Protein 1GM5 (pdb70)

Foldseek 3Di:
DVPVPDCVPVPQAAEVQSLLVVVLVCLVPHPPLVPNVVSVVRYDADLVVDVVLVVVPCVPVVLPSCQPVAPDVRNPVSNVVRVVCSVVSCVVRQADPLDDDPDDDDKFAQCCVQPPRDVVVSVFCCVVVQGGCVSVLLFFFPDKDAASDEDEDPPQDAWFWHKHKAAKAAWDKAQDPPWMKTWIWGPNPPDIAIEIEIPDCVVVCVSVVDRDDMWMWTFTWHQDPPVGGIHGYDIDTGRDPPSPVNAMFGHGDGGVVDDCVRVRVSCVPPLSVHLNDDDFDDDPVLCVVPPADTTSRLSVQSGGGGHVVSVVSNLVVVFLVVLLVQLQVQLVVVVVQVVLWAQAFDFDVVVCVVLVVPDDDDADVLLVVVQVPLNVQLRDRGAALAEAEEAQAFCSPVSVLVNLCRQVRTPFAEEEAEQDPVQLVVVVVCSCVVCVDDDAAEEEQEVVDDPVVNVVVLVCQQDDGNRYYGYYVVDVVVDGHHQGYAEYEEEDDRPDDFDDRVRHGHHYYYYYNFDAAVLVCCRNPVSNVYYSYGDHDPPADAAQEEEDEAVCVVVVLVVCLPLLVVPAEEEAEDEDPVVLVVVPVVCCVSVSFEDEPLAVVCDPVSVCVVVCVQVPHGRYYYHYHLDAQGDARARAQEYEAEQDPVDQLGSVSRRSSRGCHPVSSGYYYYYHYDDDCVSVVLVVVSSPPPDNHVVNVVSLQPPNPPVVDRSHDSDDCVSSVVCVVVSSD

Nearest PDB structures (foldseek):
  1gm5-assembly1_A  TM=1.001E+00  e=0.000E+00  Thermotoga maritima
  6ac6-assembly2_A  TM=6.803E-01  e=3.165E-24  Mycolicibacterium smegmatis MC2 155
  6m6b-assembly1_M  TM=7.280E-01  e=4.454E-22  Thermus thermophilus HB27
  7ssg-assembly1_A  TM=7.022E-01  e=6.526E-23  Escherichia coli K-12
  6xeo-assembly1_A  TM=7.286E-01  e=1.860E-22  Escherichia coli K-12

InterPro domains:
  IPR001650 Helicase, C-terminal domain-like [PF00271] (569-685)
  IPR001650 Helicase, C-terminal domain-like [PS51194] (563-728)
  IPR001650 Helicase, C-terminal domain-like [SM00490] (600-685)
  IPR004609 ATP-dependent DNA helicase RecG [TIGR00643] (134-759)
  IPR011545 DEAD/DEAH-box helicase domain [PF00270] (372-529)
  IPR012340 Nucleic acid-binding, OB-fold [G3DSA:2.40.50.140] (153-254)
  IPR012340 Nucleic acid-binding, OB-fold [SSF50249] (109-281)
  IPR014001 Helicase superfamily 1/2, ATP-binding domain [PS51192] (383-544)
  IPR014001 Helicase superfamily 1/2, ATP-binding domain [SM00487] (365-555)
  IPR027417 P-loop containing nucleoside triphosphate hydrolase [G3DSA:3.40.50.300] (349-552)
  IPR027417 P-loop containing nucleoside triphosphate hydrolase [G3DSA:3.40.50.300] (553-725)
  IPR027417 P-loop containing nucleoside triphosphate hydrolase [SSF52540] (286-549)
  IPR027417 P-loop containing nucleoside triphosphate hydrolase [SSF52540] (488-697)
  IPR028993 RecG, N-terminal antiparallel four helix bundle [PF17190] (21-100)
  IPR033454 RecG, wedge domain [PF17191] (116-279)
  IPR036845 RecG, N-terminal domain superfamily [G3DSA:1.20.120.630] (1-101)
  IPR036845 RecG, N-terminal domain superfamily [SSF69008] (7-105)
  IPR045562 ATP-dependent DNA helicase RecG, domain 3, C-terminal [PF19833] (712-763)
  IPR047112 ATP-dependent DNA helicase RecG/Transcription-repair-coupling factor [PTHR47964] (24-764)

Radius of gyration: 33.3 Å; Cα contacts (8 Å, |Δi|>4): 1182; chains: 1; bounding box: 63×85×85 Å

Organism: Thermotoga maritima (strain ATCC 43589 / DSM 3109 / JCM 10099 / NBRC 100826 / MSB8) (NCBI:txid243274)

Solvent-accessible surface area: 39679 Å² total; per-residue (Å²): 186,97,77,57,79,94,70,185,39,102,44,104,59,31,3,2,22,21,5,1,57,34,5,28,125,14,20,125,107,152,7,76,53,198,100,2,104,87,14,84,147,83,34,44,21,18,52,26,146,77,156,65,2,86,97,69,13,123,67,11,11,94,65,6,57,66,8,60,110,30,80,133,70,151,70,152,167,8,39,127,109,6,35,104,51,1,41,84,1,22,30,148,41,3,15,67,109,28,171,67,97,66,139,107,102,71,142,76,12,87,0,91,171,10,122,46,12,20,102,70,58,18,149,45,0,62,151,20,53,0,94,21,15,159,47,5,6,111,30,47,19,178,75,28,56,47,24,10,48,45,55,147,4,108,72,19,45,82,44,26,129,6,12,1,72,5,94,7,100,28,35,104,50,72,167,129,176,144,58,56,30,1,3,4,9,0,26,58,60,185,42,122,16,31,4,46,15,79,101,60,68,144,35,33,90,80,9,93,125,16,66,53,127,64,0,16,0,16,10,48,8,64,70,72,27,178,126,27,138,81,20,2,20,90,10,48,15,32,70,65,142,4,83,129,18,34,70,0,31,1,18,2,148,65,28,108,43,14,41,33,122,72,0,23,103,10,0,96,64,10,0,45,72,24,0,33,6,43,200,65,84,8,85,130,189,23,36,132,92,63,106,18,24,16,7,90,21,0,37,26,0,10,0,16,1,24,1,78,24,0,7,108,22,0,95,50,4,10,0,19,33,40,5,23,90,44,8,51,48,20,45,148,77,65,96,76,42,84,138,76,18,2,50,42,96,181,41,89,52,146,28,9,100,109,15,45,151,91,32,124,96,146,27,19,132,11,10,92,112,0,22,106,23,2,32,85,22,12,58,48,136,89,10,4,18,27,22,0,1,0,24,42,35,1,16,20,35,23,2,3,10,5,2,2,0,0,6,52,17,21,44,25,5,0,7,5,5,0,29,5,36,9,24,0,89,58,33,59,140,124,4,41,123,34,7,83,146,73,84,16,81,22,9,33,13,18,52,78,28,75,101,74,63,43,120,148,16,88,62,18,0,106,110,53,118,24,6,0,3,0,0,18,58,32,11,61,128,119,96,40,71,28,90,53,29,7,2,7,0,40,23,35,118,24,155,205,173,60,45,84,38,163,28,106,20,8,6,32,2,29,10,19,14,49,22,36,10,139,19,20,6,38,2,50,111,9,28,39,74,47,22,3,41,6,106,73,32,72,61,89,138,78,35,90,23,65,76,14,69,70,113,107,26,95,88,2,34,92,63,8,61,90,39,23,118,205,38,1,3,0,2,13,2,31,17,148,175,204,36,18,102,131,38,41,129,99,6,42,145,15,91,121,95,28,4,56,17,92,3,188,103,64,139,56,70,19,16,96,32,8,38,38,0,27,107,27,151,58,7,5,1,6,1,24,26,31,5,56,35,24,3,64,0,76,91,0,25,1,1,4,0,17,56,17,34,124,11,26,4,30,74,1,36,34,1,16,13,7,0,9,48,68,40,53,78,1,43,0,19,0,4,16,33,120,108,28,141,114,15,56,75,32,5,183,50,3,28,137,26,104,51,4,32,139,6,10,74,38,9,28,152,50,54,48,59,74,128,254,180,63,54,24,13,75,63,97,36,71,18,6,102,82,0,71,145,16,1,134,257

Secondary structure (DSSP, 8-state):
--GGGHHHHS-SSSSHHHHHHHHHHHHTS---TTTHHHHHHH---GGGG-HHHHHHHHHHHHHHTTSSSS-HHHHHHHHHHHHHHHHHHHHHHSS------S----S---SSSSSS--HHHHHHHHTTT--SSGGGTS---SEEE--S----SS---SS---EEEE-----EEEE-SS-EEEEEEE--SS--EEEEE-S--TTHHHHHTT-SS-EEEEEEE-S--TTSS--EEEEEEE-S--SSSSS-EEE---BTTB-HHHHHHHHHHHHHHHHH-----S-HHHHHHH----SHHHHHHHHS-SSHHHHHHHHHHHHHHHHHHHHHHHHHHHHHHHHH--------THHHHHHHHHSSS---HHHHHHHHHHHHHHHSSS----EEE--SSSSHHHHHHHHHHHHHHHTS-EEEE-S-HHHHHHHHHIIIIIHT-SS--EEE--SSS-HHHHHHHHHHHHSS---EEEE-TTHHHH----S---EEEEES--------SSSS---EEEEESS---HHHIIIII--SS-EEE----SS----EE----SSTHHHHHHHHHHHTTTS--B--B-----HHHHHHHSGGGS---B----SSS--S-SHHHHHHHTTTSSSB---SS---S-S--TT--EEEB-S-SSS-TTHHHHHHHTS--SSTT-EEE----S--HHHHHHHHHHHT---SHHHHHHHHHSS-------SS--S--HHHHHHHHH---

Sequence (729 aa):
FTSSLFLWGEALPTLLEEFLNEVEKMLKNQVNTRRIHQLLKELDDPLLENKDLEEKLQAFLDYVKEIPNLPEARKRYRIQKSLEMIEKLRSWFLIDYLECSGEEVDLSTDIQYAKGVGPNRKKKLKKLGIETLRDLLEFFPRDYEDRRKIFKLNDLLPGEKVTTQGKIVSVETKKFQNMNILTAVLSDGLVHVPLKWFNQDYLQTYLKQLTGKEVFVTGTVKSNAYTGQYEIHNAEVTPKEGEYVRRILPIYRLTSGISQKQMRKIFEENIPSLCCSLKETLPERILEKRKLLGVKDAYYGMHFPKTFYHLEKARERLAYEELFVLQLAFQKIRKEREKHGGIPKKIEGKLAEEFIKSLPFKLTNAQKRAHQEIRNDMISEKPMNRLLQGDVGSGKTVVAQLAILDNYEAGFQTAFMVPTSILAIQHYRRTVESFSKFNIHVALLIGATTPSEKEKIKSGLRNGQIDVVIGTHALIQEDVHFKNLGLVIIDEQHRFEALMNKGKMVDTLVMSATPIPRSMALAFYGDLDVTVIDEMPPGRKEVQTMLVPMDRVNEVYEFVRQEVMRGGQAFIVYPLIKSAVEMYEYLSKEVFKLGLMHGRLSQEEKDRVMLEFAEGRYDILVSTTVIEVGIDVPRANVMVIENPERFGLAQLHQLRGRVGRGGQEAYCFLVVGDVGEEAMERLRFFTLNTDGFKIAEYDLKTRGPGEKQHGLSGFKVADLYRDLKLLEW

B-factor: mean 94.28, std 31.45, range [10.11, 211.02]

Structure (mmCIF, N/CA/C/O backbone):
data_1GM5
#
_entry.id   1GM5
#
_cell.length_a   133.704
_cell.length_b   144.602
_cell.length_c   84.023
_cell.angle_alpha   90.00
_cell.angle_beta   113.82
_cell.angle_gamma   90.00
#
_symmetry.space_group_name_H-M   'C 1 2 1'
#
loop_
_entity.id
_entity.type
_entity.pdbx_description
1 polymer RECG
2 polymer "DNA (5'-(*CP*AP*GP*CP*TP*CP*CP*AP*TP*GP*AP*TP* CP*AP*TP*TP*GP*GP*CP*A)-3')"
3 polymer "DNA (5'-(*GP*CP*AP*GP*TP*GP*CP*TP*CP*GP*CP*AP* TP*GP*GP*AP*GP*CP*TP*G)-3')"
4 polymer "DNA (5'-(*GP*AP*GP*CP*AP*CP*TP*GP*C)-3')"
5 non-polymer "ADENOSINE-5'-DIPHOSPHATE"
6 non-polymer 'MAGNESIUM ION'
#
loop_
_atom_site.group_PDB
_atom_site.id
_atom_site.type_symbol
_atom_site.label_atom_id
_atom_site.label_alt_id
_atom_site.label_comp_id
_atom_site.label_asym_id
_atom_site.label_entity_id
_atom_site.label_seq_id
_atom_site.pdbx_PDB_ins_code
_atom_site.Cartn_x
_atom_site.Cartn_y
_atom_site.Cartn_z
_atom_site.occupancy
_atom_site.B_iso_or_equiv
_atom_site.auth_seq_id
_atom_site.auth_comp_id
_atom_site.auth_asym_id
_atom_site.auth_atom_id
_atom_site.pdbx_PDB_model_num
ATOM 1 N N . PHE A 1 7 ? -18.044 -15.447 49.318 1.00 159.39 7 PHE A N 1
ATOM 2 C CA . PHE A 1 7 ? -18.042 -14.226 50.162 1.00 150.35 7 PHE A CA 1
ATOM 3 C C . PHE A 1 7 ? -17.942 -14.617 51.630 1.00 148.49 7 PHE A C 1
ATOM 4 O O . PHE A 1 7 ? -17.532 -13.823 52.481 1.00 137.63 7 PHE A O 1
ATOM 12 N N . THR A 1 8 ? -18.328 -15.863 51.888 1.00 154.45 8 THR A N 1
ATOM 13 C CA . THR A 1 8 ? -18.412 -16.463 53.224 1.00 157.21 8 THR A CA 1
ATOM 14 C C . THR A 1 8 ? -17.518 -15.861 54.317 1.00 159.07 8 THR A C 1
ATOM 15 O O . THR A 1 8 ? -17.974 -15.081 55.164 1.00 152.73 8 THR A O 1
ATOM 19 N N . SER A 1 9 ? -16.267 -16.296 54.369 1.00 161.32 9 SER A N 1
ATOM 20 C CA . SER A 1 9 ? -15.322 -15.805 55.361 1.00 164.57 9 SER A CA 1
ATOM 21 C C . SER A 1 9 ? -15.244 -14.284 55.338 1.00 160.81 9 SER A C 1
ATOM 22 O O . SER A 1 9 ? -15.449 -13.617 56.354 1.00 159.26 9 SER A O 1
ATOM 25 N N . SER A 1 10 ? -14.928 -13.755 54.163 1.00 155.12 10 SER A N 1
ATOM 26 C CA . SER A 1 10 ? -14.710 -12.334 53.973 1.00 149.32 10 SER A CA 1
ATOM 27 C C . SER A 1 10 ? -15.832 -11.498 54.561 1.00 153.73 10 SER A C 1
ATOM 28 O O . SER A 1 10 ? -15.880 -10.291 54.321 1.00 147.03 10 SER A O 1
ATOM 31 N N . LEU A 1 11 ? -16.743 -12.124 55.309 1.00 163.84 11 LEU A N 1
ATOM 32 C CA . LEU A 1 11 ? -17.945 -11.409 55.766 1.00 172.20 11 LEU A CA 1
ATOM 33 C C . LEU A 1 11 ? -18.537 -11.761 57.153 1.00 172.50 11 LEU A C 1
ATOM 34 O O . LEU A 1 11 ? -19.530 -11.155 57.560 1.00 181.34 11 LEU A O 1
ATOM 39 N N . PHE A 1 12 ? -17.968 -12.719 57.878 1.00 165.28 12 PHE A N 1
ATOM 40 C CA . PHE A 1 12 ? -18.650 -13.218 59.081 1.00 163.22 12 PHE A CA 1
ATOM 41 C C . PHE A 1 12 ? -18.013 -12.823 60.415 1.00 152.92 12 PHE A C 1
ATOM 42 O O . PHE A 1 12 ? -18.657 -12.276 61.311 1.00 146.28 12 PHE A O 1
ATOM 50 N N . LEU A 1 13 ? -16.745 -13.129 60.542 1.00 149.22 13 LEU A N 1
ATOM 51 C CA . LEU A 1 13 ? -15.956 -12.595 61.617 1.00 149.40 13 LEU A CA 1
ATOM 52 C C . LEU A 1 13 ? -16.037 -11.075 61.533 1.00 147.48 13 LEU A C 1
ATOM 53 O O . LEU A 1 13 ? -16.147 -10.385 62.542 1.00 151.69 13 LEU A O 1
ATOM 58 N N . TRP A 1 14 ? -15.992 -10.553 60.319 1.00 146.61 14 TRP A N 1
ATOM 59 C CA . TRP A 1 14 ? -16.123 -9.121 60.134 1.00 154.54 14 TRP A CA 1
ATOM 60 C C . TRP A 1 14 ? -17.308 -8.634 60.953 1.00 156.24 14 TRP A C 1
ATOM 61 O O . TRP A 1 14 ? -17.167 -7.757 61.815 1.00 149.33 14 TRP A O 1
ATOM 72 N N . GLY A 1 15 ? -18.467 -9.231 60.663 1.00 159.61 15 GLY A N 1
ATOM 73 C CA . GLY A 1 15 ? -19.732 -8.934 61.319 1.00 140.91 15 GLY A CA 1
ATOM 74 C C . GLY A 1 15 ? -19.638 -8.924 62.834 1.00 125.73 15 GLY A C 1
ATOM 75 O O . GLY A 1 15 ? -19.586 -7.859 63.435 1.00 130.45 15 GLY A O 1
ATOM 76 N N . GLU A 1 16 ? -19.610 -10.098 63.455 1.00 112.52 16 GLU A N 1
ATOM 77 C CA . GLU A 1 16 ? -19.524 -10.175 64.917 1.00 110.96 16 GLU A CA 1
ATOM 78 C C . GLU A 1 16 ? -18.160 -9.720 65.427 1.00 110.40 16 GLU A C 1
ATOM 79 O O . GLU A 1 16 ? -17.427 -10.494 66.056 1.00 87.00 16 GLU A O 1
ATOM 85 N N . ALA A 1 17 ? -17.860 -8.444 65.147 1.00 125.79 17 ALA A N 1
ATOM 86 C CA . ALA A 1 17 ? -16.591 -7.791 65.496 1.00 129.52 17 ALA A CA 1
ATOM 87 C C . ALA A 1 17 ? -16.674 -6.282 65.846 1.00 124.10 17 ALA A C 1
ATOM 88 O O . ALA A 1 17 ? -15.779 -5.517 65.497 1.00 131.37 17 ALA A O 1
ATOM 90 N N . LEU A 1 18 ? -17.712 -5.851 66.553 1.00 123.23 18 LEU A N 1
ATOM 91 C CA . LEU A 1 18 ? -17.809 -4.438 66.966 1.00 127.82 18 LEU A CA 1
ATOM 92 C C . LEU A 1 18 ? -17.909 -4.200 68.504 1.00 128.49 18 LEU A C 1
ATOM 93 O O . LEU A 1 18 ? -17.038 -3.556 69.086 1.00 149.74 18 LEU A O 1
ATOM 98 N N . PRO A 1 19 ? -18.953 -4.703 69.156 1.00 96.64 19 PRO A N 1
ATOM 99 C CA . PRO A 1 19 ? -19.119 -4.558 70.604 1.00 79.76 19 PRO A CA 1
ATOM 100 C C . PRO A 1 19 ? -18.181 -5.390 71.457 1.00 78.85 19 PRO A C 1
ATOM 101 O O . PRO A 1 19 ? -17.703 -6.401 70.990 1.00 80.23 19 PRO A O 1
ATOM 105 N N . THR A 1 20 ? -17.933 -4.969 72.699 1.00 84.32 20 THR A N 1
ATOM 106 C CA . THR A 1 20 ? -17.388 -5.863 73.718 1.00 66.98 20 THR A CA 1
ATOM 107 C C . THR A 1 20 ? -15.905 -5.993 74.016 1.00 60.12 20 THR A C 1
ATOM 108 O O . THR A 1 20 ? -15.502 -7.067 74.291 1.00 72.16 20 THR A O 1
ATOM 112 N N . LEU A 1 21 ? -15.093 -4.960 73.988 1.00 67.18 21 LEU A N 1
ATOM 113 C CA . LEU A 1 21 ? -13.684 -5.116 74.333 1.00 61.32 21 LEU A CA 1
ATOM 114 C C . LEU A 1 21 ? -13.166 -3.665 74.467 1.00 80.77 21 LEU A C 1
ATOM 115 O O . LEU A 1 21 ? -13.438 -2.830 73.597 1.00 100.37 21 LEU A O 1
ATOM 120 N N . LEU A 1 22 ? -12.471 -3.324 75.553 1.00 67.91 22 LEU A N 1
ATOM 121 C CA . LEU A 1 22 ? -12.075 -1.936 75.753 1.00 47.96 22 LEU A CA 1
ATOM 122 C C . LEU A 1 22 ? -11.856 -1.206 74.473 1.00 59.63 22 LEU A C 1
ATOM 123 O O . LEU A 1 22 ? -12.514 -0.166 74.233 1.00 76.71 22 LEU A O 1
ATOM 128 N N . GLU A 1 23 ? -10.895 -1.664 73.664 1.00 63.52 23 GLU A N 1
ATOM 129 C CA . GLU A 1 23 ? -10.572 -0.895 72.442 1.00 56.24 23 GLU A CA 1
ATOM 130 C C . GLU A 1 23 ? -11.794 -0.630 71.606 1.00 49.38 23 GLU A C 1
ATOM 131 O O . GLU A 1 23 ? -12.152 0.468 71.338 1.00 47.12 23 GLU A O 1
ATOM 137 N N . GLU A 1 24 ? -12.465 -1.685 71.217 1.00 60.60 24 GLU A N 1
ATOM 138 C CA . GLU A 1 24 ? -13.673 -1.477 70.491 1.00 52.14 24 GLU A CA 1
ATOM 139 C C . GLU A 1 24 ? -14.389 -0.394 71.243 1.00 49.00 24 GLU A C 1
ATOM 140 O O . GLU A 1 24 ? -14.647 0.609 70.645 1.00 55.00 24 GLU A O 1
ATOM 146 N N . PHE A 1 25 ? -14.638 -0.565 72.548 1.00 52.43 25 PHE A N 1
ATOM 147 C CA . PHE A 1 25 ? -15.304 0.466 73.379 1.00 58.78 25 PHE A CA 1
ATOM 148 C C . PHE A 1 25 ? -14.760 1.831 73.174 1.00 60.15 25 PHE A C 1
ATOM 149 O O . PHE A 1 25 ? -15.356 2.668 72.441 1.00 60.95 25 PHE A O 1
ATOM 157 N N . LEU A 1 26 ? -13.622 2.085 73.816 1.00 51.84 26 LEU A N 1
ATOM 158 C CA . LEU A 1 26 ? -12.977 3.345 73.527 1.00 52.06 26 LEU A CA 1
ATOM 159 C C . LEU A 1 26 ? -13.260 3.743 72.089 1.00 62.54 26 LEU A C 1
ATOM 160 O O . LEU A 1 26 ? -13.851 4.756 71.802 1.00 71.36 26 LEU A O 1
ATOM 165 N N . ASN A 1 27 ? -12.852 2.909 71.168 1.00 77.31 27 ASN A N 1
ATOM 166 C CA . ASN A 1 27 ? -13.142 3.153 69.782 1.00 72.84 27 ASN A CA 1
ATOM 167 C C . ASN A 1 27 ? -14.386 3.957 69.601 1.00 74.17 27 ASN A C 1
ATOM 168 O O . ASN A 1 27 ? -14.366 5.157 69.503 1.00 83.44 27 ASN A O 1
ATOM 173 N N . GLU A 1 28 ? -15.454 3.215 69.475 1.00 75.73 28 GLU A N 1
ATOM 174 C CA . GLU A 1 28 ? -16.786 3.745 69.356 1.00 69.56 28 GLU A CA 1
ATOM 175 C C . GLU A 1 28 ? -17.022 5.003 70.067 1.00 71.54 28 GLU A C 1
ATOM 176 O O . GLU A 1 28 ? -17.641 5.910 69.525 1.00 81.07 28 GLU A O 1
ATOM 182 N N . VAL A 1 29 ? -16.606 5.062 71.313 1.00 64.59 29 VAL A N 1
ATOM 183 C CA . VAL A 1 29 ? -16.867 6.306 72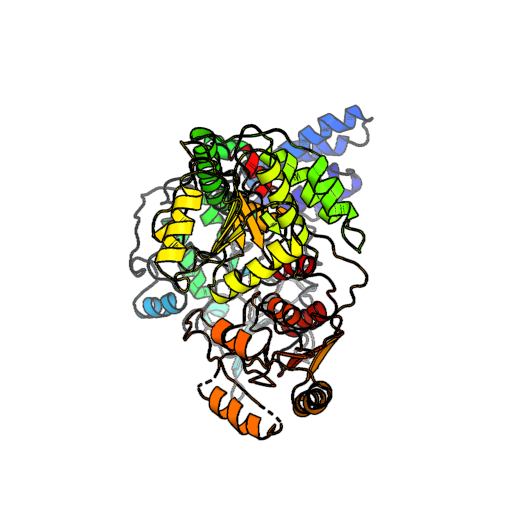.010 1.00 63.01 29 VAL A CA 1
ATOM 184 C C . VAL A 1 29 ? -16.288 7.472 71.188 1.00 55.40 29 VAL A C 1
ATOM 185 O O . VAL A 1 29 ? -16.930 8.475 70.991 1.00 66.46 29 VAL A O 1
ATOM 189 N N . GLU A 1 30 ? -15.071 7.336 70.704 1.00 56.11 30 GLU A N 1
ATOM 190 C CA . GLU A 1 30 ? -14.484 8.377 69.896 1.00 53.04 30 GLU A CA 1
ATOM 191 C C . GLU A 1 30 ? -15.452 8.579 68.746 1.00 55.79 30 GLU A C 1
ATOM 192 O O . GLU A 1 30 ? -15.855 9.689 68.476 1.00 63.00 30 GLU A O 1
ATOM 198 N N . LYS A 1 31 ? -15.900 7.510 68.103 1.00 76.59 31 LYS A N 1
ATOM 199 C CA . LYS A 1 31 ? -16.883 7.690 67.029 1.00 84.40 31 LYS A CA 1
ATOM 200 C C . LYS A 1 31 ? -18.042 8.391 67.689 1.00 83.60 31 LYS A C 1
ATOM 201 O O . LYS A 1 31 ? -18.632 9.319 67.159 1.00 87.59 31 LYS A O 1
ATOM 207 N N . MET A 1 32 ? -18.333 7.965 68.896 1.00 91.66 32 MET A N 1
ATOM 208 C CA . MET A 1 32 ? -19.383 8.610 69.651 1.00 91.94 32 MET A CA 1
ATOM 209 C C . MET A 1 32 ? -19.302 10.090 69.413 1.00 73.47 32 MET A C 1
ATOM 210 O O . MET A 1 32 ? -20.156 10.646 68.767 1.00 82.45 32 MET A O 1
ATOM 215 N N . LEU A 1 33 ? -18.274 10.715 69.975 1.00 52.69 33 LEU A N 1
ATOM 216 C CA . LEU A 1 33 ? -18.169 12.160 70.033 1.00 50.26 33 LEU A CA 1
ATOM 217 C C . LEU A 1 33 ? -18.048 12.692 68.606 1.00 76.01 33 LEU A C 1
ATOM 218 O O . LEU A 1 33 ? -18.885 13.468 68.149 1.00 84.61 33 LEU A O 1
ATOM 223 N N . LYS A 1 34 ? -17.012 12.280 67.882 1.00 87.14 34 LYS A N 1
ATOM 224 C CA . LYS A 1 34 ? -16.816 12.803 66.532 1.00 84.14 34 LYS A CA 1
ATOM 225 C C . LYS A 1 34 ? -18.161 12.979 65.836 1.00 81.55 34 LYS A C 1
ATOM 226 O O . LYS A 1 34 ? -18.244 13.465 64.716 1.00 94.01 34 LYS A O 1
ATOM 232 N N . ASN A 1 35 ? -19.213 12.578 66.526 1.00 78.27 35 ASN A N 1
ATOM 233 C CA . ASN A 1 35 ? -20.573 12.757 66.059 1.00 86.50 35 ASN A CA 1
ATOM 234 C C . ASN A 1 35 ? -21.443 13.083 67.256 1.00 94.72 35 ASN A C 1
ATOM 235 O O . ASN A 1 35 ? -21.405 14.196 67.753 1.00 110.40 35 ASN A O 1
ATOM 240 N N . GLN A 1 36 ? -22.204 12.136 67.770 1.00 101.96 36 GLN A N 1
ATOM 241 C CA . GLN A 1 36 ? -23.039 12.524 68.883 1.00 103.33 36 GLN A CA 1
ATOM 242 C C . GLN A 1 36 ? -23.354 11.463 69.899 1.00 93.00 36 GLN A C 1
ATOM 243 O O . GLN A 1 36 ? -24.033 10.496 69.590 1.00 93.23 36 GLN A O 1
ATOM 249 N N . VAL A 1 37 ? -22.843 11.693 71.111 1.00 75.21 37 VAL A N 1
ATOM 250 C CA . VAL A 1 37 ? -23.053 10.853 72.291 1.00 80.20 37 VAL A CA 1
ATOM 251 C C . VAL A 1 37 ? -24.129 9.762 72.251 1.00 94.30 37 VAL A C 1
ATOM 252 O O . VAL A 1 37 ? -23.963 8.761 71.567 1.00 120.43 37 VAL A O 1
ATOM 256 N N . ASN A 1 38 ? -25.209 9.946 73.003 1.00 87.06 38 ASN A N 1
ATOM 257 C CA . ASN A 1 38 ? -26.308 8.967 73.141 1.00 85.88 38 ASN A CA 1
ATOM 258 C C . ASN A 1 38 ? -26.302 8.244 74.492 1.00 79.84 38 ASN A C 1
ATOM 259 O O . ASN A 1 38 ? -26.449 7.015 74.609 1.00 68.08 38 ASN A O 1
ATOM 264 N N . THR A 1 39 ? -26.130 9.062 75.517 1.00 52.49 39 THR A N 1
ATOM 265 C CA . THR A 1 39 ? -26.173 8.599 76.882 1.00 44.72 39 THR A CA 1
ATOM 266 C C . THR A 1 39 ? -26.692 7.187 76.872 1.00 50.90 39 THR A C 1
ATOM 267 O O . THR A 1 39 ? -25.979 6.278 77.281 1.00 54.53 39 THR A O 1
ATOM 271 N N . ARG A 1 40 ? -27.920 7.011 76.386 1.00 80.75 40 ARG A N 1
ATOM 272 C CA . ARG A 1 40 ? -28.600 5.720 76.347 1.00 95.28 40 ARG A CA 1
ATOM 273 C C . ARG A 1 40 ? -27.634 4.620 75.994 1.00 94.14 40 ARG A C 1
ATOM 274 O O . ARG A 1 40 ? -27.450 3.615 76.703 1.00 88.89 40 ARG A O 1
ATOM 282 N N . ARG A 1 41 ? -27.045 4.831 74.839 1.00 97.48 41 ARG A N 1
ATOM 283 C CA . ARG A 1 41 ? -26.099 3.908 74.294 1.00 98.57 41 ARG A CA 1
ATOM 284 C C . ARG A 1 41 ? -25.021 3.618 75.303 1.00 102.87 41 ARG A C 1
ATOM 285 O O . ARG A 1 41 ? -25.096 2.652 76.021 1.00 125.94 41 ARG A O 1
ATOM 293 N N . ILE A 1 42 ? -24.007 4.448 75.376 1.00 96.41 42 ILE A N 1
ATOM 294 C CA . ILE A 1 42 ? -22.930 4.141 76.289 1.00 91.07 42 ILE A CA 1
ATOM 295 C C . ILE A 1 42 ? -23.387 3.047 77.271 1.00 94.37 42 ILE A C 1
ATOM 296 O O . ILE A 1 42 ? -22.910 1.874 77.270 1.00 103.58 42 ILE A O 1
ATOM 301 N N . HIS A 1 43 ? -24.333 3.467 78.106 1.00 81.46 43 HIS A N 1
ATOM 302 C CA . HIS A 1 43 ? -24.912 2.654 79.167 1.00 74.01 43 HIS A CA 1
ATOM 303 C C . HIS A 1 43 ? -25.160 1.251 78.768 1.00 68.01 43 HIS A C 1
ATOM 304 O O . HIS A 1 43 ? -25.185 0.405 79.624 1.00 76.06 43 HIS A O 1
ATOM 311 N N . GLN A 1 44 ? -25.359 0.997 77.482 1.00 85.64 44 GLN A N 1
ATOM 312 C CA . GLN A 1 44 ? -25.567 -0.353 77.011 1.00 76.10 44 GLN A CA 1
ATOM 313 C C . GLN A 1 44 ? -24.244 -0.866 76.493 1.00 66.67 44 GLN A C 1
ATOM 314 O O . GLN A 1 44 ? -24.043 -2.061 76.512 1.00 74.42 44 GLN A O 1
ATOM 320 N N . LEU A 1 45 ? -23.299 -0.029 76.074 1.00 65.03 45 LEU A N 1
ATOM 321 C CA . LEU A 1 45 ? -22.030 -0.677 75.725 1.00 62.74 45 LEU A CA 1
ATOM 322 C C . LEU A 1 45 ? -21.399 -1.260 76.963 1.00 66.56 45 LEU A C 1
ATOM 323 O O . LEU A 1 45 ? -20.969 -2.435 76.961 1.00 68.82 45 LEU A O 1
ATOM 328 N N . LEU A 1 46 ? -21.336 -0.442 78.018 1.00 69.18 46 LEU A N 1
ATOM 329 C CA . LEU A 1 46 ? -20.733 -0.890 79.279 1.00 65.16 46 LEU A CA 1
ATOM 330 C C . LEU A 1 46 ? -21.295 -2.227 79.767 1.00 64.24 46 LEU A C 1
ATOM 331 O O . LEU A 1 46 ? -20.628 -2.953 80.470 1.00 78.88 46 LEU A O 1
ATOM 336 N N . LYS A 1 47 ? -22.524 -2.554 79.407 1.00 74.63 47 LYS A N 1
ATOM 337 C CA . LYS A 1 47 ? -23.124 -3.783 79.872 1.00 68.66 47 LYS A CA 1
ATOM 338 C C . LYS A 1 47 ? -22.530 -4.947 79.171 1.00 67.21 47 LYS A C 1
ATOM 339 O O . LYS A 1 47 ? -22.582 -6.062 79.668 1.00 75.92 47 LYS A O 1
ATOM 345 N N . GLU A 1 48 ? -21.997 -4.712 77.990 1.00 74.87 48 GLU A N 1
ATOM 346 C CA . GLU A 1 48 ? -21.564 -5.829 77.188 1.00 68.41 48 GLU A CA 1
ATOM 347 C C . GLU A 1 48 ? -20.070 -6.069 77.299 1.00 66.65 48 GLU A C 1
ATOM 348 O O . GLU A 1 48 ? -19.558 -7.081 76.833 1.00 65.72 48 GLU A O 1
ATOM 354 N N . LEU A 1 49 ? -19.377 -5.135 77.938 1.00 72.11 49 LEU A N 1
ATOM 355 C CA . LEU A 1 49 ? -17.930 -5.252 78.140 1.00 60.93 49 LEU A CA 1
ATOM 356 C C . LEU A 1 49 ? -17.551 -6.547 78.779 1.00 69.50 49 LEU A C 1
ATOM 357 O O . LEU A 1 49 ? -18.268 -7.056 79.636 1.00 92.53 49 LEU A O 1
ATOM 362 N N . ASP A 1 50 ? -16.413 -7.081 78.358 1.00 80.11 50 ASP A N 1
ATOM 363 C CA . ASP A 1 50 ? -15.896 -8.347 78.888 1.00 82.13 50 ASP A CA 1
ATOM 364 C C . ASP A 1 50 ? -14.441 -8.424 78.470 1.00 87.67 50 ASP A C 1
ATOM 365 O O . ASP A 1 50 ? -14.123 -8.067 77.349 1.00 97.66 50 ASP A O 1
ATOM 370 N N . ASP A 1 51 ? -13.551 -8.868 79.344 1.00 91.84 51 ASP A N 1
ATOM 371 C CA . ASP A 1 51 ? -12.146 -8.996 78.954 1.00 83.11 51 ASP A CA 1
ATOM 372 C C . ASP A 1 51 ? -11.171 -8.699 80.086 1.00 69.02 51 ASP A C 1
ATOM 373 O O . ASP A 1 51 ? -11.465 -7.936 80.993 1.00 93.03 51 ASP A O 1
ATOM 378 N N . PRO A 1 52 ? -10.021 -9.338 80.064 1.00 20.09 52 PRO A N 1
ATOM 379 C CA . PRO A 1 52 ? -9.071 -9.146 81.166 1.00 27.23 52 PRO A CA 1
ATOM 380 C C . PRO A 1 52 ? -8.564 -7.678 81.415 1.00 47.17 52 PRO A C 1
ATOM 381 O O . PRO A 1 52 ? -8.440 -7.317 82.608 1.00 38.81 52 PRO A O 1
ATOM 385 N N . LEU A 1 53 ? -8.282 -6.886 80.348 1.00 53.27 53 LEU A N 1
ATOM 386 C CA . LEU A 1 53 ? -7.699 -5.548 80.536 1.00 45.10 53 LEU A CA 1
ATOM 387 C C . LEU A 1 53 ? -8.481 -4.852 81.655 1.00 43.21 53 LEU A C 1
ATOM 388 O O . LEU A 1 53 ? -7.907 -4.218 82.562 1.00 40.22 53 LEU A O 1
ATOM 393 N N . LEU A 1 54 ? -9.785 -5.000 81.611 1.00 24.22 54 LEU A N 1
ATOM 394 C CA . LEU A 1 54 ? -10.623 -4.213 82.505 1.00 33.53 54 LEU A CA 1
ATOM 395 C C . LEU A 1 54 ? -10.262 -4.450 83.930 1.00 42.40 54 LEU A C 1
ATOM 396 O O . LEU A 1 54 ? -10.612 -3.651 84.805 1.00 47.11 54 LEU A O 1
ATOM 401 N N . GLU A 1 55 ? -9.655 -5.581 84.229 1.00 35.21 55 GLU A N 1
ATOM 402 C CA . GLU A 1 55 ? -9.500 -5.840 85.652 1.00 43.41 55 GLU A CA 1
ATOM 403 C C . GLU A 1 55 ? -8.447 -4.901 86.284 1.00 48.33 55 GLU A C 1
ATOM 404 O O . GLU A 1 55 ? -7.999 -5.219 87.383 1.00 68.87 55 GLU A O 1
ATOM 410 N N . ASN A 1 56 ? -8.043 -3.792 85.659 1.00 60.30 56 ASN A N 1
ATOM 411 C CA . ASN A 1 56 ? -7.172 -2.800 86.326 1.00 65.14 56 ASN A CA 1
ATOM 412 C C . ASN A 1 56 ? -7.996 -1.840 87.178 1.00 71.40 56 ASN A C 1
ATOM 413 O O . ASN A 1 56 ? -9.036 -1.370 86.707 1.00 74.49 56 ASN A O 1
ATOM 418 N N . LYS A 1 57 ? -7.556 -1.533 88.412 1.00 81.31 57 LYS A N 1
ATOM 419 C CA . LYS A 1 57 ? -8.308 -0.596 89.297 1.00 77.41 57 LYS A CA 1
ATOM 420 C C . LYS A 1 57 ? -8.450 0.751 88.636 1.00 74.07 57 LYS A C 1
ATOM 421 O O . LYS A 1 57 ? -9.490 1.052 88.095 1.00 84.71 57 LYS A O 1
ATOM 427 N N . ASP A 1 58 ? -7.384 1.529 88.550 1.00 68.09 58 ASP A N 1
ATOM 428 C CA . ASP A 1 58 ? -7.603 2.802 87.906 1.00 86.97 58 ASP A CA 1
ATOM 429 C C . ASP A 1 58 ? -8.344 2.630 86.609 1.00 81.43 58 ASP A C 1
ATOM 430 O O . ASP A 1 58 ? -9.467 3.103 86.459 1.00 93.48 58 ASP A O 1
ATOM 435 N N . LEU A 1 59 ? -7.736 1.959 85.663 1.00 77.76 59 LEU A N 1
ATOM 436 C CA . LEU A 1 59 ? -8.381 1.841 84.394 1.00 70.91 59 LEU A CA 1
ATOM 437 C C . LEU A 1 59 ? -9.874 1.922 84.632 1.00 79.54 59 LEU A C 1
ATOM 438 O O . LEU A 1 59 ? -10.593 2.628 83.914 1.00 85.86 59 LEU A O 1
ATOM 443 N N . GLU A 1 60 ? -10.348 1.224 85.662 1.00 80.96 60 GLU A N 1
ATOM 444 C CA . GLU A 1 60 ? -11.773 1.261 86.008 1.00 66.33 60 GLU A CA 1
ATOM 445 C C . GLU A 1 60 ? -12.160 2.584 86.597 1.00 56.27 60 GLU A C 1
ATOM 446 O O . GLU A 1 60 ? -13.106 3.200 86.168 1.00 67.99 60 GLU A O 1
ATOM 452 N N . GLU A 1 61 ? -11.398 3.032 87.569 1.00 58.96 61 GLU A N 1
ATOM 453 C CA . GLU A 1 61 ? -11.639 4.318 88.165 1.00 64.37 61 GLU A CA 1
ATOM 454 C C . GLU A 1 61 ? -11.373 5.387 87.119 1.00 75.39 61 GLU A C 1
ATOM 455 O O . GLU A 1 61 ? -12.265 6.135 86.749 1.00 82.54 61 GLU A O 1
ATOM 461 N N . LYS A 1 62 ? -10.150 5.438 86.612 1.00 82.40 62 LYS A N 1
ATOM 462 C CA . LYS A 1 62 ? -9.807 6.382 85.551 1.00 67.54 62 LYS A CA 1
ATOM 463 C C . LYS A 1 62 ? -10.965 6.578 84.603 1.00 54.43 62 LYS A C 1
ATOM 464 O O . LYS A 1 62 ? -11.272 7.688 84.204 1.00 58.75 62 LYS A O 1
ATOM 470 N N . LEU A 1 63 ? -11.584 5.473 84.229 1.00 57.45 63 LEU A N 1
ATOM 471 C CA . LEU A 1 63 ? -12.670 5.480 83.271 1.00 69.74 63 LEU A CA 1
ATOM 472 C C . LEU A 1 63 ? -13.891 6.237 83.777 1.00 74.76 63 LEU A C 1
ATOM 473 O O . LEU A 1 63 ? -14.183 7.320 83.278 1.00 94.15 63 LEU A O 1
ATOM 478 N N . GLN A 1 64 ? -14.600 5.693 84.765 1.00 51.65 64 GLN A N 1
ATOM 479 C CA . GLN A 1 64 ? -15.755 6.402 85.309 1.00 56.84 64 GLN A CA 1
ATOM 480 C C . GLN A 1 64 ? -15.588 7.883 85.140 1.00 64.28 64 GLN A C 1
ATOM 481 O O . GLN A 1 64 ? -16.302 8.554 84.394 1.00 74.18 64 GLN A O 1
ATOM 487 N N . ALA A 1 65 ? -14.649 8.403 85.898 1.00 59.65 65 ALA A N 1
ATOM 488 C CA . ALA A 1 65 ? -14.327 9.772 85.764 1.00 60.54 65 ALA A CA 1
ATOM 489 C C . ALA A 1 65 ? -14.653 10.141 84.308 1.00 79.93 65 ALA A C 1
ATOM 490 O O . ALA A 1 65 ? -15.554 10.950 84.046 1.00 91.17 65 ALA A O 1
ATOM 492 N N . PHE A 1 66 ? -13.931 9.535 83.370 1.00 67.72 66 PHE A N 1
ATOM 493 C CA . PHE A 1 66 ? -14.162 9.776 81.963 1.00 72.07 66 PHE A CA 1
ATOM 494 C C . PHE A 1 66 ? -15.635 9.591 81.554 1.00 75.21 66 PHE A C 1
ATOM 495 O O . PHE A 1 66 ? -16.375 10.553 81.386 1.00 83.19 66 PHE A O 1
ATOM 503 N N . LEU A 1 67 ? -16.073 8.358 81.364 1.00 75.49 67 LEU A N 1
ATOM 504 C CA . LEU A 1 67 ? -17.450 8.175 80.915 1.00 74.03 67 LEU A CA 1
ATOM 505 C C . LEU A 1 67 ? -18.382 9.132 81.613 1.00 65.32 67 LEU A C 1
ATOM 506 O O . LEU A 1 67 ? -19.433 9.476 81.095 1.00 63.83 67 LEU A O 1
ATOM 511 N N . ASP A 1 68 ? -17.988 9.558 82.800 1.00 78.99 68 ASP A N 1
ATOM 512 C CA . ASP A 1 68 ? -18.818 10.476 83.560 1.00 82.65 68 ASP A CA 1
ATOM 513 C C . ASP A 1 68 ? -18.794 11.878 82.979 1.00 65.48 68 ASP A C 1
ATOM 514 O O . ASP A 1 68 ? -19.843 12.508 82.842 1.00 45.46 68 ASP A O 1
ATOM 519 N N . TYR A 1 69 ? -17.593 12.333 82.629 1.00 66.65 69 TYR A N 1
ATOM 520 C CA . TYR A 1 69 ? -17.387 13.609 81.953 1.00 60.41 69 TYR A CA 1
ATOM 521 C C . TYR A 1 69 ? -18.161 13.651 80.665 1.00 72.44 69 TYR A C 1
ATOM 522 O O . TYR A 1 69 ? -18.993 14.521 80.461 1.00 85.42 69 TYR A O 1
ATOM 531 N N . VAL A 1 70 ? -17.929 12.680 79.798 1.00 83.12 70 VAL A N 1
ATOM 532 C CA . VAL A 1 70 ? -18.689 12.640 78.563 1.00 72.01 70 VAL A CA 1
ATOM 533 C C . VAL A 1 70 ? -20.212 12.732 78.713 1.00 67.59 70 VAL A C 1
ATOM 534 O O . VAL A 1 70 ? -20.808 13.716 78.332 1.00 90.63 70 VAL A O 1
ATOM 538 N N . LYS A 1 71 ? -20.850 11.728 79.266 1.00 78.79 71 LYS A N 1
ATOM 539 C CA . LYS A 1 71 ? -22.312 11.719 79.363 1.00 87.30 71 LYS A CA 1
ATOM 540 C C . LYS A 1 71 ? -22.954 13.092 79.448 1.00 81.12 71 LYS A C 1
ATOM 541 O O . LYS A 1 71 ? -24.124 13.273 79.109 1.00 58.99 71 LYS A O 1
ATOM 547 N N . GLU A 1 72 ? -22.205 14.074 79.915 1.00 96.13 72 GLU A N 1
ATOM 548 C CA . GLU A 1 72 ? -22.794 15.395 80.055 1.00 102.74 72 GLU A CA 1
ATOM 549 C C . GLU A 1 72 ? -23.078 16.108 78.718 1.00 111.22 72 GLU A C 1
ATOM 550 O O . GLU A 1 72 ? -23.992 16.922 78.642 1.00 129.16 72 GLU A O 1
ATOM 556 N N . ILE A 1 73 ? -22.304 15.823 77.679 1.00 105.80 73 ILE A N 1
ATOM 557 C CA . ILE A 1 73 ? -22.441 16.495 76.376 1.00 100.08 73 ILE A CA 1
ATOM 558 C C . ILE A 1 73 ? -23.780 17.143 76.070 1.00 104.50 73 ILE A C 1
ATOM 559 O O . ILE A 1 73 ? -23.900 18.366 76.008 1.00 103.01 73 ILE A O 1
ATOM 564 N N . PRO A 1 74 ? -24.775 16.288 75.853 1.00 110.72 74 PRO A N 1
ATOM 565 C CA . PRO A 1 74 ? -26.109 16.675 75.352 1.00 121.09 74 PRO A CA 1
ATOM 566 C C . PRO A 1 74 ? -26.797 17.753 76.175 1.00 115.96 74 PRO A C 1
ATOM 567 O O . PRO A 1 74 ? -27.217 18.773 75.626 1.00 120.60 74 PRO A O 1
ATOM 571 N N . ASN A 1 75 ? -26.935 17.513 77.471 1.00 115.23 75 ASN A N 1
ATOM 572 C CA . ASN A 1 75 ? -27.470 18.520 78.360 1.00 112.05 75 ASN A CA 1
ATOM 573 C C . ASN A 1 75 ? -26.459 19.651 78.365 1.00 108.63 75 ASN A C 1
ATOM 574 O O . ASN A 1 75 ? -26.015 20.139 79.408 1.00 127.08 75 ASN A O 1
ATOM 579 N N . LEU A 1 76 ? -26.108 20.053 77.145 1.00 99.13 76 LEU A N 1
ATOM 580 C CA . LEU A 1 76 ? -25.066 21.048 76.933 1.00 100.22 76 LEU A CA 1
ATOM 581 C C . LEU A 1 76 ? -25.159 21.863 75.583 1.00 107.05 76 LEU A C 1
ATOM 582 O O . LEU A 1 76 ? -24.975 21.294 74.516 1.00 121.02 76 LEU A O 1
ATOM 587 N N . PRO A 1 77 ? -25.460 23.174 75.612 1.00 105.63 77 PRO A N 1
ATOM 588 C CA . PRO A 1 77 ? -25.421 24.025 74.391 1.00 109.17 77 PRO A CA 1
ATOM 589 C C . PRO A 1 77 ? -24.044 24.211 73.715 1.00 112.21 77 PRO A C 1
ATOM 590 O O . PRO A 1 77 ? -23.036 24.344 74.414 1.00 117.39 77 PRO A O 1
ATOM 594 N N . GLU A 1 78 ? -24.030 24.250 72.379 1.00 113.63 78 GLU A N 1
ATOM 595 C CA . GLU A 1 78 ? -22.819 24.474 71.538 1.00 115.48 78 GLU A CA 1
ATOM 596 C C . GLU A 1 78 ? -21.420 24.513 72.192 1.00 99.41 78 GLU A C 1
ATOM 597 O O . GLU A 1 78 ? -20.701 23.536 72.150 1.00 116.75 78 GLU A O 1
ATOM 603 N N . ALA A 1 79 ? -21.011 25.642 72.750 1.00 82.34 79 ALA A N 1
ATOM 604 C CA . ALA A 1 79 ? -19.706 25.716 73.401 1.00 87.65 79 ALA A CA 1
ATOM 605 C C . ALA A 1 79 ? -19.682 24.673 74.496 1.00 94.39 79 ALA A C 1
ATOM 606 O O . ALA A 1 79 ? -18.789 23.834 74.587 1.00 110.12 79 ALA A O 1
ATOM 608 N N . ARG A 1 80 ? -20.689 24.727 75.336 1.00 93.63 80 ARG A N 1
ATOM 609 C CA . ARG A 1 80 ? -20.826 23.741 76.370 1.00 96.90 80 ARG A CA 1
ATOM 610 C C . ARG A 1 80 ? -20.414 22.330 75.871 1.00 100.66 80 ARG A C 1
ATOM 611 O O . ARG A 1 80 ? -19.890 21.526 76.644 1.00 124.08 80 ARG A O 1
ATOM 619 N N . LYS A 1 81 ? -20.650 22.032 74.591 1.00 83.23 81 LYS A N 1
ATOM 620 C CA . LYS A 1 81 ? -20.267 20.740 73.970 1.00 67.13 81 LYS A CA 1
ATOM 621 C C . LYS A 1 81 ? -18.788 20.591 73.570 1.00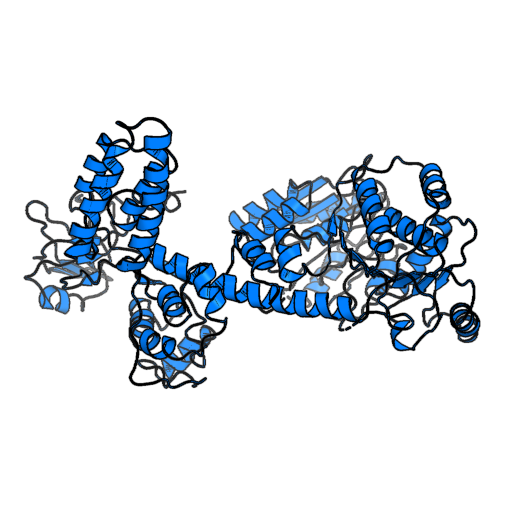 88.04 81 LYS A C 1
ATOM 622 O O . LYS A 1 81 ? -18.190 19.550 73.768 1.00 113.96 81 LYS A O 1
ATOM 628 N N . ARG A 1 82 ? -18.199 21.617 72.988 1.00 93.21 82 ARG A N 1
ATOM 629 C CA . ARG A 1 82 ? -16.830 21.523 72.495 1.00 93.86 82 ARG A CA 1
ATOM 630 C C . ARG A 1 82 ? -15.741 21.218 73.502 1.00 89.09 82 ARG A C 1
ATOM 631 O O . ARG A 1 82 ? -15.259 20.114 73.593 1.00 104.97 82 ARG A O 1
ATOM 639 N N . TYR A 1 83 ? -15.255 22.237 74.178 1.00 96.54 83 TYR A N 1
ATOM 640 C CA . TYR A 1 83 ? -14.093 22.026 75.004 1.00 101.37 83 TYR A CA 1
ATOM 641 C C . TYR A 1 83 ? -14.343 20.686 75.663 1.00 114.05 83 TYR A C 1
ATOM 642 O O . TYR A 1 83 ? -13.414 19.898 75.932 1.00 114.55 83 TYR A O 1
ATOM 651 N N . ARG A 1 84 ? -15.625 20.428 75.891 1.00 110.30 84 ARG A N 1
ATOM 652 C CA . ARG A 1 84 ? -16.051 19.175 76.476 1.00 115.88 84 ARG A CA 1
ATOM 653 C C . ARG A 1 84 ? -15.460 18.020 75.690 1.00 118.80 84 ARG A C 1
ATOM 654 O O . ARG A 1 84 ? -14.870 17.093 76.246 1.00 130.03 84 ARG A O 1
ATOM 662 N N . ILE A 1 85 ? -15.638 18.093 74.382 1.00 100.73 85 ILE A N 1
ATOM 663 C CA . ILE A 1 85 ? -15.236 17.032 73.485 1.00 75.59 85 ILE A CA 1
ATOM 664 C C . ILE A 1 85 ? -13.723 16.919 73.400 1.00 85.17 85 ILE A C 1
ATOM 665 O O . ILE A 1 85 ? -13.137 16.001 73.947 1.00 97.57 85 ILE A O 1
ATOM 670 N N . GLN A 1 86 ? -13.080 17.851 72.724 1.00 89.29 86 GLN A N 1
ATOM 671 C CA . GLN A 1 86 ? -11.646 17.752 72.594 1.00 98.57 86 GLN A CA 1
ATOM 672 C C . GLN A 1 86 ? -11.050 17.397 73.951 1.00 119.36 86 GLN A C 1
ATOM 673 O O . GLN A 1 86 ? -10.079 16.643 74.012 1.00 130.60 86 GLN A O 1
ATOM 679 N N . LYS A 1 87 ? -11.627 17.908 75.043 1.00 118.56 87 LYS A N 1
ATOM 680 C CA . LYS A 1 87 ? -11.129 17.509 76.356 1.00 112.81 87 LYS A CA 1
ATOM 681 C C . LYS A 1 87 ? -11.117 15.960 76.390 1.00 107.35 87 LYS A C 1
ATOM 682 O O . LYS A 1 87 ? -10.140 15.306 76.787 1.00 100.95 87 LYS A O 1
ATOM 688 N N . SER A 1 88 ? -12.199 15.358 75.933 1.00 92.93 88 SER A N 1
ATOM 689 C CA . SER A 1 88 ? -12.249 13.903 75.899 1.00 86.76 88 SER A CA 1
ATOM 690 C C . SER A 1 88 ? -11.169 13.322 75.011 1.00 90.30 88 SER A C 1
ATOM 691 O O . SER A 1 88 ? -10.138 12.838 75.470 1.00 84.85 88 SER A O 1
ATOM 694 N N . LEU A 1 89 ? -11.470 13.359 73.721 1.00 101.95 89 LEU A N 1
ATOM 695 C CA . LEU A 1 89 ? -10.639 12.809 72.670 1.00 88.20 89 LEU A CA 1
ATOM 696 C C . LEU A 1 89 ? -9.229 12.743 73.125 1.00 80.58 89 LEU A C 1
ATOM 697 O O . LEU A 1 89 ? -8.547 11.749 72.975 1.00 100.76 89 LEU A O 1
ATOM 702 N N . GLU A 1 90 ? -8.778 13.817 73.688 1.00 71.59 90 GLU A N 1
ATOM 703 C CA . GLU A 1 90 ? -7.430 13.839 74.143 1.00 88.54 90 GLU A CA 1
ATOM 704 C C . GLU A 1 90 ? -7.160 12.683 75.096 1.00 89.69 90 GLU A C 1
ATOM 705 O O . GLU A 1 90 ? -6.128 12.028 75.005 1.00 88.30 90 GLU A O 1
ATOM 711 N N . MET A 1 91 ? -8.084 12.449 76.023 1.00 94.56 91 MET A N 1
ATOM 712 C CA . MET A 1 91 ? -7.905 11.419 77.047 1.00 83.48 91 MET A CA 1
ATOM 713 C C . MET A 1 91 ? -8.002 10.026 76.514 1.00 81.03 91 MET A C 1
ATOM 714 O O . MET A 1 91 ? -7.382 9.124 77.060 1.00 91.80 91 MET A O 1
ATOM 719 N N . ILE A 1 92 ? -8.807 9.812 75.487 1.00 73.86 92 ILE A N 1
ATOM 720 C CA . ILE A 1 92 ? -8.911 8.462 74.972 1.00 67.60 92 ILE A CA 1
ATOM 721 C C . ILE A 1 92 ? -7.523 8.069 74.558 1.00 68.33 92 ILE A C 1
ATOM 722 O O . ILE A 1 92 ? -6.876 7.218 75.148 1.00 82.54 92 ILE A O 1
ATOM 727 N N . GLU A 1 93 ? -7.055 8.729 73.530 1.00 68.82 93 GLU A N 1
ATOM 728 C CA . GLU A 1 93 ? -5.714 8.503 73.089 1.00 78.58 93 GLU A CA 1
ATOM 729 C C . GLU A 1 93 ? -4.878 8.489 74.334 1.00 70.08 93 GLU A C 1
ATOM 730 O O . GLU A 1 93 ? -3.969 7.704 74.481 1.00 81.85 93 GLU A O 1
ATOM 736 N N . LYS A 1 94 ? -5.222 9.344 75.266 1.00 83.54 94 LYS A N 1
ATOM 737 C CA . LYS A 1 94 ? -4.526 9.338 76.534 1.00 80.30 94 LYS A CA 1
ATOM 738 C C . LYS A 1 94 ? -4.641 7.951 77.154 1.00 83.72 94 LYS A C 1
ATOM 739 O O . LYS A 1 94 ? -3.661 7.394 77.652 1.00 98.57 94 LYS A O 1
ATOM 745 N N . LEU A 1 95 ? -5.859 7.412 77.124 1.00 73.06 95 LEU A N 1
ATOM 746 C CA . LEU A 1 95 ? -6.167 6.115 77.703 1.00 64.80 95 LEU A CA 1
ATOM 747 C C . LEU A 1 95 ? -5.423 5.058 76.945 1.00 65.96 95 LEU A C 1
ATOM 748 O O . LEU A 1 95 ? -4.583 4.360 77.499 1.00 72.04 95 LEU A O 1
ATOM 753 N N . ARG A 1 96 ? -5.748 4.959 75.666 1.00 67.37 96 ARG A N 1
ATOM 754 C CA . ARG A 1 96 ? -5.112 4.022 74.779 1.00 63.22 96 ARG A CA 1
ATOM 755 C C . ARG A 1 96 ? -3.635 3.864 75.060 1.00 66.97 96 ARG A C 1
ATOM 756 O O . ARG A 1 96 ? -3.145 2.769 75.282 1.00 81.95 96 ARG A O 1
ATOM 764 N N . SER A 1 97 ? -2.924 4.966 75.062 1.00 69.75 97 SER A N 1
ATOM 765 C CA . SER A 1 97 ? -1.488 4.949 75.305 1.00 71.48 97 SER A CA 1
ATOM 766 C C . SER A 1 97 ? -1.079 4.317 76.633 1.00 75.18 97 SER A C 1
ATOM 767 O O . SER A 1 97 ? -0.006 3.737 76.739 1.00 77.16 97 SER A O 1
ATOM 770 N N . TRP A 1 98 ? -1.929 4.490 77.640 1.00 83.30 98 TRP A N 1
ATOM 771 C CA . TRP A 1 98 ? -1.695 4.079 79.035 1.00 89.01 98 TRP A CA 1
ATOM 772 C C . TRP A 1 98 ? -1.735 2.530 79.163 1.00 86.03 98 TRP A C 1
ATOM 773 O O . TRP A 1 98 ? -0.838 1.831 79.697 1.00 73.26 98 TRP A O 1
ATOM 784 N N . PHE A 1 99 ? -2.826 2.055 78.613 1.00 78.91 99 PHE A N 1
ATOM 785 C CA . PHE A 1 99 ? -3.380 0.797 78.870 1.00 72.04 99 PHE A CA 1
ATOM 786 C C . PHE A 1 99 ? -3.159 -0.150 77.700 1.00 81.02 99 PHE A C 1
ATOM 787 O O . PHE A 1 99 ? -2.479 -1.154 77.813 1.00 88.28 99 PHE A O 1
ATOM 795 N N . LEU A 1 100 ? -3.703 0.223 76.566 1.00 80.14 100 LEU A N 1
ATOM 796 C CA . LEU A 1 100 ? -3.691 -0.585 75.375 1.00 66.70 100 LEU A CA 1
ATOM 797 C C . LEU A 1 100 ? -2.368 -1.130 74.829 1.00 49.15 100 LEU A C 1
ATOM 798 O O . LEU A 1 100 ? -2.398 -1.917 73.924 1.00 58.66 100 LEU A O 1
ATOM 803 N N . ILE A 1 101 ? -1.222 -0.746 75.359 1.00 51.16 101 ILE A N 1
ATOM 804 C CA . ILE A 1 101 ? 0.067 -1.181 74.795 1.00 58.95 101 ILE A CA 1
ATOM 805 C C . ILE A 1 101 ? 0.926 -1.980 75.805 1.00 59.47 101 ILE A C 1
ATOM 806 O O . ILE A 1 101 ? 0.899 -1.728 76.999 1.00 70.26 101 ILE A O 1
ATOM 811 N N . ASP A 1 102 ? 1.662 -2.966 75.308 1.00 61.61 102 ASP A N 1
ATOM 812 C CA . ASP A 1 102 ? 2.383 -3.895 76.154 1.00 60.21 102 ASP A CA 1
ATOM 813 C C . ASP A 1 102 ? 3.807 -3.462 76.242 1.00 92.46 102 ASP A C 1
ATOM 814 O O . ASP A 1 102 ? 4.719 -4.177 75.848 1.00 117.21 102 ASP A O 1
ATOM 819 N N . TYR A 1 103 ? 3.991 -2.271 76.749 1.00 96.21 103 TYR A N 1
ATOM 820 C CA . TYR A 1 103 ? 5.297 -1.691 76.937 1.00 80.05 103 TYR A CA 1
ATOM 821 C C . TYR A 1 103 ? 6.352 -2.680 77.331 1.00 71.18 103 TYR A C 1
ATOM 822 O O . TYR A 1 103 ? 6.280 -3.260 78.398 1.00 81.46 103 TYR A O 1
ATOM 831 N N . LEU A 1 104 ? 7.321 -2.871 76.448 1.00 76.07 104 LEU A N 1
ATOM 832 C CA . LEU A 1 104 ? 8.377 -3.874 76.601 1.00 75.80 104 LEU A CA 1
ATOM 833 C C . LEU A 1 104 ? 9.447 -3.424 77.592 1.00 87.27 104 LEU A C 1
ATOM 834 O O . LEU A 1 104 ? 10.497 -2.964 77.172 1.00 97.73 104 LEU A O 1
ATOM 839 N N . GLU A 1 105 ? 9.205 -3.560 78.901 1.00 99.58 105 GLU A N 1
ATOM 840 C CA . GLU A 1 105 ? 10.227 -3.154 79.887 1.00 104.53 105 GLU A CA 1
ATOM 841 C C . GLU A 1 105 ? 11.434 -4.077 79.906 1.00 112.09 105 GLU A C 1
ATOM 842 O O . GLU A 1 105 ? 11.299 -5.236 80.242 1.00 122.37 105 GLU A O 1
ATOM 848 N N . CYS A 1 106 ? 12.630 -3.537 79.638 1.00 127.09 106 CYS A N 1
ATOM 849 C CA . CYS A 1 106 ? 13.785 -4.234 79.053 1.00 134.27 106 CYS A CA 1
ATOM 850 C C . CYS A 1 106 ? 14.969 -4.385 80.026 1.00 132.57 106 CYS A C 1
ATOM 851 O O . CYS A 1 106 ? 14.954 -3.813 81.112 1.00 139.00 106 CYS A O 1
ATOM 854 N N . SER A 1 107 ? 16.013 -5.115 79.632 1.00 135.34 107 SER A N 1
ATOM 855 C CA . SER A 1 107 ? 17.196 -5.232 80.497 1.00 137.91 107 SER A CA 1
ATOM 856 C C . SER A 1 107 ? 18.140 -6.402 80.181 1.00 128.75 107 SER A C 1
ATOM 857 O O . SER A 1 107 ? 18.127 -6.962 79.082 1.00 133.84 107 SER A O 1
ATOM 860 N N . GLY A 1 108 ? 18.931 -6.776 81.194 1.00 83.19 108 GLY A N 1
ATOM 861 C CA . GLY A 1 108 ? 19.853 -7.925 81.143 1.00 89.91 108 GLY A CA 1
ATOM 862 C C . GLY A 1 108 ? 21.002 -7.383 80.312 1.00 97.53 108 GLY A C 1
ATOM 863 O O . GLY A 1 108 ? 22.059 -6.888 80.851 1.00 87.34 108 GLY A O 1
ATOM 864 N N . GLU A 1 109 ? 20.754 -7.437 79.012 1.00 109.50 109 GLU A N 1
ATOM 865 C CA . GLU A 1 109 ? 21.574 -6.761 78.048 1.00 110.04 109 GLU A CA 1
ATOM 866 C C . GLU A 1 109 ? 21.715 -7.410 76.695 1.00 103.03 109 GLU A C 1
ATOM 867 O O . GLU A 1 109 ? 21.948 -8.601 76.523 1.00 101.81 109 GLU A O 1
ATOM 873 N N . GLU A 1 110 ? 21.593 -6.498 75.772 1.00 94.65 110 GLU A N 1
ATOM 874 C CA . GLU A 1 110 ? 21.726 -6.665 74.384 1.00 95.41 110 GLU A CA 1
ATOM 875 C C . GLU A 1 110 ? 22.869 -7.514 73.919 1.00 93.99 110 GLU A C 1
ATOM 876 O O . GLU A 1 110 ? 24.009 -7.309 74.303 1.00 104.28 110 GLU A O 1
ATOM 882 N N . VAL A 1 111 ? 22.557 -8.432 73.026 1.00 97.68 111 VAL A N 1
ATOM 883 C CA . VAL A 1 111 ? 23.576 -9.014 72.186 1.00 102.61 111 VAL A CA 1
ATOM 884 C C . VAL A 1 111 ? 23.115 -8.782 70.796 1.00 87.69 111 VAL A C 1
ATOM 885 O O . VAL A 1 111 ? 21.928 -8.708 70.567 1.00 74.20 111 VAL A O 1
ATOM 889 N N . ASP A 1 112 ? 24.052 -8.685 69.812 1.00 92.31 112 ASP A N 1
ATOM 890 C CA . ASP A 1 112 ? 23.536 -7.954 68.683 1.00 98.67 112 ASP A CA 1
ATOM 891 C C . ASP A 1 112 ? 23.980 -8.227 67.300 1.00 84.55 112 ASP A C 1
ATOM 892 O O . ASP A 1 112 ? 24.231 -7.310 66.512 1.00 89.16 112 ASP A O 1
ATOM 897 N N . LEU A 1 113 ? 24.029 -9.449 66.904 1.00 80.65 113 LEU A N 1
ATOM 898 C CA . LEU A 1 113 ? 24.378 -9.447 65.512 1.00 97.73 113 LEU A CA 1
ATOM 899 C C . LEU A 1 113 ? 23.545 -10.369 64.772 1.00 98.28 113 LEU A C 1
ATOM 900 O O . LEU A 1 113 ? 22.466 -10.827 65.188 1.00 81.40 113 LEU A O 1
ATOM 905 N N . SER A 1 114 ? 24.164 -10.644 63.671 1.00 94.91 114 SER A N 1
ATOM 906 C CA . SER A 1 114 ? 23.761 -11.606 62.781 1.00 94.49 114 SER A CA 1
ATOM 907 C C . SER A 1 114 ? 24.408 -12.874 63.238 1.00 93.99 114 SER A C 1
ATOM 908 O O . SER A 1 114 ? 25.538 -13.129 62.901 1.00 110.37 114 SER A O 1
ATOM 911 N N . THR A 1 115 ? 23.716 -13.688 64.005 1.00 91.99 115 THR A N 1
ATOM 912 C CA . THR A 1 115 ? 24.263 -15.000 64.270 1.00 99.65 115 THR A CA 1
ATOM 913 C C . THR A 1 115 ? 23.628 -15.900 63.279 1.00 97.98 115 THR A C 1
ATOM 914 O O . THR A 1 115 ? 22.584 -15.581 62.735 1.00 105.62 115 THR A O 1
ATOM 918 N N . ASP A 1 116 ? 24.244 -17.023 63.022 1.00 98.01 116 ASP A N 1
ATOM 919 C CA . ASP A 1 116 ? 23.565 -17.936 62.174 1.00 95.58 116 ASP A CA 1
ATOM 920 C C . ASP A 1 116 ? 22.594 -18.592 63.104 1.00 104.58 116 ASP A C 1
ATOM 921 O O . ASP A 1 116 ? 22.716 -19.759 63.466 1.00 117.17 116 ASP A O 1
ATOM 926 N N . ILE A 1 117 ? 21.671 -17.761 63.548 1.00 100.35 117 ILE A N 1
ATOM 927 C CA . ILE A 1 117 ? 20.365 -18.174 64.003 1.00 93.28 117 ILE A CA 1
ATOM 928 C C . ILE A 1 117 ? 20.287 -19.404 64.915 1.00 91.69 117 ILE A C 1
ATOM 929 O O . ILE A 1 117 ? 19.186 -19.829 65.207 1.00 96.33 117 ILE A O 1
ATOM 934 N N . GLN A 1 118 ? 21.402 -20.012 65.339 1.00 88.96 118 GLN A N 1
ATOM 935 C CA . GLN A 1 118 ? 21.276 -21.241 66.150 1.00 84.09 118 GLN A CA 1
ATOM 936 C C . GLN A 1 118 ? 21.395 -20.795 67.565 1.00 78.15 118 GLN A C 1
ATOM 937 O O . GLN A 1 118 ? 21.073 -21.538 68.507 1.00 77.14 118 GLN A O 1
ATOM 943 N N . TYR A 1 119 ? 21.841 -19.549 67.667 1.00 70.12 119 TYR A N 1
ATOM 944 C CA . TYR A 1 119 ? 21.973 -18.875 68.923 1.00 84.85 119 TYR A CA 1
ATOM 945 C C . TYR A 1 119 ? 20.556 -18.720 69.280 1.00 87.67 119 TYR A C 1
ATOM 946 O O . TYR A 1 119 ? 20.207 -18.736 70.451 1.00 96.97 119 TYR A O 1
ATOM 955 N N . ALA A 1 120 ? 19.747 -18.574 68.219 1.00 85.37 120 ALA A N 1
ATOM 956 C CA . ALA A 1 120 ? 18.316 -18.493 68.387 1.00 79.76 120 ALA A CA 1
ATOM 957 C C . ALA A 1 120 ? 18.113 -19.493 69.469 1.00 85.91 120 ALA A C 1
ATOM 958 O O . ALA A 1 120 ? 18.957 -20.381 69.624 1.00 119.63 120 ALA A O 1
ATOM 960 N N . LYS A 1 121 ? 17.048 -19.389 70.247 1.00 61.79 121 LYS A N 1
ATOM 961 C CA . LYS A 1 121 ? 16.849 -20.432 71.244 1.00 56.40 121 LYS A CA 1
ATOM 962 C C . LYS A 1 121 ? 15.883 -21.395 70.632 1.00 64.85 121 LYS A C 1
ATOM 963 O O . LYS A 1 121 ? 15.267 -21.048 69.651 1.00 90.95 121 LYS A O 1
ATOM 969 N N . GLY A 1 122 ? 15.731 -22.600 71.162 1.00 72.32 122 GLY A N 1
ATOM 970 C CA . GLY A 1 122 ? 14.783 -23.525 70.555 1.00 73.37 122 GLY A CA 1
ATOM 971 C C . GLY A 1 122 ? 15.192 -23.983 69.160 1.00 62.38 122 GLY A C 1
ATOM 972 O O . GLY A 1 122 ? 14.947 -25.107 68.790 1.00 71.40 122 GLY A O 1
ATOM 973 N N . VAL A 1 123 ? 15.828 -23.118 68.384 1.00 51.88 123 VAL A N 1
ATOM 974 C CA . VAL A 1 123 ? 16.327 -23.525 67.100 1.00 57.77 123 VAL A CA 1
ATOM 975 C C . VAL A 1 123 ? 17.632 -24.266 67.210 1.00 75.20 123 VAL A C 1
ATOM 976 O O . VAL A 1 123 ? 18.452 -24.012 68.094 1.00 89.36 123 VAL A O 1
ATOM 980 N N . GLY A 1 124 ? 17.835 -25.131 66.230 1.00 74.38 124 GLY A N 1
ATOM 981 C CA . GLY A 1 124 ? 18.799 -26.188 66.280 1.00 73.45 124 GLY A CA 1
ATOM 982 C C . GLY A 1 124 ? 19.118 -26.436 64.839 1.00 75.76 124 GLY A C 1
ATOM 983 O O . GLY A 1 124 ? 18.720 -25.638 64.000 1.00 68.68 124 GLY A O 1
ATOM 984 N N . PRO A 1 125 ? 19.859 -27.511 64.566 1.00 88.24 125 PRO A N 1
ATOM 985 C CA . PRO A 1 125 ? 20.337 -27.822 63.214 1.00 82.17 125 PRO A CA 1
ATOM 986 C C . PRO A 1 125 ? 19.213 -27.825 62.228 1.00 74.62 125 PRO A C 1
ATOM 987 O O . PRO A 1 125 ? 19.120 -26.918 61.401 1.00 82.25 125 PRO A O 1
ATOM 991 N N . ASN A 1 126 ? 18.366 -28.834 62.294 1.00 68.54 126 ASN A N 1
ATOM 992 C CA . ASN A 1 126 ? 17.441 -28.998 61.205 1.00 81.45 126 ASN A CA 1
ATOM 993 C C . ASN A 1 126 ? 16.553 -27.800 61.111 1.00 69.21 126 ASN A C 1
ATOM 994 O O . ASN A 1 126 ? 16.168 -27.393 60.041 1.00 80.08 126 ASN A O 1
ATOM 999 N N . ARG A 1 127 ? 16.190 -27.240 62.239 1.00 64.00 127 ARG A N 1
ATOM 1000 C CA . ARG A 1 127 ? 15.300 -26.103 62.173 1.00 58.29 127 ARG A CA 1
ATOM 1001 C C . ARG A 1 127 ? 16.073 -25.024 61.504 1.00 60.99 127 ARG A C 1
ATOM 1002 O O . ARG A 1 127 ? 15.511 -24.120 60.921 1.00 77.16 127 ARG A O 1
ATOM 1010 N N . LYS A 1 128 ? 17.386 -25.150 61.572 1.00 78.72 128 LYS A N 1
ATOM 1011 C CA . LYS A 1 128 ? 18.280 -24.145 61.036 1.00 84.03 128 LYS A CA 1
ATOM 1012 C C . LYS A 1 128 ? 17.938 -24.114 59.569 1.00 76.87 128 LYS A C 1
ATOM 1013 O O . LYS A 1 128 ? 17.543 -23.096 59.015 1.00 74.43 128 LYS A O 1
ATOM 1019 N N . LYS A 1 129 ? 18.059 -25.267 58.951 1.00 74.65 129 LYS A N 1
ATOM 1020 C CA . LYS A 1 129 ? 17.730 -25.399 57.561 1.00 91.11 129 LYS A CA 1
ATOM 1021 C C . LYS A 1 129 ? 16.248 -25.056 57.299 1.00 83.55 129 LYS A C 1
ATOM 1022 O O . LYS A 1 129 ? 15.881 -24.411 56.314 1.00 83.55 129 LYS A O 1
ATOM 1028 N N . LYS A 1 130 ? 15.380 -25.506 58.174 1.00 74.64 130 LYS A N 1
ATOM 1029 C CA . LYS A 1 130 ? 14.002 -25.254 57.930 1.00 66.44 130 LYS A CA 1
ATOM 1030 C C . LYS A 1 130 ? 13.905 -23.770 57.813 1.00 75.58 130 LYS A C 1
ATOM 1031 O O . LYS A 1 130 ? 13.499 -23.251 56.772 1.00 81.54 130 LYS A O 1
ATOM 1037 N N . LEU A 1 131 ? 14.294 -23.084 58.887 1.00 73.78 131 LEU A N 1
ATOM 1038 C CA . LEU A 1 131 ? 14.113 -21.635 58.988 1.00 69.36 131 LEU A CA 1
ATOM 1039 C C . LEU A 1 131 ? 14.688 -20.831 57.829 1.00 79.83 131 LEU A C 1
ATOM 1040 O O . LEU A 1 131 ? 14.389 -19.657 57.678 1.00 77.69 131 LEU A O 1
ATOM 1045 N N . LYS A 1 132 ? 15.539 -21.446 57.023 1.00 99.22 132 LYS A N 1
ATOM 1046 C CA . LYS A 1 132 ? 16.276 -20.677 56.030 1.00 100.78 132 LYS A CA 1
ATOM 1047 C C . LYS A 1 132 ? 15.600 -20.801 54.696 1.00 92.87 132 LYS A C 1
ATOM 1048 O O . LYS A 1 132 ? 15.880 -20.037 53.790 1.00 91.45 132 LYS A O 1
ATOM 1054 N N . LYS A 1 133 ? 14.700 -21.773 54.601 1.00 85.38 133 LYS A N 1
ATOM 1055 C CA . LYS A 1 133 ? 13.690 -21.798 53.568 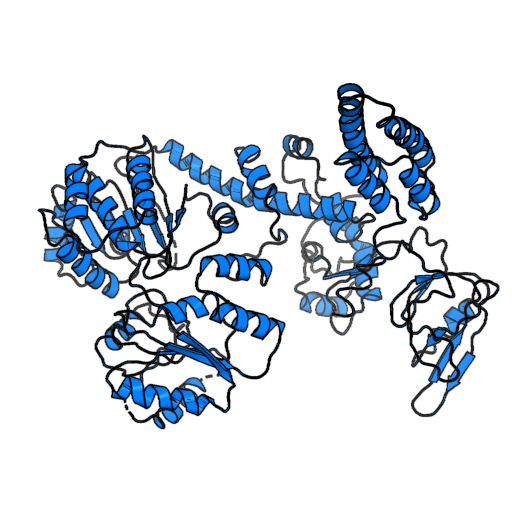1.00 72.71 133 LYS A CA 1
ATOM 1056 C C . LYS A 1 133 ? 12.766 -20.562 53.628 1.00 73.06 133 LYS A C 1
ATOM 1057 O O . LYS A 1 133 ? 11.962 -20.320 52.749 1.00 81.59 133 LYS A O 1
ATOM 1063 N N . LEU A 1 134 ? 12.881 -19.759 54.666 1.00 67.55 134 LEU A N 1
ATOM 1064 C CA . LEU A 1 134 ? 11.995 -18.626 54.782 1.00 66.94 134 LEU A CA 1
ATOM 1065 C C . LEU A 1 134 ? 12.814 -17.354 54.647 1.00 77.93 134 LEU A C 1
ATOM 1066 O O . LEU A 1 134 ? 12.334 -16.232 54.885 1.00 77.39 134 LEU A O 1
ATOM 1071 N N . GLY A 1 135 ? 14.061 -17.555 54.226 1.00 88.21 135 GLY A N 1
ATOM 1072 C CA . GLY A 1 135 ? 15.064 -16.503 54.217 1.00 86.66 135 GLY A CA 1
ATOM 1073 C C . GLY A 1 135 ? 15.363 -16.033 55.614 1.00 69.79 135 GLY A C 1
ATOM 1074 O O . GLY A 1 135 ? 15.517 -14.860 55.834 1.00 67.30 135 GLY A O 1
ATOM 1075 N N . ILE A 1 136 ? 15.421 -16.954 56.561 1.00 73.04 136 ILE A N 1
ATOM 1076 C CA . ILE A 1 136 ? 15.746 -16.577 57.915 1.00 77.71 136 ILE A CA 1
ATOM 1077 C C . ILE A 1 136 ? 17.060 -17.189 58.324 1.00 83.63 136 ILE A C 1
ATOM 1078 O O . ILE A 1 136 ? 17.089 -18.288 58.874 1.00 79.45 136 ILE A O 1
ATOM 1083 N N . GLU A 1 137 ? 18.140 -16.464 58.049 1.00 91.54 137 GLU A N 1
ATOM 1084 C CA . GLU A 1 137 ? 19.421 -16.664 58.716 1.00 102.31 137 GLU A CA 1
ATOM 1085 C C . GLU A 1 137 ? 19.551 -15.559 59.773 1.00 95.57 137 GLU A C 1
ATOM 1086 O O . GLU A 1 137 ? 18.572 -14.891 60.081 1.00 115.46 137 GLU A O 1
ATOM 1092 N N . THR A 1 138 ? 20.713 -15.344 60.358 1.00 73.29 138 THR A N 1
ATOM 1093 C CA . THR A 1 138 ? 20.815 -14.171 61.205 1.00 64.87 138 THR A CA 1
ATOM 1094 C C . THR A 1 138 ? 19.775 -14.161 62.331 1.00 75.46 138 THR A C 1
ATOM 1095 O O . THR A 1 138 ? 19.318 -15.195 62.780 1.00 98.40 138 THR A O 1
ATOM 1099 N N . LEU A 1 139 ? 19.400 -12.985 62.801 1.00 73.05 139 LEU A N 1
ATOM 1100 C CA . LEU A 1 139 ? 18.226 -12.856 63.646 1.00 67.18 139 LEU A CA 1
ATOM 1101 C C . LEU A 1 139 ? 17.481 -11.634 63.178 1.00 80.64 139 LEU A C 1
ATOM 1102 O O . LEU A 1 139 ? 16.252 -11.617 63.098 1.00 94.73 139 LEU A O 1
ATOM 1107 N N . ARG A 1 140 ? 18.226 -10.591 62.871 1.00 79.34 140 ARG A N 1
ATOM 1108 C CA . ARG A 1 140 ? 17.596 -9.480 62.215 1.00 87.68 140 ARG A CA 1
ATOM 1109 C C . ARG A 1 140 ? 16.724 -10.207 61.258 1.00 79.81 140 ARG A C 1
ATOM 1110 O O . ARG A 1 140 ? 15.592 -9.839 61.037 1.00 100.26 140 ARG A O 1
ATOM 1118 N N . ASP A 1 141 ? 17.230 -11.295 60.720 1.00 78.87 141 ASP A N 1
ATOM 1119 C CA . ASP A 1 141 ? 16.382 -12.070 59.856 1.00 89.18 141 ASP A CA 1
ATOM 1120 C C . ASP A 1 141 ? 15.125 -12.508 60.605 1.00 95.23 141 ASP A C 1
ATOM 1121 O O . ASP A 1 141 ? 14.078 -12.727 59.994 1.00 114.05 141 ASP A O 1
ATOM 1126 N N . LEU A 1 142 ? 15.194 -12.580 61.925 1.00 81.66 142 LEU A N 1
ATOM 1127 C CA . LEU A 1 142 ? 14.051 -13.084 62.663 1.00 72.01 142 LEU A CA 1
ATOM 1128 C C . LEU A 1 142 ? 13.201 -11.989 63.250 1.00 73.78 142 LEU A C 1
ATOM 1129 O O . LEU A 1 142 ? 12.412 -12.239 64.130 1.00 90.56 142 LEU A O 1
ATOM 1134 N N . LEU A 1 143 ? 13.342 -10.772 62.776 1.00 69.24 143 LEU A N 1
ATOM 1135 C CA . LEU A 1 143 ? 12.394 -9.747 63.169 1.00 63.14 143 LEU A CA 1
ATOM 1136 C C . LEU A 1 143 ? 11.807 -9.155 61.925 1.00 80.56 143 LEU A C 1
ATOM 1137 O O . LEU A 1 143 ? 10.614 -8.969 61.801 1.00 96.22 143 LEU A O 1
ATOM 1142 N N . GLU A 1 144 ? 12.664 -8.826 60.987 1.00 84.77 144 GLU A N 1
ATOM 1143 C CA . GLU A 1 144 ? 12.165 -8.226 59.792 1.00 89.65 144 GLU A CA 1
ATOM 1144 C C . GLU A 1 144 ? 11.189 -9.230 59.182 1.00 85.32 144 GLU A C 1
ATOM 1145 O O . GLU A 1 144 ? 10.631 -9.011 58.114 1.00 89.35 144 GLU A O 1
ATOM 1151 N N . PHE A 1 145 ? 10.964 -10.325 59.891 1.00 81.92 145 PHE A N 1
ATOM 1152 C CA . PHE A 1 145 ? 10.053 -11.356 59.411 1.00 89.18 145 PHE A CA 1
ATOM 1153 C C . PHE A 1 145 ? 8.742 -11.361 60.193 1.00 89.80 145 PHE A C 1
ATOM 1154 O O . PHE A 1 145 ? 8.608 -12.097 61.168 1.00 100.07 145 PHE A O 1
ATOM 1162 N N . PHE A 1 146 ? 7.783 -10.537 59.776 1.00 81.62 146 PHE A N 1
ATOM 1163 C CA . PHE A 1 146 ? 6.564 -10.332 60.560 1.00 68.17 146 PHE A CA 1
ATOM 1164 C C . PHE A 1 146 ? 5.541 -11.284 60.082 1.00 67.68 146 PHE A C 1
ATOM 1165 O O . PHE A 1 146 ? 5.711 -11.858 59.032 1.00 84.58 146 PHE A O 1
ATOM 1173 N N . PRO A 1 147 ? 4.502 -11.478 60.875 1.00 58.32 147 PRO A N 1
ATOM 1174 C CA . PRO A 1 147 ? 3.444 -12.439 60.599 1.00 46.74 147 PRO A CA 1
ATOM 1175 C C . PRO A 1 147 ? 2.727 -12.258 59.312 1.00 46.24 147 PRO A C 1
ATOM 1176 O O . PRO A 1 147 ? 2.749 -11.193 58.738 1.00 59.84 147 PRO A O 1
ATOM 1180 N N . ARG A 1 148 ? 2.106 -13.345 58.882 1.00 58.69 148 ARG A N 1
ATOM 1181 C CA . ARG A 1 148 ? 1.224 -13.427 57.730 1.00 57.08 148 ARG A CA 1
ATOM 1182 C C . ARG A 1 148 ? 0.020 -12.596 58.048 1.00 64.81 148 ARG A C 1
ATOM 1183 O O . ARG A 1 148 ? -0.511 -11.867 57.205 1.00 67.76 148 ARG A O 1
ATOM 1191 N N . ASP A 1 149 ? -0.390 -12.709 59.304 1.00 66.38 149 ASP A N 1
ATOM 1192 C CA . ASP A 1 149 ? -1.710 -12.321 59.727 1.00 68.99 149 ASP A CA 1
ATOM 1193 C C . ASP A 1 149 ? -1.846 -12.537 61.240 1.00 65.00 149 ASP A C 1
ATOM 1194 O O . ASP A 1 149 ? -0.884 -12.870 61.905 1.00 73.09 149 ASP A O 1
ATOM 1199 N N . TYR A 1 150 ? -3.026 -12.326 61.797 1.00 65.36 150 TYR A N 1
ATOM 1200 C CA . TYR A 1 150 ? -3.226 -12.518 63.229 1.00 53.20 150 TYR A CA 1
ATOM 1201 C C . TYR A 1 150 ? -4.543 -13.165 63.527 1.00 35.90 150 TYR A C 1
ATOM 1202 O O . TYR A 1 150 ? -5.547 -12.798 63.003 1.00 56.47 150 TYR A O 1
ATOM 1211 N N . GLU A 1 151 ? -4.545 -14.135 64.391 1.00 38.88 151 GLU A N 1
ATOM 1212 C CA . GLU A 1 151 ? -5.773 -14.710 64.812 1.00 39.74 151 GLU A CA 1
ATOM 1213 C C . GLU A 1 151 ? -5.939 -14.105 66.124 1.00 39.00 151 GLU A C 1
ATOM 1214 O O . GLU A 1 151 ? -4.985 -13.968 66.837 1.00 60.18 151 GLU A O 1
ATOM 1220 N N . ASP A 1 152 ? -7.152 -13.725 66.455 1.00 50.94 152 ASP A N 1
ATOM 1221 C CA . ASP A 1 152 ? -7.396 -13.047 67.704 1.00 59.19 152 ASP A CA 1
ATOM 1222 C C . ASP A 1 152 ? -8.245 -13.916 68.582 1.00 54.33 152 ASP A C 1
ATOM 1223 O O . ASP A 1 152 ? -8.696 -14.946 68.197 1.00 61.64 152 ASP A O 1
ATOM 1228 N N . ARG A 1 153 ? -8.444 -13.523 69.806 1.00 69.85 153 ARG A N 1
ATOM 1229 C CA . ARG A 1 153 ? -9.223 -14.373 70.631 1.00 65.56 153 ARG A CA 1
ATOM 1230 C C . ARG A 1 153 ? -9.876 -13.596 71.761 1.00 88.02 153 ARG A C 1
ATOM 1231 O O . ARG A 1 153 ? -11.099 -13.493 71.832 1.00 109.98 153 ARG A O 1
ATOM 1239 N N . ARG A 1 154 ? -9.096 -12.988 72.624 1.00 82.50 154 ARG A N 1
ATOM 1240 C CA . ARG A 1 154 ? -9.725 -12.108 73.569 1.00 53.31 154 ARG A CA 1
ATOM 1241 C C . ARG A 1 154 ? -11.187 -12.527 73.725 1.00 51.28 154 ARG A C 1
ATOM 1242 O O . ARG A 1 154 ? -11.606 -12.927 74.802 1.00 61.15 154 ARG A O 1
ATOM 1250 N N . LYS A 1 155 ? -11.960 -12.455 72.639 1.00 52.22 155 LYS A N 1
ATOM 1251 C CA . LYS A 1 155 ? -13.417 -12.657 72.682 1.00 49.04 155 LYS A CA 1
ATOM 1252 C C . LYS A 1 155 ? -13.904 -14.091 72.775 1.00 53.76 155 LYS A C 1
ATOM 1253 O O . LYS A 1 155 ? -13.690 -14.882 71.876 1.00 67.40 155 LYS A O 1
ATOM 1259 N N . ILE A 1 156 ? -14.632 -14.415 73.826 1.00 54.66 156 ILE A N 1
ATOM 1260 C CA . ILE A 1 156 ? -15.037 -15.789 74.045 1.00 49.62 156 ILE A CA 1
ATOM 1261 C C . ILE A 1 156 ? -16.522 -16.051 73.764 1.00 58.59 156 ILE A C 1
ATOM 1262 O O . ILE A 1 156 ? -17.372 -15.326 74.235 1.00 78.46 156 ILE A O 1
ATOM 1267 N N . PHE A 1 157 ? -16.847 -17.083 72.993 1.00 67.36 157 PHE A N 1
ATOM 1268 C CA . PHE A 1 157 ? -18.244 -17.369 72.639 1.00 56.86 157 PHE A CA 1
ATOM 1269 C C . PHE A 1 157 ? -18.889 -18.236 73.669 1.00 65.67 157 PHE A C 1
ATOM 1270 O O . PHE A 1 157 ? -18.222 -19.046 74.300 1.00 73.76 157 PHE A O 1
ATOM 1278 N N . LYS A 1 158 ? -20.194 -18.073 73.833 1.00 83.41 158 LYS A N 1
ATOM 1279 C CA . LYS A 1 158 ? -20.968 -18.880 74.782 1.00 88.27 158 LYS A CA 1
ATOM 1280 C C . LYS A 1 158 ? -21.254 -20.220 74.174 1.00 93.86 158 LYS A C 1
ATOM 1281 O O . LYS A 1 158 ? -21.159 -20.412 72.973 1.00 104.11 158 LYS A O 1
ATOM 1287 N N . LEU A 1 159 ? -21.616 -21.163 75.016 1.00 104.36 159 LEU A N 1
ATOM 1288 C CA . LEU A 1 159 ? -21.783 -22.521 74.557 1.00 99.25 159 LEU A CA 1
ATOM 1289 C C . LEU A 1 159 ? -23.245 -22.813 74.279 1.00 114.18 159 LEU A C 1
ATOM 1290 O O . LEU A 1 159 ? -24.066 -22.896 75.198 1.00 130.76 159 LEU A O 1
ATOM 1295 N N . ASN A 1 160 ? -23.584 -22.967 73.011 1.00 109.91 160 ASN A N 1
ATOM 1296 C CA . ASN A 1 160 ? -24.973 -22.797 72.602 1.00 102.15 160 ASN A CA 1
ATOM 1297 C C . ASN A 1 160 ? -25.086 -21.412 71.987 1.00 97.11 160 ASN A C 1
ATOM 1298 O O . ASN A 1 160 ? -25.768 -20.550 72.487 1.00 109.92 160 ASN A O 1
ATOM 1303 N N . ASP A 1 161 ? -24.353 -21.206 70.909 1.00 93.12 161 ASP A N 1
ATOM 1304 C CA . ASP A 1 161 ? -24.343 -19.968 70.162 1.00 90.76 161 ASP A CA 1
ATOM 1305 C C . ASP A 1 161 ? -23.179 -20.202 69.271 1.00 86.60 161 ASP A C 1
ATOM 1306 O O . ASP A 1 161 ? -22.701 -19.314 68.574 1.00 85.16 161 ASP A O 1
ATOM 1311 N N . LEU A 1 162 ? -22.684 -21.423 69.334 1.00 90.91 162 LEU A N 1
ATOM 1312 C CA . LEU A 1 162 ? -21.627 -21.786 68.436 1.00 92.00 162 LEU A CA 1
ATOM 1313 C C . LEU A 1 162 ? -22.188 -21.421 67.090 1.00 93.05 162 LEU A C 1
ATOM 1314 O O . LEU A 1 162 ? -23.292 -21.864 66.765 1.00 105.75 162 LEU A O 1
ATOM 1319 N N . LEU A 1 163 ? -21.473 -20.587 66.331 1.00 73.72 163 LEU A N 1
ATOM 1320 C CA . LEU A 1 163 ? -21.937 -20.274 64.990 1.00 83.52 163 LEU A CA 1
ATOM 1321 C C . LEU A 1 163 ? -21.531 -21.306 63.921 1.00 86.18 163 LEU A C 1
ATOM 1322 O O . LEU A 1 163 ? -20.414 -21.322 63.434 1.00 84.14 163 LEU A O 1
ATOM 1327 N N . PRO A 1 164 ? -22.478 -22.125 63.504 1.00 97.79 164 PRO A N 1
ATOM 1328 C CA . PRO A 1 164 ? -22.199 -23.218 62.574 1.00 106.90 164 PRO A CA 1
ATOM 1329 C C . PRO A 1 164 ? -21.058 -22.899 61.593 1.00 96.31 164 PRO A C 1
ATOM 1330 O O . PRO A 1 164 ? -21.243 -22.175 60.628 1.00 100.51 164 PRO A O 1
ATOM 1334 N N . GLY A 1 165 ? -19.890 -23.458 61.814 1.00 90.17 165 GLY A N 1
ATOM 1335 C CA . GLY A 1 165 ? -18.861 -23.371 60.801 1.00 97.72 165 GLY A CA 1
ATOM 1336 C C . GLY A 1 165 ? -17.787 -22.329 61.041 1.00 106.19 165 GLY A C 1
ATOM 1337 O O . GLY A 1 165 ? -17.515 -21.501 60.172 1.00 116.53 165 GLY A O 1
ATOM 1338 N N . GLU A 1 166 ? -17.158 -22.370 62.211 1.00 104.36 166 GLU A N 1
ATOM 1339 C CA . GLU A 1 166 ? -16.291 -21.271 62.609 1.00 96.95 166 GLU A CA 1
ATOM 1340 C C . GLU A 1 166 ? -15.435 -21.557 63.818 1.00 94.62 166 GLU A C 1
ATOM 1341 O O . GLU A 1 166 ? -15.915 -22.108 64.801 1.00 95.58 166 GLU A O 1
ATOM 1347 N N . LYS A 1 167 ? -14.165 -21.164 63.701 1.00 88.00 167 LYS A N 1
ATOM 1348 C CA . LYS A 1 167 ? -13.164 -21.261 64.738 1.00 69.38 167 LYS A CA 1
ATOM 1349 C C . LYS A 1 167 ? -13.578 -20.299 65.797 1.00 64.51 167 LYS A C 1
ATOM 1350 O O . LYS A 1 167 ? -13.559 -19.098 65.627 1.00 63.78 167 LYS A O 1
ATOM 1356 N N . VAL A 1 168 ? -13.949 -20.843 66.923 1.00 58.23 168 VAL A N 1
ATOM 1357 C CA . VAL A 1 168 ? -14.268 -20.021 68.007 1.00 39.88 168 VAL A CA 1
ATOM 1358 C C . VAL A 1 168 ? -13.507 -20.515 69.209 1.00 42.20 168 VAL A C 1
ATOM 1359 O O . VAL A 1 168 ? -12.803 -21.468 69.154 1.00 59.21 168 VAL A O 1
ATOM 1363 N N . THR A 1 169 ? -13.662 -19.842 70.316 1.00 56.18 169 THR A N 1
ATOM 1364 C CA . THR A 1 169 ? -12.926 -20.115 71.503 1.00 48.66 169 THR A CA 1
ATOM 1365 C C . THR A 1 169 ? -13.995 -20.056 72.504 1.00 47.27 169 THR A C 1
ATOM 1366 O O . THR A 1 169 ? -14.515 -19.011 72.736 1.00 59.37 169 THR A O 1
ATOM 1370 N N . THR A 1 170 ? -14.375 -21.163 73.099 1.00 70.53 170 THR A N 1
ATOM 1371 C CA . THR A 1 170 ? -15.388 -21.102 74.144 1.00 65.53 170 THR A CA 1
ATOM 1372 C C . THR A 1 170 ? -14.741 -21.565 75.429 1.00 60.53 170 THR A C 1
ATOM 1373 O O . THR A 1 170 ? -13.551 -21.821 75.473 1.00 75.76 170 THR A O 1
ATOM 1377 N N . GLN A 1 171 ? -15.508 -21.682 76.482 1.00 57.82 171 GLN A N 1
ATOM 1378 C CA . GLN A 1 171 ? -14.936 -22.038 77.765 1.00 59.05 171 GLN A CA 1
ATOM 1379 C C . GLN A 1 171 ? -15.771 -23.133 78.411 1.00 60.90 171 GLN A C 1
ATOM 1380 O O . GLN A 1 171 ? -16.716 -23.597 77.811 1.00 67.44 171 GLN A O 1
ATOM 1386 N N . GLY A 1 172 ? -15.417 -23.551 79.618 1.00 67.96 172 GLY A N 1
ATOM 1387 C CA . GLY A 1 172 ? -16.209 -24.525 80.319 1.00 72.55 172 GLY A CA 1
ATOM 1388 C C . GLY A 1 172 ? -15.349 -25.628 80.842 1.00 66.39 172 GLY A C 1
ATOM 1389 O O . GLY A 1 172 ? -14.199 -25.718 80.483 1.00 69.79 172 GLY A O 1
ATOM 1390 N N . LYS A 1 173 ? -15.919 -26.454 81.709 1.00 77.86 173 LYS A N 1
ATOM 1391 C CA . LYS A 1 173 ? -15.295 -27.701 82.119 1.00 76.55 173 LYS A CA 1
ATOM 1392 C C . LYS A 1 173 ? -15.259 -28.645 80.954 1.00 78.95 173 LYS A C 1
ATOM 1393 O O . LYS A 1 173 ? -15.495 -28.262 79.801 1.00 80.15 173 LYS A O 1
ATOM 1399 N N . ILE A 1 174 ? -14.965 -29.888 81.294 1.00 82.88 174 ILE A N 1
ATOM 1400 C CA . ILE A 1 174 ? -14.636 -30.951 80.366 1.00 83.71 174 ILE A CA 1
ATOM 1401 C C . ILE A 1 174 ? -14.708 -32.221 81.197 1.00 93.42 174 ILE A C 1
ATOM 1402 O O . ILE A 1 174 ? -14.111 -32.274 82.271 1.00 104.23 174 ILE A O 1
ATOM 1407 N N . VAL A 1 175 ? -15.460 -33.226 80.746 1.00 101.27 175 VAL A N 1
ATOM 1408 C CA . VAL A 1 175 ? -15.687 -34.418 81.571 1.00 101.16 175 VAL A CA 1
ATOM 1409 C C . VAL A 1 175 ? -15.514 -35.798 80.934 1.00 100.53 175 VAL A C 1
ATOM 1410 O O . VAL A 1 175 ? -15.732 -36.820 81.595 1.00 92.75 175 VAL A O 1
ATOM 1414 N N . SER A 1 176 ? -15.147 -35.835 79.663 1.00 96.81 176 SER A N 1
ATOM 1415 C CA . SER A 1 176 ? -15.457 -36.985 78.840 1.00 98.84 176 SER A CA 1
ATOM 1416 C C . SER A 1 176 ? -14.321 -37.405 77.896 1.00 93.35 176 SER A C 1
ATOM 1417 O O . SER A 1 176 ? -14.152 -36.894 76.806 1.00 86.45 176 SER A O 1
ATOM 1420 N N . VAL A 1 177 ? -13.523 -38.356 78.310 1.00 92.04 177 VAL A N 1
ATOM 1421 C CA . VAL A 1 177 ? -12.482 -38.769 77.407 1.00 103.72 177 VAL A CA 1
ATOM 1422 C C . VAL A 1 177 ? -12.752 -40.164 76.871 1.00 113.44 177 VAL A C 1
ATOM 1423 O O . VAL A 1 177 ? -12.471 -41.177 77.510 1.00 120.44 177 VAL A O 1
ATOM 1427 N N . GLU A 1 178 ? -13.326 -40.207 75.684 1.00 120.88 178 GLU A N 1
ATOM 1428 C CA . GLU A 1 178 ? -13.543 -41.461 74.997 1.00 122.32 178 GLU A CA 1
ATOM 1429 C C . GLU A 1 178 ? -12.629 -41.439 73.785 1.00 118.59 178 GLU A C 1
ATOM 1430 O O . GLU A 1 178 ? -12.357 -40.379 73.216 1.00 120.20 178 GLU A O 1
ATOM 1436 N N . THR A 1 179 ? -12.132 -42.609 73.414 1.00 112.55 179 THR A N 1
ATOM 1437 C CA . THR A 1 179 ? -11.388 -42.769 72.185 1.00 110.45 179 THR A CA 1
ATOM 1438 C C . THR A 1 179 ? -12.054 -43.894 71.425 1.00 120.79 179 THR A C 1
ATOM 1439 O O . THR A 1 179 ? -12.440 -44.906 72.022 1.00 124.23 179 THR A O 1
ATOM 1443 N N . LYS A 1 180 ? -12.210 -43.712 70.117 1.00 124.05 180 LYS A N 1
ATOM 1444 C CA . LYS A 1 180 ? -12.907 -44.690 69.282 1.00 125.28 180 LYS A CA 1
ATOM 1445 C C . LYS A 1 180 ? -12.013 -45.130 68.117 1.00 133.85 180 LYS A C 1
ATOM 1446 O O . LYS A 1 180 ? -11.408 -44.302 67.429 1.00 140.79 180 LYS A O 1
ATOM 1452 N N . LYS A 1 181 ? -11.907 -46.437 67.910 1.00 133.14 181 LYS A N 1
ATOM 1453 C CA . LYS A 1 181 ? -11.126 -46.958 66.794 1.00 127.64 181 LYS A CA 1
ATOM 1454 C C . LYS A 1 181 ? -12.103 -47.541 65.816 1.00 118.85 181 LYS A C 1
ATOM 1455 O O . LYS A 1 181 ? -13.147 -48.048 66.212 1.00 120.09 181 LYS A O 1
ATOM 1461 N N . PHE A 1 182 ? -11.799 -47.449 64.536 1.00 106.31 182 PHE A N 1
ATOM 1462 C CA . PHE A 1 182 ? -12.724 -47.987 63.569 1.00 105.25 182 PHE A CA 1
ATOM 1463 C C . PHE A 1 182 ? -11.983 -48.909 62.656 1.00 120.48 182 PHE A C 1
ATOM 1464 O O . PHE A 1 182 ? -11.850 -50.101 62.931 1.00 122.18 182 PHE A O 1
ATOM 1472 N N . GLN A 1 183 ? -11.484 -48.346 61.571 1.00 132.64 183 GLN A N 1
ATOM 1473 C CA . GLN A 1 183 ? -10.818 -49.127 60.554 1.00 137.71 183 GLN A CA 1
ATOM 1474 C C . GLN A 1 183 ? -9.484 -48.486 60.416 1.00 134.82 183 GLN A C 1
ATOM 1475 O O . GLN A 1 183 ? -8.515 -48.783 61.104 1.00 134.61 183 GLN A O 1
ATOM 1481 N N . ASN A 1 184 ? -9.481 -47.568 59.478 1.00 134.71 184 ASN A N 1
ATOM 1482 C CA . ASN A 1 184 ? -8.327 -46.811 59.132 1.00 131.18 184 ASN A CA 1
ATOM 1483 C C . ASN A 1 184 ? -8.548 -45.480 59.843 1.00 120.17 184 ASN A C 1
ATOM 1484 O O . ASN A 1 184 ? -8.267 -44.406 59.298 1.00 112.62 184 ASN A O 1
ATOM 1489 N N . MET A 1 185 ? -9.083 -45.565 61.067 1.00 111.10 185 MET A N 1
ATOM 1490 C CA . MET A 1 185 ? -9.293 -44.365 61.878 1.00 103.91 185 MET A CA 1
ATOM 1491 C C . MET A 1 185 ? -9.722 -44.480 63.348 1.00 105.76 185 MET A C 1
ATOM 1492 O O . MET A 1 185 ? -10.574 -45.291 63.731 1.00 104.74 185 MET A O 1
ATOM 1497 N N . ASN A 1 186 ? -9.142 -43.618 64.167 1.00 107.74 186 ASN A N 1
ATOM 1498 C CA . ASN A 1 186 ? -9.521 -43.548 65.562 1.00 106.42 186 ASN A CA 1
ATOM 1499 C C . ASN A 1 186 ? -10.350 -42.304 65.797 1.00 107.49 186 ASN A C 1
ATOM 1500 O O . ASN A 1 186 ? -10.590 -41.511 64.886 1.00 118.88 186 ASN A O 1
ATOM 1505 N N . ILE A 1 187 ? -10.757 -42.115 67.038 1.00 87.68 187 ILE A N 1
ATOM 1506 C CA . ILE A 1 187 ? -11.469 -40.923 67.404 1.00 70.62 187 ILE A CA 1
ATOM 1507 C C . ILE A 1 187 ? -11.281 -40.734 68.891 1.00 76.68 187 ILE A C 1
ATOM 1508 O O . ILE A 1 187 ? -11.494 -41.658 69.720 1.00 54.97 187 ILE A O 1
ATOM 1513 N N . LEU A 1 188 ? -10.836 -39.524 69.215 1.00 86.14 188 LEU A N 1
ATOM 1514 C CA . LEU A 1 188 ? -10.626 -39.135 70.596 1.00 82.67 188 LEU A CA 1
ATOM 1515 C C . LEU A 1 188 ? -11.694 -38.136 70.915 1.00 61.72 188 LEU A C 1
ATOM 1516 O O . LEU A 1 188 ? -11.854 -37.188 70.132 1.00 62.77 188 LEU A O 1
ATOM 1521 N N . THR A 1 189 ? -12.430 -38.361 72.020 1.00 40.46 189 THR A N 1
ATOM 1522 C CA . THR A 1 189 ? -13.424 -37.389 72.472 1.00 57.37 189 THR A CA 1
ATOM 1523 C C . THR A 1 189 ? -13.451 -37.131 73.936 1.00 62.44 189 THR A C 1
ATOM 1524 O O . THR A 1 189 ? -13.346 -38.031 74.748 1.00 72.77 189 THR A O 1
ATOM 1528 N N . ALA A 1 190 ? -13.605 -35.861 74.266 1.00 73.47 190 ALA A N 1
ATOM 1529 C CA . ALA A 1 190 ? -13.820 -35.438 75.641 1.00 71.01 190 ALA A CA 1
ATOM 1530 C C . ALA A 1 190 ? -14.861 -34.368 75.475 1.00 59.61 190 ALA A C 1
ATOM 1531 O O . ALA A 1 190 ? -15.000 -33.803 74.391 1.00 63.20 190 ALA A O 1
ATOM 1533 N N . VAL A 1 191 ? -15.632 -34.099 76.500 1.00 48.89 191 VAL A N 1
ATOM 1534 C CA . VAL A 1 191 ? -16.552 -33.032 76.289 1.00 75.53 191 VAL A CA 1
ATOM 1535 C C . VAL A 1 191 ? -16.826 -32.107 77.433 1.00 75.76 191 VAL A C 1
ATOM 1536 O O . VAL A 1 191 ? -16.674 -32.437 78.612 1.00 64.69 191 VAL A O 1
ATOM 1540 N N . LEU A 1 192 ? -17.295 -30.945 77.013 1.00 80.22 192 LEU A N 1
ATOM 1541 C CA . LEU A 1 192 ? -17.143 -29.705 77.713 1.00 82.37 192 LEU A CA 1
ATOM 1542 C C . LEU A 1 192 ? -18.513 -29.455 78.263 1.00 77.02 192 LEU A C 1
ATOM 1543 O O . LEU A 1 192 ? -19.498 -29.753 77.615 1.00 93.83 192 LEU A O 1
ATOM 1548 N N . SER A 1 193 ? -18.606 -28.946 79.467 1.00 72.06 193 SER A N 1
ATOM 1549 C CA . SER A 1 193 ? -19.918 -28.788 80.035 1.00 68.13 193 SER A CA 1
ATOM 1550 C C . SER A 1 193 ? -20.018 -27.397 80.665 1.00 97.58 193 SER A C 1
ATOM 1551 O O . SER A 1 193 ? -19.589 -27.210 81.800 1.00 112.38 193 SER A O 1
ATOM 1554 N N . ASP A 1 194 ? -20.534 -26.408 79.929 1.00 101.69 194 ASP A N 1
ATOM 1555 C CA . ASP A 1 194 ? -20.765 -25.091 80.517 1.00 95.88 194 ASP A CA 1
ATOM 1556 C C . ASP A 1 194 ? -21.327 -25.405 81.879 1.00 109.67 194 ASP A C 1
ATOM 1557 O O . ASP A 1 194 ? -20.611 -25.406 82.887 1.00 125.46 194 ASP A O 1
ATOM 1562 N N . GLY A 1 195 ? -22.624 -25.687 81.890 1.00 111.74 195 GLY A N 1
ATOM 1563 C CA . GLY A 1 195 ? -23.287 -26.338 83.005 1.00 127.00 195 GLY A CA 1
ATOM 1564 C C . GLY A 1 195 ? -24.457 -27.114 82.429 1.00 138.81 195 GLY A C 1
ATOM 1565 O O . GLY A 1 195 ? -24.507 -28.346 82.513 1.00 140.10 195 GLY A O 1
ATOM 1566 N N . LEU A 1 196 ? -25.390 -26.381 81.821 1.00 137.66 196 LEU A N 1
ATOM 1567 C CA . LEU A 1 196 ? -26.538 -26.986 81.172 1.00 130.77 196 LEU A CA 1
ATOM 1568 C C . LEU A 1 196 ? -26.051 -27.721 79.943 1.00 119.23 196 LEU A C 1
ATOM 1569 O O . LEU A 1 196 ? -26.054 -28.954 79.919 1.00 117.75 196 LEU A O 1
ATOM 1574 N N . VAL A 1 197 ? -25.606 -26.983 78.930 1.00 109.72 197 VAL A N 1
ATOM 1575 C CA . VAL A 1 197 ? -25.134 -27.661 77.725 1.00 112.50 197 VAL A CA 1
ATOM 1576 C C . VAL A 1 197 ? -24.005 -28.676 77.989 1.00 112.02 197 VAL A C 1
ATOM 1577 O O . VAL A 1 197 ? -23.337 -28.601 79.017 1.00 107.41 197 VAL A O 1
ATOM 1581 N N . HIS A 1 198 ? -23.835 -29.630 77.061 1.00 105.82 198 HIS A N 1
ATOM 1582 C CA . HIS A 1 198 ? -22.684 -30.554 76.969 1.00 96.53 198 HIS A CA 1
ATOM 1583 C C . HIS A 1 198 ? -22.361 -30.683 75.486 1.00 99.55 198 HIS A C 1
ATOM 1584 O O . HIS A 1 198 ? -23.263 -30.901 74.692 1.00 119.67 198 HIS A O 1
ATOM 1591 N N . VAL A 1 199 ? -21.099 -30.521 75.089 1.00 98.07 199 VAL A N 1
ATOM 1592 C CA . VAL A 1 199 ? -20.798 -30.334 73.659 1.00 93.55 199 VAL A CA 1
ATOM 1593 C C . VAL A 1 199 ? -19.605 -31.147 73.160 1.00 97.17 199 VAL A C 1
ATOM 1594 O O . VAL A 1 199 ? -18.479 -30.827 73.475 1.00 99.09 199 VAL A O 1
ATOM 1598 N N . PRO A 1 200 ? -19.858 -32.225 72.424 1.00 102.22 200 PRO A N 1
ATOM 1599 C CA . PRO A 1 200 ? -18.782 -33.008 71.829 1.00 91.40 200 PRO A CA 1
ATOM 1600 C C . PRO A 1 200 ? -17.763 -32.127 71.160 1.00 94.69 200 PRO A C 1
ATOM 1601 O O . PRO A 1 200 ? -18.056 -31.062 70.604 1.00 90.69 200 PRO A O 1
ATOM 1605 N N . LEU A 1 201 ? -16.544 -32.639 71.265 1.00 99.22 201 LEU A N 1
ATOM 1606 C CA . LEU A 1 201 ? -15.278 -31.976 71.075 1.00 75.09 201 LEU A CA 1
ATOM 1607 C C . LEU A 1 201 ? -14.462 -33.184 70.654 1.00 80.51 201 LEU A C 1
ATOM 1608 O O . LEU A 1 201 ? -14.231 -34.128 71.440 1.00 70.78 201 LEU A O 1
ATOM 1613 N N . LYS A 1 202 ? -14.069 -33.214 69.400 1.00 79.52 202 LYS A N 1
ATOM 1614 C CA . LYS A 1 202 ? -13.659 -34.481 68.888 1.00 76.25 202 LYS A CA 1
ATOM 1615 C C . LYS A 1 202 ? -12.292 -34.374 68.249 1.00 86.11 202 LYS A C 1
ATOM 1616 O O . LYS A 1 202 ? -11.933 -33.322 67.699 1.00 82.14 202 LYS A O 1
ATOM 1622 N N . TRP A 1 203 ? -11.523 -35.459 68.376 1.00 83.21 203 TRP A N 1
ATOM 1623 C CA . TRP A 1 203 ? -10.189 -35.546 67.812 1.00 74.01 203 TRP A CA 1
ATOM 1624 C C . TRP A 1 203 ? -10.032 -36.781 66.943 1.00 80.65 203 TRP A C 1
ATOM 1625 O O . TRP A 1 203 ? -10.548 -37.852 67.287 1.00 82.02 203 TRP A O 1
ATOM 1636 N N . PHE A 1 204 ? -9.271 -36.629 65.853 1.00 77.04 204 PHE A N 1
ATOM 1637 C CA . PHE A 1 204 ? -9.093 -37.675 64.862 1.00 82.66 204 PHE A CA 1
ATOM 1638 C C . PHE A 1 204 ? -7.904 -38.565 65.108 1.00 101.52 204 PHE A C 1
ATOM 1639 O O . PHE A 1 204 ? -7.898 -39.349 66.063 1.00 120.99 204 PHE A O 1
ATOM 1647 N N . ASN A 1 205 ? -6.902 -38.455 64.234 1.00 91.80 205 ASN A N 1
ATOM 1648 C CA . ASN A 1 205 ? -5.727 -39.315 64.319 1.00 85.27 205 ASN A CA 1
ATOM 1649 C C . ASN A 1 205 ? -4.700 -38.812 65.295 1.00 82.27 205 ASN A C 1
ATOM 1650 O O . ASN A 1 205 ? -3.578 -38.488 64.945 1.00 88.28 205 ASN A O 1
ATOM 1655 N N . GLN A 1 206 ? -5.120 -38.717 66.535 1.00 75.75 206 GLN A N 1
ATOM 1656 C CA . GLN A 1 206 ? -4.245 -38.315 67.588 1.00 73.80 206 GLN A CA 1
ATOM 1657 C C . GLN A 1 206 ? -4.821 -39.042 68.722 1.00 89.09 206 GLN A C 1
ATOM 1658 O O . GLN A 1 206 ? -6.033 -39.212 68.843 1.00 89.73 206 GLN A O 1
ATOM 1664 N N . ASP A 1 207 ? -3.931 -39.567 69.518 1.00 98.65 207 ASP A N 1
ATOM 1665 C CA . ASP A 1 207 ? -4.380 -40.288 70.642 1.00 107.17 207 ASP A CA 1
ATOM 1666 C C . ASP A 1 207 ? -3.716 -39.463 71.674 1.00 102.66 207 ASP A C 1
ATOM 1667 O O . ASP A 1 207 ? -4.342 -39.008 72.627 1.00 116.34 207 ASP A O 1
ATOM 1672 N N . TYR A 1 208 ? -2.439 -39.208 71.478 1.00 83.59 208 TYR A N 1
ATOM 1673 C CA . TYR A 1 208 ? -1.793 -38.584 72.572 1.00 70.67 208 TYR A CA 1
ATOM 1674 C C . TYR A 1 208 ? -2.896 -37.810 73.252 1.00 91.98 208 TYR A C 1
ATOM 1675 O O . TYR A 1 208 ? -3.581 -38.306 74.152 1.00 111.00 208 TYR A O 1
ATOM 1684 N N . LEU A 1 209 ? -3.117 -36.602 72.783 1.00 88.58 209 LEU A N 1
ATOM 1685 C CA . LEU A 1 209 ? -4.239 -35.849 73.271 1.00 73.18 209 LEU A CA 1
ATOM 1686 C C . LEU A 1 209 ? -4.924 -36.647 74.382 1.00 74.71 209 LEU A C 1
ATOM 1687 O O . LEU A 1 209 ? -5.238 -36.102 75.440 1.00 86.44 209 LEU A O 1
ATOM 1692 N N . GLN A 1 210 ? -5.098 -37.948 74.159 1.00 67.95 210 GLN A N 1
ATOM 1693 C CA . GLN A 1 210 ? -5.733 -38.830 75.136 1.00 61.66 210 GLN A CA 1
ATOM 1694 C C . GLN A 1 210 ? -5.224 -38.482 76.486 1.00 64.38 210 GLN A C 1
ATOM 1695 O O . GLN A 1 210 ? -5.969 -38.074 77.358 1.00 50.20 210 GLN A O 1
ATOM 1701 N N . THR A 1 211 ? -3.918 -38.646 76.631 1.00 90.48 211 THR A N 1
ATOM 1702 C CA . THR A 1 211 ? -3.205 -38.369 77.863 1.00 92.55 211 THR A CA 1
ATOM 1703 C C . THR A 1 211 ? -3.554 -37.035 78.459 1.00 78.98 211 THR A C 1
ATOM 1704 O O . THR A 1 211 ? -4.113 -36.967 79.554 1.00 74.05 211 THR A O 1
ATOM 1708 N N . TYR A 1 212 ? -3.227 -35.990 77.723 1.00 67.59 212 TYR A N 1
ATOM 1709 C CA . TYR A 1 212 ? -3.457 -34.650 78.194 1.00 70.59 212 TYR A CA 1
ATOM 1710 C C . TYR A 1 212 ? -4.902 -34.468 78.664 1.00 76.64 212 TYR A C 1
ATOM 1711 O O . TYR A 1 212 ? -5.190 -34.222 79.847 1.00 63.57 212 TYR A O 1
ATOM 1720 N N . LEU A 1 213 ? -5.827 -34.550 77.727 1.00 81.71 213 LEU A N 1
ATOM 1721 C CA . LEU A 1 213 ? -7.219 -34.458 78.103 1.00 76.40 213 LEU A CA 1
ATOM 1722 C C . LEU A 1 213 ? -7.434 -35.250 79.454 1.00 77.51 213 LEU A C 1
ATOM 1723 O O . LEU A 1 213 ? -7.755 -34.678 80.513 1.00 70.70 213 LEU A O 1
ATOM 1728 N N . LYS A 1 214 ? -7.188 -36.561 79.462 1.00 44.36 214 LYS A N 1
ATOM 1729 C CA . LYS A 1 214 ? -7.230 -37.339 80.718 1.00 54.27 214 LYS A CA 1
ATOM 1730 C C . LYS A 1 214 ? -6.268 -36.655 81.679 1.00 67.77 214 LYS A C 1
ATOM 1731 O O . LYS A 1 214 ? -6.547 -36.456 82.925 1.00 50.28 214 LYS A O 1
ATOM 1737 N N . GLN A 1 215 ? -5.116 -36.321 81.074 1.00 48.92 215 GLN A N 1
ATOM 1738 C CA . GLN A 1 215 ? -4.050 -35.668 81.804 1.00 53.63 215 GLN A CA 1
ATOM 1739 C C . GLN A 1 215 ? -4.762 -34.557 82.561 1.00 51.51 215 GLN A C 1
ATOM 1740 O O . GLN A 1 215 ? -4.159 -33.878 83.457 1.00 41.40 215 GLN A O 1
ATOM 1746 N N . LEU A 1 216 ? -6.035 -34.379 82.159 1.00 48.99 216 LEU A N 1
ATOM 1747 C CA . LEU A 1 216 ? -6.717 -33.215 82.628 1.00 74.52 216 LEU A CA 1
ATOM 1748 C C . LEU A 1 216 ? -7.997 -33.522 83.337 1.00 75.87 216 LEU A C 1
ATOM 1749 O O . LEU A 1 216 ? -8.112 -33.032 84.458 1.00 89.40 216 LEU A O 1
ATOM 1754 N N . THR A 1 217 ? -8.966 -34.224 82.718 1.00 39.72 217 THR A N 1
ATOM 1755 C CA . THR A 1 217 ? -10.369 -34.236 83.289 1.00 49.78 217 THR A CA 1
ATOM 1756 C C . THR A 1 217 ? -10.409 -33.564 84.652 1.00 62.02 217 THR A C 1
ATOM 1757 O O . THR A 1 217 ? -9.903 -34.159 85.703 1.00 55.88 217 THR A O 1
ATOM 1761 N N . GLY A 1 218 ? -11.042 -32.427 84.750 1.00 78.05 218 GLY A N 1
ATOM 1762 C CA . GLY A 1 218 ? -11.323 -32.019 86.100 1.00 107.32 218 GLY A CA 1
ATOM 1763 C C . GLY A 1 218 ? -11.790 -30.631 85.965 1.00 122.73 218 GLY A C 1
ATOM 1764 O O . GLY A 1 218 ? -12.915 -30.295 86.334 1.00 123.18 218 GLY A O 1
ATOM 1765 N N . LYS A 1 219 ? -10.914 -29.849 85.362 1.00 126.49 219 LYS A N 1
ATOM 1766 C CA . LYS A 1 219 ? -11.039 -28.416 85.373 1.00 108.62 219 LYS A CA 1
ATOM 1767 C C . LYS A 1 219 ? -11.831 -27.893 84.214 1.00 96.42 219 LYS A C 1
ATOM 1768 O O . LYS A 1 219 ? -12.271 -28.600 83.307 1.00 97.29 219 LYS A O 1
ATOM 1774 N N . GLU A 1 220 ? -12.140 -26.611 84.402 1.00 93.64 220 GLU A N 1
ATOM 1775 C CA . GLU A 1 220 ? -12.682 -25.872 83.312 1.00 94.21 220 GLU A CA 1
ATOM 1776 C C . GLU A 1 220 ? -11.554 -25.159 82.632 1.00 78.93 220 GLU A C 1
ATOM 1777 O O . GLU A 1 220 ? -10.559 -24.836 83.222 1.00 72.01 220 GLU A O 1
ATOM 1783 N N . VAL A 1 221 ? -11.727 -24.942 81.353 1.00 82.76 221 VAL A N 1
ATOM 1784 C CA . VAL A 1 221 ? -10.627 -24.615 80.503 1.00 82.32 221 VAL A CA 1
ATOM 1785 C C . VAL A 1 221 ? -11.138 -23.734 79.372 1.00 76.00 221 VAL A C 1
ATOM 1786 O O . VAL A 1 221 ? -12.324 -23.410 79.318 1.00 81.16 221 VAL A O 1
ATOM 1790 N N . PHE A 1 222 ? -10.237 -23.359 78.470 1.00 57.71 222 PHE A N 1
ATOM 1791 C CA . PHE A 1 222 ? -10.609 -22.712 77.227 1.00 61.41 222 PHE A CA 1
ATOM 1792 C C . PHE A 1 222 ? -10.342 -23.517 75.957 1.00 60.61 222 PHE A C 1
ATOM 1793 O O . PHE A 1 222 ? -9.213 -23.833 75.631 1.00 56.49 222 PHE A O 1
ATOM 1801 N N . VAL A 1 223 ? -11.377 -23.756 75.182 1.00 64.48 223 VAL A N 1
ATOM 1802 C CA . VAL A 1 223 ? -11.212 -24.529 73.983 1.00 58.71 223 VAL A CA 1
ATOM 1803 C C . VAL A 1 223 ? -11.372 -23.679 72.752 1.00 60.47 223 VAL A C 1
ATOM 1804 O O . VAL A 1 223 ? -12.303 -22.899 72.659 1.00 66.36 223 VAL A O 1
ATOM 1808 N N . THR A 1 224 ? -10.471 -23.894 71.799 1.00 62.43 224 THR A N 1
ATOM 1809 C CA . THR A 1 224 ? -10.328 -23.091 70.609 1.00 55.95 224 THR A CA 1
ATOM 1810 C C . THR A 1 224 ? -10.301 -24.009 69.421 1.00 62.11 224 THR A C 1
ATOM 1811 O O . THR A 1 224 ? -9.377 -24.773 69.246 1.00 60.34 224 THR A O 1
ATOM 1815 N N . GLY A 1 225 ? -11.339 -23.951 68.601 1.00 85.48 225 GLY A N 1
ATOM 1816 C CA . GLY A 1 225 ? -11.425 -24.819 67.441 1.00 87.28 225 GLY A CA 1
ATOM 1817 C C . GLY A 1 225 ? -12.230 -24.334 66.246 1.00 87.28 225 GLY A C 1
ATOM 1818 O O . GLY A 1 225 ? -12.058 -23.216 65.730 1.00 96.21 225 GLY A O 1
ATOM 1819 N N . THR A 1 226 ? -13.081 -25.224 65.763 1.00 84.48 226 THR A N 1
ATOM 1820 C CA . THR A 1 226 ? -14.032 -24.911 64.708 1.00 82.06 226 THR A CA 1
ATOM 1821 C C . THR A 1 226 ? -15.328 -25.609 65.037 1.00 88.09 226 THR A C 1
ATOM 1822 O O . THR A 1 226 ? -15.443 -26.349 66.021 1.00 100.98 226 THR A O 1
ATOM 1826 N N . VAL A 1 227 ? -16.323 -25.385 64.210 1.00 86.60 227 VAL A N 1
ATOM 1827 C CA . VAL A 1 227 ? -17.573 -26.039 64.458 1.00 96.76 227 VAL A CA 1
ATOM 1828 C C . VAL A 1 227 ? -17.956 -26.813 63.232 1.00 113.35 227 VAL A C 1
ATOM 1829 O O . VAL A 1 227 ? -17.530 -26.497 62.131 1.00 125.97 227 VAL A O 1
ATOM 1833 N N . LYS A 1 228 ? -18.742 -27.854 63.409 1.00 119.45 228 LYS A N 1
ATOM 1834 C CA . LYS A 1 228 ? -19.089 -28.652 62.260 1.00 131.35 228 LYS A CA 1
ATOM 1835 C C . LYS A 1 228 ? -20.577 -28.979 62.242 1.00 142.78 228 LYS A C 1
ATOM 1836 O O . LYS A 1 228 ? -21.146 -29.400 63.249 1.00 149.01 228 LYS A O 1
ATOM 1842 N N . SER A 1 229 ? -21.205 -28.771 61.090 1.00 141.97 229 SER A N 1
ATOM 1843 C CA . SER A 1 229 ? -22.642 -28.933 60.964 1.00 142.01 229 SER A CA 1
ATOM 1844 C C . SER A 1 229 ? -23.104 -30.391 60.945 1.00 131.75 229 SER A C 1
ATOM 1845 O O . SER A 1 229 ? -24.214 -30.690 60.512 1.00 141.71 229 SER A O 1
ATOM 1848 N N . ASN A 1 230 ? -22.270 -31.302 61.414 1.00 119.67 230 ASN A N 1
ATOM 1849 C CA . ASN A 1 230 ? -22.578 -32.719 61.272 1.00 130.08 230 ASN A CA 1
ATOM 1850 C C . ASN A 1 230 ? -22.601 -33.430 62.622 1.00 132.99 230 ASN A C 1
ATOM 1851 O O . ASN A 1 230 ? -22.692 -32.799 63.667 1.00 142.51 230 ASN A O 1
ATOM 1856 N N . ALA A 1 231 ? -22.468 -34.748 62.595 1.00 138.84 231 ALA A N 1
ATOM 1857 C CA . ALA A 1 231 ? -22.501 -35.562 63.800 1.00 144.15 231 ALA A CA 1
ATOM 1858 C C . ALA A 1 231 ? -23.910 -35.975 63.680 1.00 151.20 231 ALA A C 1
ATOM 1859 O O . ALA A 1 231 ? -24.701 -35.861 64.617 1.00 162.02 231 ALA A O 1
ATOM 1861 N N . TYR A 1 232 ? -24.234 -36.364 62.456 1.00 144.16 232 TYR A N 1
ATOM 1862 C CA . TYR A 1 232 ? -25.577 -36.733 62.122 1.00 120.87 232 TYR A CA 1
ATOM 1863 C C . TYR A 1 232 ? -25.988 -37.737 63.155 1.00 113.53 232 TYR A C 1
ATOM 1864 O O . TYR A 1 232 ? -25.706 -38.947 63.115 1.00 94.97 232 TYR A O 1
ATOM 1873 N N . THR A 1 233 ? -26.514 -37.057 64.163 1.00 118.33 233 THR A N 1
ATOM 1874 C CA . THR A 1 233 ? -27.124 -37.496 65.386 1.00 126.18 233 THR A CA 1
ATOM 1875 C C . THR A 1 233 ? -27.590 -36.102 65.782 1.00 121.00 233 THR A C 1
ATOM 1876 O O . THR A 1 233 ? -28.615 -35.916 66.424 1.00 142.44 233 THR A O 1
ATOM 1880 N N . GLY A 1 234 ? -26.836 -35.118 65.321 1.00 106.33 234 GLY A N 1
ATOM 1881 C CA . GLY A 1 234 ? -27.224 -33.739 65.445 1.00 110.38 234 GLY A CA 1
ATOM 1882 C C . GLY A 1 234 ? -26.164 -32.991 66.211 1.00 133.00 234 GLY A C 1
ATOM 1883 O O . GLY A 1 234 ? -24.978 -33.350 66.207 1.00 136.04 234 GLY A O 1
ATOM 1884 N N . GLN A 1 235 ? -26.614 -31.935 66.872 1.00 139.99 235 GLN A N 1
ATOM 1885 C CA . GLN A 1 235 ? -25.771 -31.106 67.727 1.00 140.64 235 GLN A CA 1
ATOM 1886 C C . GLN A 1 235 ? -24.282 -31.067 67.349 1.00 140.64 235 GLN A C 1
ATOM 1887 O O . GLN A 1 235 ? -23.510 -31.985 67.590 1.00 146.34 235 GLN A O 1
ATOM 1893 N N . TYR A 1 236 ? -23.972 -29.944 66.709 1.00 137.80 236 TYR A N 1
ATOM 1894 C CA . TYR A 1 236 ? -22.716 -29.470 66.110 1.00 120.80 236 TYR A CA 1
ATOM 1895 C C . TYR A 1 236 ? -21.295 -30.072 66.211 1.00 116.54 236 TYR A C 1
ATOM 1896 O O . TYR A 1 236 ? -20.499 -29.827 65.309 1.00 114.40 236 TYR A O 1
ATOM 1905 N N . GLU A 1 237 ? -20.909 -30.751 67.285 1.00 114.08 237 GLU A N 1
ATOM 1906 C CA . GLU A 1 237 ? -19.535 -31.259 67.322 1.00 96.63 237 GLU A CA 1
ATOM 1907 C C . GLU A 1 237 ? -18.460 -30.174 67.041 1.00 83.96 237 GLU A C 1
ATOM 1908 O O . GLU A 1 237 ? -18.428 -29.615 65.954 1.00 93.99 237 GLU A O 1
ATOM 1914 N N . ILE A 1 238 ? -17.560 -29.918 67.991 1.00 75.28 238 ILE A N 1
ATOM 1915 C CA . ILE A 1 238 ? -16.381 -29.024 67.805 1.00 86.18 238 ILE A CA 1
ATOM 1916 C C . ILE A 1 238 ? -15.052 -29.785 67.545 1.00 84.55 238 ILE A C 1
ATOM 1917 O O . ILE A 1 238 ? -14.586 -30.541 68.405 1.00 81.17 238 ILE A O 1
ATOM 1922 N N . HIS A 1 239 ? -14.446 -29.602 66.368 1.00 81.32 239 HIS A N 1
ATOM 1923 C CA . HIS A 1 239 ? -13.220 -30.322 66.041 1.00 86.56 239 HIS A CA 1
ATOM 1924 C C . HIS A 1 239 ? -11.984 -29.463 66.134 1.00 92.87 239 HIS A C 1
ATOM 1925 O O . HIS A 1 239 ? -12.018 -28.289 65.806 1.00 105.94 239 HIS A O 1
ATOM 1932 N N . ASN A 1 240 ? -10.869 -30.084 66.503 1.00 90.65 240 ASN A N 1
ATOM 1933 C CA . ASN A 1 240 ? -9.566 -29.528 66.229 1.00 78.22 240 ASN A CA 1
ATOM 1934 C C . ASN A 1 240 ? -9.063 -28.596 67.283 1.00 74.02 240 ASN A C 1
ATOM 1935 O O . ASN A 1 240 ? -8.127 -27.870 67.057 1.00 91.96 240 ASN A O 1
ATOM 1940 N N . ALA A 1 241 ? -9.687 -28.552 68.433 1.00 75.97 241 ALA A N 1
ATOM 1941 C CA . ALA A 1 241 ? -9.466 -27.364 69.216 1.00 73.97 241 ALA A CA 1
ATOM 1942 C C . ALA A 1 241 ? -8.136 -27.443 69.892 1.00 70.85 241 ALA A C 1
ATOM 1943 O O . ALA A 1 241 ? -7.343 -28.334 69.622 1.00 70.73 241 ALA A O 1
ATOM 1945 N N . GLU A 1 242 ? -7.909 -26.462 70.752 1.00 65.59 242 GLU A N 1
ATOM 1946 C CA . GLU A 1 242 ? -6.780 -26.408 71.627 1.00 56.83 242 GLU A CA 1
ATOM 1947 C C . GLU A 1 242 ? -7.490 -26.255 72.920 1.00 63.67 242 GLU A C 1
ATOM 1948 O O . GLU A 1 242 ? -8.545 -25.677 72.972 1.00 92.00 242 GLU A O 1
ATOM 1954 N N . VAL A 1 243 ? -6.970 -26.824 73.969 1.00 59.56 243 VAL A N 1
ATOM 1955 C CA . VAL A 1 243 ? -7.680 -26.783 75.189 1.00 45.80 243 VAL A CA 1
ATOM 1956 C C . VAL A 1 243 ? -6.561 -26.446 76.048 1.00 54.39 243 VAL A C 1
ATOM 1957 O O . VAL A 1 243 ? -5.743 -27.288 76.350 1.00 58.01 243 VAL A O 1
ATOM 1961 N N . THR A 1 244 ? -6.460 -25.179 76.360 1.00 75.23 244 THR A N 1
ATOM 1962 C CA . THR A 1 244 ? -5.415 -24.848 77.279 1.00 77.57 244 THR A CA 1
ATOM 1963 C C . THR A 1 244 ? -5.949 -24.817 78.689 1.00 80.71 244 THR A C 1
ATOM 1964 O O . THR A 1 244 ? -7.095 -24.434 78.921 1.00 75.34 244 THR A O 1
ATOM 1968 N N . PRO A 1 245 ? -5.133 -25.266 79.642 1.00 93.52 245 PRO A N 1
ATOM 1969 C CA . PRO A 1 245 ? -5.569 -25.244 81.021 1.00 70.34 245 PRO A CA 1
ATOM 1970 C C . PRO A 1 245 ? -5.924 -23.846 81.073 1.00 71.94 245 PRO A C 1
ATOM 1971 O O . PRO A 1 245 ? -6.638 -23.433 80.180 1.00 87.91 245 PRO A O 1
ATOM 1975 N N . LYS A 1 246 ? -5.409 -23.048 81.982 1.00 76.25 246 LYS A N 1
ATOM 1976 C CA . LYS A 1 246 ? -5.922 -21.751 81.738 1.00 73.92 246 LYS A CA 1
ATOM 1977 C C . LYS A 1 246 ? -5.472 -20.568 82.544 1.00 90.31 246 LYS A C 1
ATOM 1978 O O . LYS A 1 246 ? -4.283 -20.211 82.605 1.00 79.66 246 LYS A O 1
ATOM 1984 N N . GLU A 1 247 ? -6.504 -19.957 83.119 1.00 105.39 247 GLU A N 1
ATOM 1985 C CA . GLU A 1 247 ? -6.427 -18.675 83.765 1.00 105.58 247 GLU A CA 1
ATOM 1986 C C . GLU A 1 247 ? -6.364 -17.671 82.648 1.00 94.00 247 GLU A C 1
ATOM 1987 O O . GLU A 1 247 ? -6.456 -16.474 82.847 1.00 100.70 247 GLU A O 1
ATOM 1993 N N . GLY A 1 248 ? -6.202 -18.201 81.459 1.00 95.96 248 GLY A N 1
ATOM 1994 C CA . GLY A 1 248 ? -6.065 -17.401 80.257 1.00 120.10 248 GLY A CA 1
ATOM 1995 C C . GLY A 1 248 ? -6.532 -15.943 80.214 1.00 124.13 248 GLY A C 1
ATOM 1996 O O . GLY A 1 248 ? -7.488 -15.609 79.513 1.00 131.32 248 GLY A O 1
ATOM 1997 N N . GLU A 1 249 ? -5.854 -15.048 80.924 1.00 116.80 249 GLU A N 1
ATOM 1998 C CA . GLU A 1 249 ? -6.138 -13.638 80.742 1.00 101.51 249 GLU A CA 1
ATOM 1999 C C . GLU A 1 249 ? -5.233 -13.486 79.557 1.00 114.65 249 GLU A C 1
ATOM 2000 O O . GLU A 1 249 ? -5.377 -12.604 78.705 1.00 134.02 249 GLU A O 1
ATOM 2006 N N . TYR A 1 250 ? -4.463 -14.616 79.482 1.00 114.70 250 TYR A N 1
ATOM 2007 C CA . TYR A 1 250 ? -3.175 -14.747 78.840 1.00 107.69 250 TYR A CA 1
ATOM 2008 C C . TYR A 1 250 ? -3.220 -15.753 77.678 1.00 97.47 250 TYR A C 1
ATOM 2009 O O . TYR A 1 250 ? -2.191 -16.215 77.169 1.00 100.71 250 TYR A O 1
ATOM 2018 N N . VAL A 1 251 ? -4.422 -16.064 77.239 1.00 75.13 251 VAL A N 1
ATOM 2019 C CA . VAL A 1 251 ? -4.576 -16.877 76.092 1.00 77.65 251 VAL A CA 1
ATOM 2020 C C . VAL A 1 251 ? -5.915 -16.427 75.567 1.00 89.56 251 VAL A C 1
ATOM 2021 O O . VAL A 1 251 ? -6.571 -17.087 74.764 1.00 103.51 251 VAL A O 1
ATOM 2025 N N . ARG A 1 252 ? -6.336 -15.297 76.096 1.00 81.23 252 ARG A N 1
ATOM 2026 C CA . ARG A 1 252 ? -7.468 -14.566 75.596 1.00 80.99 252 ARG A CA 1
ATOM 2027 C C . ARG A 1 252 ? -6.774 -13.397 74.960 1.00 76.33 252 ARG A C 1
ATOM 2028 O O . ARG A 1 252 ? -7.025 -12.258 75.311 1.00 92.91 252 ARG A O 1
ATOM 2036 N N . ARG A 1 253 ? -5.849 -13.692 74.059 1.00 63.80 253 ARG A N 1
ATOM 2037 C CA . ARG A 1 253 ? -5.020 -12.672 73.446 1.00 53.84 253 ARG A CA 1
ATOM 2038 C C . ARG A 1 253 ? -5.022 -12.713 71.921 1.00 47.85 253 ARG A C 1
ATOM 2039 O O . ARG A 1 253 ? -5.547 -13.602 71.298 1.00 51.10 253 ARG A O 1
ATOM 2047 N N . ILE A 1 254 ? -4.416 -11.737 71.299 1.00 61.28 254 ILE A N 1
ATOM 2048 C CA . ILE A 1 254 ? -4.177 -11.878 69.891 1.00 59.22 254 ILE A CA 1
ATOM 2049 C C . ILE A 1 254 ? -2.920 -12.641 69.847 1.00 50.15 254 ILE A C 1
ATOM 2050 O O . ILE A 1 254 ? -2.064 -12.450 70.688 1.00 61.08 254 ILE A O 1
ATOM 2055 N N . LEU A 1 255 ? -2.768 -13.489 68.864 1.00 48.52 255 LEU A N 1
ATOM 2056 C CA . LEU A 1 255 ? -1.466 -14.066 68.691 1.00 58.56 255 LEU A CA 1
ATOM 2057 C C . LEU A 1 255 ? -1.253 -14.397 67.254 1.00 55.14 255 LEU A C 1
ATOM 2058 O O . LEU A 1 255 ? -2.186 -14.703 66.577 1.00 65.95 255 LEU A O 1
ATOM 2063 N N . PRO A 1 256 ? -0.022 -14.269 66.790 1.00 52.56 256 PRO A N 1
ATOM 2064 C CA . PRO A 1 256 ? 0.319 -14.245 65.373 1.00 53.48 256 PRO A CA 1
ATOM 2065 C C . PRO A 1 256 ? 0.232 -15.548 64.605 1.00 53.85 256 PRO A C 1
ATOM 2066 O O . PRO A 1 256 ? -0.035 -16.623 65.112 1.00 55.59 256 PRO A O 1
ATOM 2070 N N . ILE A 1 257 ? 0.517 -15.394 63.327 1.00 56.29 257 ILE A N 1
ATOM 2071 C CA . ILE A 1 257 ? 0.393 -16.411 62.325 1.00 55.58 257 ILE A CA 1
ATOM 2072 C C . ILE A 1 257 ? 1.562 -16.169 61.434 1.00 49.27 257 ILE A C 1
ATOM 2073 O O . ILE A 1 257 ? 1.641 -15.149 60.793 1.00 52.92 257 ILE A O 1
ATOM 2078 N N . TYR A 1 258 ? 2.471 -17.107 61.357 1.00 63.58 258 TYR A N 1
ATOM 2079 C CA . TYR A 1 258 ? 3.681 -16.861 60.611 1.00 63.14 258 TYR A CA 1
ATOM 2080 C C . TYR A 1 258 ? 3.604 -17.741 59.372 1.00 77.94 258 TYR A C 1
ATOM 2081 O O . TYR A 1 258 ? 2.798 -18.683 59.325 1.00 83.11 258 TYR A O 1
ATOM 2090 N N . ARG A 1 259 ? 4.415 -17.414 58.363 1.00 74.78 259 ARG A N 1
ATOM 2091 C CA . ARG A 1 259 ? 4.619 -18.273 57.218 1.00 51.77 259 ARG A CA 1
ATOM 2092 C C . ARG A 1 259 ? 5.123 -19.575 57.763 1.00 47.20 259 ARG A C 1
ATOM 2093 O O . ARG A 1 259 ? 5.809 -19.580 58.759 1.00 67.87 259 ARG A O 1
ATOM 2101 N N . LEU A 1 260 ? 4.780 -20.696 57.169 1.00 51.49 260 LEU A N 1
ATOM 2102 C CA . LEU A 1 260 ? 5.281 -21.963 57.708 1.00 55.38 260 LEU A CA 1
ATOM 2103 C C . LEU A 1 260 ? 6.170 -22.696 56.709 1.00 66.92 260 LEU A C 1
ATOM 2104 O O . LEU A 1 260 ? 6.579 -22.089 55.728 1.00 67.98 260 LEU A O 1
ATOM 2109 N N . THR A 1 261 ? 6.500 -23.970 56.980 1.00 66.89 261 THR A N 1
ATOM 2110 C CA . THR A 1 261 ? 7.334 -24.793 56.086 1.00 74.28 261 THR A CA 1
ATOM 2111 C C . THR A 1 261 ? 7.453 -26.209 56.522 1.00 64.58 261 THR A C 1
ATOM 2112 O O . THR A 1 261 ? 8.232 -26.492 57.398 1.00 70.52 261 THR A O 1
ATOM 2116 N N . SER A 1 262 ? 6.771 -27.120 55.854 1.00 86.73 262 SER A N 1
ATOM 2117 C CA . SER A 1 262 ? 6.688 -28.489 56.353 1.00 91.96 262 SER A CA 1
ATOM 2118 C C . SER A 1 262 ? 7.935 -28.779 57.145 1.00 90.04 262 SER A C 1
ATOM 2119 O O . SER A 1 262 ? 9.040 -28.614 56.646 1.00 91.60 262 SER A O 1
ATOM 2122 N N . GLY A 1 263 ? 7.740 -29.219 58.380 1.00 84.20 263 GLY A N 1
ATOM 2123 C CA . GLY A 1 263 ? 8.757 -29.178 59.406 1.00 67.80 263 GLY A CA 1
ATOM 2124 C C . GLY A 1 263 ? 8.048 -28.539 60.570 1.00 63.21 263 GLY A C 1
ATOM 2125 O O . GLY A 1 263 ? 7.643 -29.188 61.519 1.00 63.37 263 GLY A O 1
ATOM 2126 N N . ILE A 1 264 ? 7.831 -27.242 60.457 1.00 69.93 264 ILE A N 1
ATOM 2127 C CA . ILE A 1 264 ? 7.274 -26.511 61.564 1.00 65.59 264 ILE A CA 1
ATOM 2128 C C . ILE A 1 264 ? 5.796 -26.235 61.463 1.00 57.48 264 ILE A C 1
ATOM 2129 O O . ILE A 1 264 ? 5.178 -26.338 60.416 1.00 68.97 264 ILE A O 1
ATOM 2134 N N . SER A 1 265 ? 5.290 -25.799 62.594 1.00 49.56 265 SER A N 1
ATOM 2135 C CA . SER A 1 265 ? 3.910 -25.611 62.857 1.00 57.32 265 SER A CA 1
ATOM 2136 C C . SER A 1 265 ? 3.755 -24.243 63.491 1.00 57.39 265 SER A C 1
ATOM 2137 O O . SER A 1 265 ? 4.688 -23.709 64.052 1.00 72.92 265 SER A O 1
ATOM 2140 N N . GLN A 1 266 ? 2.570 -23.672 63.442 1.00 59.95 266 GLN A N 1
ATOM 2141 C CA . GLN A 1 266 ? 2.407 -22.443 64.146 1.00 52.85 266 GLN A CA 1
ATOM 2142 C C . GLN A 1 266 ? 2.788 -22.691 65.595 1.00 54.99 266 GLN A C 1
ATOM 2143 O O . GLN A 1 266 ? 3.504 -21.925 66.209 1.00 61.83 266 GLN A O 1
ATOM 2149 N N . LYS A 1 267 ? 2.283 -23.755 66.172 1.00 54.14 267 LYS A N 1
ATOM 2150 C CA . LYS A 1 267 ? 2.422 -23.851 67.587 1.00 45.80 267 LYS A CA 1
ATOM 2151 C C . LYS A 1 267 ? 3.912 -23.875 67.806 1.00 54.44 267 LYS A C 1
ATOM 2152 O O . LYS A 1 267 ? 4.401 -23.305 68.759 1.00 75.40 267 LYS A O 1
ATOM 2158 N N . GLN A 1 268 ? 4.632 -24.529 66.905 1.00 48.59 268 GLN A N 1
ATOM 2159 C CA . GLN A 1 268 ? 6.087 -24.513 66.897 1.00 43.08 268 GLN A CA 1
ATOM 2160 C C . GLN A 1 268 ? 6.670 -23.154 66.602 1.00 55.69 268 GLN A C 1
ATOM 2161 O O . GLN A 1 268 ? 7.138 -22.443 67.503 1.00 73.31 268 GLN A O 1
ATOM 2167 N N . MET A 1 269 ? 6.655 -22.760 65.348 1.00 49.24 269 MET A N 1
ATOM 2168 C CA . MET A 1 269 ? 7.158 -21.434 65.074 1.00 43.19 269 MET A CA 1
ATOM 2169 C C . MET A 1 269 ? 6.811 -20.438 66.143 1.00 48.97 269 MET A C 1
ATOM 2170 O O . MET A 1 269 ? 7.620 -19.622 66.443 1.00 62.19 269 MET A O 1
ATOM 2175 N N . ARG A 1 270 ? 5.600 -20.463 66.682 1.00 69.00 270 ARG A N 1
ATOM 2176 C CA . ARG A 1 270 ? 5.178 -19.445 67.648 1.00 71.46 270 ARG A CA 1
ATOM 2177 C C . ARG A 1 270 ? 6.048 -19.471 68.878 1.00 72.81 270 ARG A C 1
ATOM 2178 O O . ARG A 1 270 ? 6.688 -18.481 69.196 1.00 92.31 270 ARG A O 1
ATOM 2186 N N . LYS A 1 271 ? 6.062 -20.599 69.579 1.00 76.18 271 LYS A N 1
ATOM 2187 C CA . LYS A 1 271 ? 6.809 -20.724 70.831 1.00 71.53 271 LYS A CA 1
ATOM 2188 C C . LYS A 1 271 ? 8.228 -20.336 70.589 1.00 53.45 271 LYS A C 1
ATOM 2189 O O . LYS A 1 271 ? 8.934 -19.957 71.472 1.00 51.63 271 LYS A O 1
ATOM 2195 N N . ILE A 1 272 ? 8.642 -20.448 69.358 1.00 45.17 272 ILE A N 1
ATOM 2196 C CA . ILE A 1 272 ? 9.964 -20.056 68.992 1.00 46.78 272 ILE A CA 1
ATOM 2197 C C . ILE A 1 272 ? 10.096 -18.506 68.854 1.00 43.76 272 ILE A C 1
ATOM 2198 O O . ILE A 1 272 ? 11.091 -17.924 69.201 1.00 66.03 272 ILE A O 1
ATOM 2203 N N . PHE A 1 273 ? 9.086 -17.808 68.395 1.00 67.60 273 PHE A N 1
ATOM 2204 C CA . PHE A 1 273 ? 9.139 -16.356 68.459 1.00 58.31 273 PHE A CA 1
ATOM 2205 C C . PHE A 1 273 ? 8.830 -15.938 69.878 1.00 53.80 273 PHE A C 1
ATOM 2206 O O . PHE A 1 273 ? 9.305 -14.928 70.368 1.00 64.72 273 PHE A O 1
ATOM 2214 N N . GLU A 1 274 ? 8.038 -16.739 70.554 1.00 53.38 274 GLU A N 1
ATOM 2215 C CA . GLU A 1 274 ? 7.657 -16.399 71.894 1.00 49.97 274 GLU A CA 1
ATOM 2216 C C . GLU A 1 274 ? 8.895 -16.296 72.755 1.00 51.40 274 GLU A C 1
ATOM 2217 O O . GLU A 1 274 ? 8.936 -15.551 73.708 1.00 62.36 274 GLU A O 1
ATOM 2223 N N . GLU A 1 275 ? 9.920 -17.046 72.416 1.00 65.33 275 GLU A N 1
ATOM 2224 C CA . GLU A 1 275 ? 11.056 -17.168 73.307 1.00 62.04 275 GLU A CA 1
ATOM 2225 C C . GLU A 1 275 ? 12.171 -16.294 72.878 1.00 60.42 275 GLU A C 1
ATOM 2226 O O . GLU A 1 275 ? 13.122 -16.150 73.590 1.00 90.64 275 GLU A O 1
ATOM 2232 N N . ASN A 1 276 ? 12.123 -15.721 71.705 1.00 69.89 276 ASN A N 1
ATOM 2233 C CA . ASN A 1 276 ? 13.242 -14.869 71.375 1.00 67.24 276 ASN A CA 1
ATOM 2234 C C . ASN A 1 276 ? 12.862 -13.439 71.176 1.00 73.52 276 ASN A C 1
ATOM 2235 O O . ASN A 1 276 ? 13.591 -12.563 71.584 1.00 102.11 276 ASN A O 1
ATOM 2240 N N . ILE A 1 277 ? 11.720 -13.160 70.585 1.00 63.41 277 ILE A N 1
ATOM 2241 C CA . ILE A 1 277 ? 11.535 -11.789 70.208 1.00 56.33 277 ILE A CA 1
ATOM 2242 C C . ILE A 1 277 ? 11.761 -10.831 71.361 1.00 47.85 277 ILE A C 1
ATOM 2243 O O . ILE A 1 277 ? 12.550 -9.915 71.269 1.00 56.56 277 ILE A O 1
ATOM 2248 N N . PRO A 1 278 ? 11.144 -11.052 72.486 1.00 49.97 278 PRO A N 1
ATOM 2249 C CA . PRO A 1 278 ? 11.295 -10.095 73.566 1.00 73.77 278 PRO A CA 1
ATOM 2250 C C . PRO A 1 278 ? 12.792 -9.836 73.756 1.00 88.29 278 PRO A C 1
ATOM 2251 O O . PRO A 1 278 ? 13.262 -8.699 73.673 1.00 86.67 278 PRO A O 1
ATOM 2255 N N . SER A 1 279 ? 13.530 -10.912 74.005 1.00 95.44 279 SER A N 1
ATOM 2256 C CA . SER A 1 279 ? 14.990 -10.880 73.979 1.00 88.25 279 SER A CA 1
ATOM 2257 C C . SER A 1 279 ? 15.542 -9.933 72.895 1.00 79.57 279 SER A C 1
ATOM 2258 O O . SER A 1 279 ? 16.028 -8.859 73.203 1.00 96.15 279 SER A O 1
ATOM 2261 N N . LEU A 1 280 ? 15.473 -10.308 71.635 1.00 70.05 280 LEU A N 1
ATOM 2262 C CA . LEU A 1 280 ? 16.098 -9.489 70.620 1.00 72.27 280 LEU A CA 1
ATOM 2263 C C . LEU A 1 280 ? 15.539 -8.083 70.639 1.00 78.05 280 LEU A C 1
ATOM 2264 O O . LEU A 1 280 ? 16.213 -7.135 71.012 1.00 85.83 280 LEU A O 1
ATOM 2269 N N . CYS A 1 281 ? 14.289 -7.937 70.252 1.00 88.92 281 CYS A N 1
ATOM 2270 C CA . CYS A 1 281 ? 13.715 -6.606 70.199 1.00 82.35 281 CYS A CA 1
ATOM 2271 C C . CYS A 1 281 ? 14.625 -5.679 70.942 1.00 82.23 281 CYS A C 1
ATOM 2272 O O . CYS A 1 281 ? 15.226 -4.792 70.369 1.00 94.02 281 CYS A O 1
ATOM 2275 N N . CYS A 1 282 ? 14.711 -5.921 72.239 1.00 87.15 282 CYS A N 1
ATOM 2276 C CA . CYS A 1 282 ? 15.380 -5.062 73.189 1.00 81.35 282 CYS A CA 1
ATOM 2277 C C . CYS A 1 282 ? 16.617 -4.370 72.667 1.00 86.67 282 CYS A C 1
ATOM 2278 O O . CYS A 1 282 ? 16.845 -3.176 72.945 1.00 91.37 282 CYS A O 1
ATOM 2281 N N . SER A 1 283 ? 17.394 -5.109 71.889 1.00 83.38 283 SER A N 1
ATOM 2282 C CA . SER A 1 283 ? 18.614 -4.595 71.273 1.00 79.74 283 SER A CA 1
ATOM 2283 C C . SER A 1 283 ? 18.404 -3.923 69.919 1.00 79.62 283 SER A C 1
ATOM 2284 O O . SER A 1 283 ? 18.334 -4.590 68.906 1.00 88.92 283 SER A O 1
ATOM 2287 N N . LEU A 1 284 ? 18.303 -2.602 69.903 1.00 84.46 284 LEU A N 1
ATOM 2288 C CA . LEU A 1 284 ? 18.176 -1.857 68.655 1.00 91.42 284 LEU A CA 1
ATOM 2289 C C . LEU A 1 284 ? 18.454 -0.372 68.885 1.00 100.39 284 LEU A C 1
ATOM 2290 O O . LEU A 1 284 ? 17.648 0.321 69.481 1.00 101.77 284 LEU A O 1
ATOM 2295 N N . LYS A 1 285 ? 19.588 0.130 68.424 1.00 103.29 285 LYS A N 1
ATOM 2296 C CA . LYS A 1 285 ? 19.840 1.542 68.636 1.00 108.22 285 LYS A CA 1
ATOM 2297 C C . LYS A 1 285 ? 18.720 2.426 68.017 1.00 104.16 285 LYS A C 1
ATOM 2298 O O . LYS A 1 285 ? 18.434 2.375 66.835 1.00 108.92 285 LYS A O 1
ATOM 2304 N N . GLU A 1 286 ? 18.065 3.227 68.829 1.00 96.70 286 GLU A N 1
ATOM 2305 C CA . GLU A 1 286 ? 16.977 4.013 68.305 1.00 93.42 286 GLU A CA 1
ATOM 2306 C C . GLU A 1 286 ? 17.424 4.569 66.974 1.00 103.81 286 GLU A C 1
ATOM 2307 O O . GLU A 1 286 ? 18.617 4.639 66.727 1.00 121.05 286 GLU A O 1
ATOM 2313 N N . THR A 1 287 ? 16.494 4.974 66.111 1.00 104.20 287 THR A N 1
ATOM 2314 C CA . THR A 1 287 ? 16.896 5.515 64.816 1.00 92.68 287 THR A CA 1
ATOM 2315 C C . THR A 1 287 ? 16.484 6.952 64.666 1.00 87.96 287 THR A C 1
ATOM 2316 O O . THR A 1 287 ? 17.324 7.816 64.586 1.00 104.32 287 THR A O 1
ATOM 2320 N N . LEU A 1 288 ? 15.213 7.263 64.619 1.00 87.58 288 LEU A N 1
ATOM 2321 C CA . LEU A 1 288 ? 14.955 8.685 64.476 1.00 102.42 288 LEU A CA 1
ATOM 2322 C C . LEU A 1 288 ? 14.898 9.415 65.824 1.00 108.57 288 LEU A C 1
ATOM 2323 O O . LEU A 1 288 ? 14.487 8.842 66.829 1.00 121.05 288 LEU A O 1
ATOM 2328 N N . PRO A 1 289 ? 15.376 10.658 65.842 1.00 103.08 289 PRO A N 1
ATOM 2329 C CA . PRO A 1 289 ? 15.509 11.445 67.073 1.00 101.42 289 PRO A CA 1
ATOM 2330 C C . PRO A 1 289 ? 14.257 11.659 67.902 1.00 87.36 289 PRO A C 1
ATOM 2331 O O . PRO A 1 289 ? 13.171 11.784 67.368 1.00 79.63 289 PRO A O 1
ATOM 2335 N N . GLU A 1 290 ? 14.458 11.704 69.216 1.00 91.67 290 GLU A N 1
ATOM 2336 C CA . GLU A 1 290 ? 13.383 11.803 70.188 1.00 105.73 290 GLU A CA 1
ATOM 2337 C C . GLU A 1 290 ? 12.471 13.017 69.993 1.00 115.40 290 GLU A C 1
ATOM 2338 O O . GLU A 1 290 ? 11.294 12.959 70.340 1.00 122.93 290 GLU A O 1
ATOM 2344 N N . ARG A 1 291 ? 13.002 14.103 69.428 1.00 121.28 291 ARG A N 1
ATOM 2345 C CA . ARG A 1 291 ? 12.214 15.315 69.177 1.00 115.04 291 ARG A CA 1
ATOM 2346 C C . ARG A 1 291 ? 11.062 15.028 68.222 1.00 112.48 291 ARG A C 1
ATOM 2347 O O . ARG A 1 291 ? 9.983 15.647 68.289 1.00 100.74 291 ARG A O 1
ATOM 2355 N N . ILE A 1 292 ? 11.302 14.074 67.331 1.00 117.08 292 ILE A N 1
ATOM 2356 C CA . ILE A 1 292 ? 10.274 13.646 66.402 1.00 115.71 292 ILE A CA 1
ATOM 2357 C C . ILE A 1 292 ? 9.241 12.855 67.145 1.00 118.65 292 ILE A C 1
ATOM 2358 O O . ILE A 1 292 ? 8.111 13.313 67.377 1.00 129.96 292 ILE A O 1
ATOM 2363 N N . LEU A 1 293 ? 9.639 11.640 67.496 1.00 97.25 293 LEU A N 1
ATOM 2364 C CA . LEU A 1 293 ? 8.778 10.800 68.269 1.00 89.29 293 LEU A CA 1
ATOM 2365 C C . LEU A 1 293 ? 7.718 11.710 68.854 1.00 97.89 293 LEU A C 1
ATOM 2366 O O . LEU A 1 293 ? 6.543 11.653 68.476 1.00 99.59 293 LEU A O 1
ATOM 2371 N N . GLU A 1 294 ? 8.149 12.581 69.758 1.00 105.74 294 GLU A N 1
ATOM 2372 C CA . GLU A 1 294 ? 7.206 13.257 70.624 1.00 103.50 294 GLU A CA 1
ATOM 2373 C C . GLU A 1 294 ? 6.220 13.932 69.730 1.00 96.62 294 GLU A C 1
ATOM 2374 O O . GLU A 1 294 ? 5.072 14.140 70.103 1.00 114.31 294 GLU A O 1
ATOM 2380 N N . LYS A 1 295 ? 6.654 14.279 68.544 1.00 81.19 295 LYS A N 1
ATOM 2381 C CA . LYS A 1 295 ? 5.774 15.097 67.775 1.00 78.18 295 LYS A CA 1
ATOM 2382 C C . LYS A 1 295 ? 4.548 14.329 67.473 1.00 73.15 295 LYS A C 1
ATOM 2383 O O . LYS A 1 295 ? 3.470 14.794 67.738 1.00 77.16 295 LYS A O 1
ATOM 2389 N N . ARG A 1 296 ? 4.711 13.136 66.925 1.00 100.73 296 ARG A N 1
ATOM 2390 C CA . ARG A 1 296 ? 3.548 12.389 66.434 1.00 122.10 296 ARG A CA 1
ATOM 2391 C C . ARG A 1 296 ? 3.074 11.197 67.277 1.00 119.99 296 ARG A C 1
ATOM 2392 O O . ARG A 1 296 ? 2.003 10.652 67.024 1.00 120.54 296 ARG A O 1
ATOM 2400 N N . LYS A 1 297 ? 3.865 10.761 68.244 1.00 116.10 297 LYS A N 1
ATOM 2401 C CA . LYS A 1 297 ? 3.358 9.791 69.199 1.00 130.82 297 LYS A CA 1
ATOM 2402 C C . LYS A 1 297 ? 3.465 8.273 68.929 1.00 137.07 297 LYS A C 1
ATOM 2403 O O . LYS A 1 297 ? 2.853 7.496 69.667 1.00 147.13 297 LYS A O 1
ATOM 2409 N N . LEU A 1 298 ? 4.200 7.767 67.948 1.00 129.73 298 LEU A N 1
ATOM 2410 C CA . LEU A 1 298 ? 4.321 6.295 68.007 1.00 120.75 298 LEU A CA 1
ATOM 2411 C C . LEU A 1 298 ? 5.698 5.698 68.240 1.00 105.27 298 LEU A C 1
ATOM 2412 O O . LEU A 1 298 ? 6.658 5.923 67.530 1.00 112.29 298 LEU A O 1
ATOM 2417 N N . LEU A 1 299 ? 5.717 4.955 69.319 1.00 99.73 299 LEU A N 1
ATOM 2418 C CA . LEU A 1 299 ? 6.829 4.182 69.823 1.00 103.97 299 LEU A CA 1
ATOM 2419 C C . LEU A 1 299 ? 8.169 4.134 69.073 1.00 109.51 299 LEU A C 1
ATOM 2420 O O . LEU A 1 299 ? 8.241 3.877 67.876 1.00 114.33 299 LEU A O 1
ATOM 2425 N N . GLY A 1 300 ? 9.248 4.251 69.855 1.00 113.56 300 GLY A N 1
ATOM 2426 C CA . GLY A 1 300 ? 10.580 3.895 69.412 1.00 118.31 300 GLY A CA 1
ATOM 2427 C C . GLY A 1 300 ? 10.579 2.692 68.500 1.00 114.28 300 GLY A C 1
ATOM 2428 O O . GLY A 1 300 ? 10.227 2.784 67.330 1.00 122.22 300 GLY A O 1
ATOM 2429 N N . VAL A 1 301 ? 11.010 1.567 69.020 1.00 101.18 301 VAL A N 1
ATOM 2430 C CA . VAL A 1 301 ? 11.358 0.495 68.151 1.00 94.25 301 VAL A CA 1
ATOM 2431 C C . VAL A 1 301 ? 11.088 -0.593 69.057 1.00 110.10 301 VAL A C 1
ATOM 2432 O O . VAL A 1 301 ? 9.972 -1.066 69.177 1.00 127.68 301 VAL A O 1
ATOM 2436 N N . LYS A 1 302 ? 12.120 -0.973 69.766 1.00 106.32 302 LYS A N 1
ATOM 2437 C CA . LYS A 1 302 ? 11.911 -2.042 70.670 1.00 102.52 302 LYS A CA 1
ATOM 2438 C C . LYS A 1 302 ? 10.395 -2.239 70.604 1.00 102.13 302 LYS A C 1
ATOM 2439 O O . LYS A 1 302 ? 9.901 -3.141 69.920 1.00 106.89 302 LYS A O 1
ATOM 2445 N N . ASP A 1 303 ? 9.629 -1.385 71.261 1.00 88.81 303 ASP A N 1
ATOM 2446 C CA . ASP A 1 303 ? 8.249 -1.767 71.456 1.00 84.22 303 ASP A CA 1
ATOM 2447 C C . ASP A 1 303 ? 7.569 -2.102 70.128 1.00 88.32 303 ASP A C 1
ATOM 2448 O O . ASP A 1 303 ? 6.834 -3.083 70.050 1.00 111.84 303 ASP A O 1
ATOM 2453 N N . ALA A 1 304 ? 7.858 -1.325 69.083 1.00 87.13 304 ALA A N 1
ATOM 2454 C CA . ALA A 1 304 ? 7.196 -1.420 67.747 1.00 72.88 304 ALA A CA 1
ATOM 2455 C C . ALA A 1 304 ? 7.379 -2.736 67.076 1.00 56.89 304 ALA A C 1
ATOM 2456 O O . ALA A 1 304 ? 6.422 -3.395 66.736 1.00 66.09 304 ALA A O 1
ATOM 2458 N N . TYR A 1 305 ? 8.628 -3.106 66.882 1.00 50.79 305 TYR A N 1
ATOM 2459 C CA . TYR A 1 305 ? 8.956 -4.466 66.538 1.00 57.85 305 TYR A CA 1
ATOM 2460 C C . TYR A 1 305 ? 8.318 -5.427 67.483 1.00 50.62 305 TYR A C 1
ATOM 2461 O O . TYR A 1 305 ? 7.634 -6.343 67.050 1.00 58.82 305 TYR A O 1
ATOM 2470 N N . TYR A 1 306 ? 8.517 -5.224 68.775 1.00 45.85 306 TYR A N 1
ATOM 2471 C CA . TYR A 1 306 ? 7.680 -5.940 69.724 1.00 51.48 306 TYR A CA 1
ATOM 2472 C C . TYR A 1 306 ? 6.244 -6.110 69.214 1.00 67.56 306 TYR A C 1
ATOM 2473 O O . TYR A 1 306 ? 5.799 -7.229 68.960 1.00 76.44 306 TYR A O 1
ATOM 2482 N N . GLY A 1 307 ? 5.530 -4.998 69.051 1.00 69.52 307 GLY A N 1
ATOM 2483 C CA . GLY A 1 307 ? 4.146 -5.017 68.605 1.00 71.20 307 GLY A CA 1
ATOM 2484 C C . GLY A 1 307 ? 3.773 -5.843 67.377 1.00 66.65 307 GLY A C 1
ATOM 2485 O O . GLY A 1 307 ? 2.757 -6.521 67.386 1.00 67.18 307 GLY A O 1
ATOM 2486 N N . MET A 1 308 ? 4.560 -5.779 66.314 1.00 59.17 308 MET A N 1
ATOM 2487 C CA . MET A 1 308 ? 4.287 -6.609 65.155 1.00 51.91 308 MET A CA 1
ATOM 2488 C C . MET A 1 308 ? 4.202 -8.110 65.445 1.00 54.42 308 MET A C 1
ATOM 2489 O O . MET A 1 308 ? 3.709 -8.855 64.630 1.00 57.77 308 MET A O 1
ATOM 2494 N N . HIS A 1 309 ? 4.676 -8.584 66.586 1.00 56.22 309 HIS A N 1
ATOM 2495 C CA . HIS A 1 309 ? 4.545 -10.008 66.857 1.00 45.90 309 HIS A CA 1
ATOM 2496 C C . HIS A 1 309 ? 3.554 -10.251 67.990 1.00 50.59 309 HIS A C 1
ATOM 2497 O O . HIS A 1 309 ? 2.670 -11.099 67.952 1.00 41.49 309 HIS A O 1
ATOM 2504 N N . PHE A 1 310 ? 3.699 -9.488 69.038 1.00 59.77 310 PHE A N 1
ATOM 2505 C CA . PHE A 1 310 ? 2.919 -9.805 70.183 1.00 60.99 310 PHE A CA 1
ATOM 2506 C C . PHE A 1 310 ? 2.081 -8.606 70.720 1.00 66.35 310 PHE A C 1
ATOM 2507 O O . PHE A 1 310 ? 2.293 -8.132 71.813 1.00 77.68 310 PHE A O 1
ATOM 2515 N N . PRO A 1 311 ? 1.135 -8.104 69.935 1.00 54.59 311 PRO A N 1
ATOM 2516 C CA . PRO A 1 311 ? 0.312 -6.978 70.330 1.00 58.29 311 PRO A CA 1
ATOM 2517 C C . PRO A 1 311 ? -0.767 -7.399 71.295 1.00 62.32 311 PRO A C 1
ATOM 2518 O O . PRO A 1 311 ? -0.905 -8.620 71.404 1.00 64.23 311 PRO A O 1
ATOM 2522 N N . LYS A 1 312 ? -1.544 -6.447 71.951 1.00 56.42 312 LYS A N 1
ATOM 2523 C CA . LYS A 1 312 ? -2.710 -6.828 72.751 1.00 78.86 312 LYS A CA 1
ATOM 2524 C C . LYS A 1 312 ? -3.833 -5.834 72.623 1.00 87.36 312 LYS A C 1
ATOM 2525 O O . LYS A 1 312 ? -4.646 -5.639 73.534 1.00 109.54 312 LYS A O 1
ATOM 2531 N N . THR A 1 313 ? -3.873 -5.249 71.456 1.00 74.05 313 THR A N 1
ATOM 2532 C CA . THR A 1 313 ? -4.785 -4.222 71.136 1.00 59.23 313 THR A CA 1
ATOM 2533 C C . THR A 1 313 ? -4.435 -4.193 69.726 1.00 63.88 313 THR A C 1
ATOM 2534 O O . THR A 1 313 ? -3.271 -4.246 69.423 1.00 78.02 313 THR A O 1
ATOM 2538 N N . PHE A 1 314 ? -5.392 -4.150 68.836 1.00 61.72 314 PHE A N 1
ATOM 2539 C CA . PHE A 1 314 ? -5.011 -4.007 67.467 1.00 41.46 314 PHE A CA 1
ATOM 2540 C C . PHE A 1 314 ? -4.448 -2.600 67.451 1.00 50.82 314 PHE A C 1
ATOM 2541 O O . PHE A 1 314 ? -3.527 -2.313 66.706 1.00 67.87 314 PHE A O 1
ATOM 2549 N N . TYR A 1 315 ? -4.901 -1.761 68.410 1.00 68.98 315 TYR A N 1
ATOM 2550 C CA . TYR A 1 315 ? -4.321 -0.421 68.572 1.00 66.72 315 TYR A CA 1
ATOM 2551 C C . TYR A 1 315 ? -2.798 -0.507 68.686 1.00 61.51 315 TYR A C 1
ATOM 2552 O O . TYR A 1 315 ? -2.066 0.146 67.957 1.00 61.34 315 TYR A O 1
ATOM 2561 N N . HIS A 1 316 ? -2.310 -1.318 69.607 1.00 66.72 316 HIS A N 1
ATOM 2562 C CA . HIS A 1 316 ? -0.886 -1.595 69.601 1.00 76.99 316 HIS A CA 1
ATOM 2563 C C . HIS A 1 316 ? -0.418 -1.705 68.154 1.00 72.04 316 HIS A C 1
ATOM 2564 O O . HIS A 1 316 ? 0.012 -0.724 67.571 1.00 89.71 316 HIS A O 1
ATOM 2571 N N . LEU A 1 317 ? -0.535 -2.899 67.585 1.00 57.75 317 LEU A N 1
ATOM 2572 C CA . LEU A 1 317 ? -0.213 -3.185 66.187 1.00 51.96 317 LEU A CA 1
ATOM 2573 C C . LEU A 1 317 ? -0.315 -2.014 65.204 1.00 46.69 317 LEU A C 1
ATOM 2574 O O . LEU A 1 317 ? 0.635 -1.712 64.518 1.00 54.53 317 LEU A O 1
ATOM 2579 N N . GLU A 1 318 ? -1.461 -1.363 65.126 1.00 53.66 318 GLU A N 1
ATOM 2580 C CA . GLU A 1 318 ? -1.521 -0.048 64.533 1.00 57.64 318 GLU A CA 1
ATOM 2581 C C . GLU A 1 318 ? -0.364 0.803 64.979 1.00 55.20 318 GLU A C 1
ATOM 2582 O O . GLU A 1 318 ? 0.573 1.039 64.278 1.00 68.19 318 GLU A O 1
ATOM 2588 N N . LYS A 1 319 ? -0.364 1.251 66.192 1.00 59.53 319 LYS A N 1
ATOM 2589 C CA . LYS A 1 319 ? 0.784 2.032 66.543 1.00 56.91 319 LYS A CA 1
ATOM 2590 C C . LYS A 1 319 ? 2.146 1.482 66.153 1.00 60.96 319 LYS A C 1
ATOM 2591 O O . LYS A 1 319 ? 3.141 2.155 66.304 1.00 74.86 319 LYS A O 1
ATOM 2597 N N . ALA A 1 320 ? 2.222 0.254 65.698 1.00 60.46 320 ALA A N 1
ATOM 2598 C CA . ALA A 1 320 ? 3.518 -0.339 65.521 1.00 51.83 320 ALA A CA 1
ATOM 2599 C C . ALA A 1 320 ? 3.880 -0.246 64.041 1.00 63.88 320 ALA A C 1
ATOM 2600 O O . ALA A 1 320 ? 4.975 0.196 63.668 1.00 74.14 320 ALA A O 1
ATOM 2602 N N . ARG A 1 321 ? 2.962 -0.644 63.178 1.00 53.35 321 ARG A N 1
ATOM 2603 C CA . ARG A 1 321 ? 3.206 -0.425 61.789 1.00 53.30 321 ARG A CA 1
ATOM 2604 C C . ARG A 1 321 ? 3.450 1.050 61.661 1.00 66.41 321 ARG A C 1
ATOM 2605 O O . ARG A 1 321 ? 4.549 1.500 61.402 1.00 74.53 321 ARG A O 1
ATOM 2613 N N . GLU A 1 322 ? 2.411 1.821 61.915 1.00 79.70 322 GLU A N 1
ATOM 2614 C CA . GLU A 1 322 ? 2.514 3.273 61.861 1.00 84.19 322 GLU A CA 1
ATOM 2615 C C . GLU A 1 322 ? 3.900 3.822 62.256 1.00 78.73 322 GLU A C 1
ATOM 2616 O O . GLU A 1 322 ? 4.401 4.753 61.635 1.00 87.53 322 GLU A O 1
ATOM 2622 N N . ARG A 1 323 ? 4.514 3.287 63.295 1.00 64.49 323 ARG A N 1
ATOM 2623 C CA . ARG A 1 323 ? 5.788 3.827 63.671 1.00 50.59 323 ARG A CA 1
ATOM 2624 C C . ARG A 1 323 ? 6.648 3.248 62.674 1.00 45.15 323 ARG A C 1
ATOM 2625 O O . ARG A 1 323 ? 7.419 3.922 62.054 1.00 62.97 323 ARG A O 1
ATOM 2633 N N . LEU A 1 324 ? 6.500 1.956 62.510 1.00 50.83 324 LEU A N 1
ATOM 2634 C CA . LEU A 1 324 ? 7.422 1.204 61.653 1.00 59.15 324 LEU A CA 1
ATOM 2635 C C . LEU A 1 324 ? 7.426 1.582 60.169 1.00 55.93 324 LEU A C 1
ATOM 2636 O O . LEU A 1 324 ? 8.215 1.095 59.452 1.00 48.26 324 LEU A O 1
ATOM 2641 N N . ALA A 1 325 ? 6.482 2.392 59.729 1.00 64.91 325 ALA A N 1
ATOM 2642 C CA . ALA A 1 325 ? 6.272 2.695 58.348 1.00 52.08 325 ALA A CA 1
ATOM 2643 C C . ALA A 1 325 ? 6.692 4.136 58.161 1.00 57.00 325 ALA A C 1
ATOM 2644 O O . ALA A 1 325 ? 7.556 4.411 57.365 1.00 68.69 325 ALA A O 1
ATOM 2646 N N . TYR A 1 326 ? 6.127 5.066 58.918 1.00 65.22 326 TYR A N 1
ATOM 2647 C CA . TYR A 1 326 ? 6.696 6.412 58.914 1.00 67.08 326 TYR A CA 1
ATOM 2648 C C . TYR A 1 326 ? 8.212 6.291 58.852 1.00 61.88 326 TYR A C 1
ATOM 2649 O O . TYR A 1 326 ? 8.867 6.822 57.966 1.00 54.26 326 TYR A O 1
ATOM 2658 N N . GLU A 1 327 ? 8.763 5.529 59.775 1.00 76.21 327 GLU A N 1
ATOM 2659 C CA . GLU A 1 327 ? 10.199 5.332 59.805 1.00 80.83 327 GLU A CA 1
ATOM 2660 C C . GLU A 1 327 ? 10.707 5.260 58.426 1.00 78.12 327 GLU A C 1
ATOM 2661 O O . GLU A 1 327 ? 11.543 6.033 58.049 1.00 95.78 327 GLU A O 1
ATOM 2667 N N . GLU A 1 328 ? 10.209 4.299 57.667 1.00 89.15 328 GLU A N 1
ATOM 2668 C CA . GLU A 1 328 ? 10.814 3.975 56.381 1.00 92.92 328 GLU A CA 1
ATOM 2669 C C . GLU A 1 328 ? 10.378 4.886 55.233 1.00 89.64 328 GLU A C 1
ATOM 2670 O O . GLU A 1 328 ? 10.848 4.741 54.121 1.00 88.70 328 GLU A O 1
ATOM 2676 N N . LEU A 1 329 ? 9.501 5.837 55.504 1.00 85.55 329 LEU A N 1
ATOM 2677 C CA . LEU A 1 329 ? 9.218 6.826 54.503 1.00 76.91 329 LEU A CA 1
ATOM 2678 C C . LEU A 1 329 ? 10.178 7.930 54.791 1.00 82.48 329 LEU A C 1
ATOM 2679 O O . LEU A 1 329 ? 10.704 8.573 53.898 1.00 100.59 329 LEU A O 1
ATOM 2684 N N . PHE A 1 330 ? 10.429 8.128 56.069 1.00 88.28 330 PHE A N 1
ATOM 2685 C CA . PHE A 1 330 ? 11.434 9.071 56.496 1.00 81.92 330 PHE A CA 1
ATOM 2686 C C . PHE A 1 330 ? 12.646 8.788 55.658 1.00 82.63 330 PHE A C 1
ATOM 2687 O O . PHE A 1 330 ? 13.102 9.616 54.877 1.00 82.71 330 PHE A O 1
ATOM 2695 N N . VAL A 1 331 ? 13.153 7.575 55.804 1.00 84.75 331 VAL A N 1
ATOM 2696 C CA . VAL A 1 331 ? 14.333 7.203 55.080 1.00 79.05 331 VAL A CA 1
ATOM 2697 C C . VAL A 1 331 ? 14.294 7.763 53.667 1.00 81.22 331 VAL A C 1
ATOM 2698 O O . VAL A 1 331 ? 15.317 8.109 53.112 1.00 105.34 331 VAL A O 1
ATOM 2702 N N . LEU A 1 332 ? 13.127 7.880 53.075 1.00 77.41 332 LEU A N 1
ATOM 2703 C CA . LEU A 1 332 ? 13.113 8.339 51.706 1.00 81.69 332 LEU A CA 1
ATOM 2704 C C . LEU A 1 332 ? 13.165 9.843 51.729 1.00 92.37 332 LEU A C 1
ATOM 2705 O O . LEU A 1 332 ? 14.183 10.450 51.428 1.00 106.61 332 LEU A O 1
ATOM 2710 N N . GLN A 1 333 ? 12.063 10.458 52.109 1.00 95.78 333 GLN A N 1
ATOM 2711 C CA . GLN A 1 333 ? 12.026 11.902 52.184 1.00 88.34 333 GLN A CA 1
ATOM 2712 C C . GLN A 1 333 ? 13.281 12.500 52.811 1.00 84.03 333 GLN A C 1
ATOM 2713 O O . GLN A 1 333 ? 13.593 13.648 52.590 1.00 91.55 333 GLN A O 1
ATOM 2719 N N . LEU A 1 334 ? 14.008 11.735 53.596 1.00 76.55 334 LEU A N 1
ATOM 2720 C CA . LEU A 1 334 ? 15.246 12.269 54.091 1.00 77.53 334 LEU A CA 1
ATOM 2721 C C . LEU A 1 334 ? 16.141 12.440 52.884 1.00 85.68 334 LEU A C 1
ATOM 2722 O O . LEU A 1 334 ? 16.432 13.553 52.470 1.00 85.79 334 LEU A O 1
ATOM 2727 N N . ALA A 1 335 ? 16.554 11.320 52.305 1.00 99.53 335 ALA A N 1
ATOM 2728 C CA . ALA A 1 335 ? 17.426 11.316 51.133 1.00 100.97 335 ALA A CA 1
ATOM 2729 C C . ALA A 1 335 ? 16.988 12.331 50.056 1.00 95.49 335 ALA A C 1
ATOM 2730 O O . ALA A 1 335 ? 17.818 12.903 49.336 1.00 68.61 335 ALA A O 1
ATOM 2732 N N . PHE A 1 336 ? 15.684 12.561 49.967 1.00 100.37 336 PHE A N 1
ATOM 2733 C CA . PHE A 1 336 ? 15.159 13.519 49.014 1.00 97.81 336 PHE A CA 1
ATOM 2734 C C . PHE A 1 336 ? 15.614 14.913 49.319 1.00 99.81 336 PHE A C 1
ATOM 2735 O O . PHE A 1 336 ? 16.480 15.431 48.657 1.00 114.08 336 PHE A O 1
ATOM 2743 N N . GLN A 1 337 ? 15.061 15.541 50.331 1.00 103.86 337 GLN A N 1
ATOM 2744 C CA . GLN A 1 337 ? 15.542 16.877 50.621 1.00 112.00 337 GLN A CA 1
ATOM 2745 C C . GLN A 1 337 ? 17.067 16.870 50.525 1.00 102.08 337 GLN A C 1
ATOM 2746 O O . GLN A 1 337 ? 17.670 17.738 49.890 1.00 95.77 337 GLN A O 1
ATOM 2752 N N . LYS A 1 338 ? 17.684 15.872 51.141 1.00 95.33 338 LYS A N 1
ATOM 2753 C CA . LYS A 1 338 ? 19.133 15.800 51.190 1.00 99.93 338 LYS A CA 1
ATOM 2754 C C . LYS A 1 338 ? 19.726 15.962 49.808 1.00 100.22 338 LYS A C 1
ATOM 2755 O O . LYS A 1 338 ? 20.921 16.184 49.664 1.00 104.70 338 LYS A O 1
ATOM 2761 N N . ILE A 1 339 ? 18.881 15.808 48.796 1.00 105.85 339 ILE A N 1
ATOM 2762 C CA . ILE A 1 339 ? 19.254 16.005 47.396 1.00 99.44 339 ILE A CA 1
ATOM 2763 C C . ILE A 1 339 ? 18.759 17.386 47.074 1.00 92.33 339 ILE A C 1
ATOM 2764 O O . ILE A 1 339 ? 19.503 18.252 46.682 1.00 88.13 339 ILE A O 1
ATOM 2769 N N . ARG A 1 340 ? 17.465 17.569 47.278 1.00 108.82 340 ARG A N 1
ATOM 2770 C CA . ARG A 1 340 ? 16.768 18.774 46.897 1.00 110.94 340 ARG A CA 1
ATOM 2771 C C . ARG A 1 340 ? 17.513 19.966 47.413 1.00 104.60 340 ARG A C 1
ATOM 2772 O O . ARG A 1 340 ? 17.458 21.017 46.799 1.00 100.41 340 ARG A O 1
ATOM 2780 N N . LYS A 1 341 ? 18.206 19.793 48.542 1.00 114.80 341 LYS A N 1
ATOM 2781 C CA . LYS A 1 341 ? 18.938 20.888 49.216 1.00 114.88 341 LYS A CA 1
ATOM 2782 C C . LYS A 1 341 ? 20.234 21.222 48.502 1.00 99.70 341 LYS A C 1
ATOM 2783 O O . LYS A 1 341 ? 20.554 22.381 48.255 1.00 80.65 341 LYS A O 1
ATOM 2789 N N . GLU A 1 342 ? 20.970 20.165 48.198 1.00 97.87 342 GLU A N 1
ATOM 2790 C CA . GLU A 1 342 ? 22.203 20.235 47.455 1.00 103.17 342 GLU A CA 1
ATOM 2791 C C . GLU A 1 342 ? 21.991 20.953 46.134 1.00 97.29 342 GLU A C 1
ATOM 2792 O O . GLU A 1 342 ? 22.921 21.340 45.462 1.00 96.62 342 GLU A O 1
ATOM 2798 N N . ARG A 1 343 ? 20.746 21.120 45.751 1.00 105.61 343 ARG A N 1
ATOM 2799 C CA . ARG A 1 343 ? 20.446 21.767 44.498 1.00 113.04 343 ARG A CA 1
ATOM 2800 C C . ARG A 1 343 ? 20.274 23.225 44.840 1.00 121.63 343 ARG A C 1
ATOM 2801 O O . ARG A 1 343 ? 20.581 24.104 44.045 1.00 128.84 343 ARG A O 1
ATOM 2809 N N . GLU A 1 344 ? 19.770 23.465 46.046 1.00 120.79 344 GLU A N 1
ATOM 2810 C CA . GLU A 1 344 ? 19.604 24.808 46.563 1.00 109.89 344 GLU A CA 1
ATOM 2811 C C . GLU A 1 344 ? 20.965 25.480 46.709 1.00 89.60 344 GLU A C 1
ATOM 2812 O O . GLU A 1 344 ? 21.088 26.661 46.484 1.00 92.32 344 GLU A O 1
ATOM 2818 N N . LYS A 1 345 ? 21.988 24.725 47.082 1.00 85.41 345 LYS A N 1
ATOM 2819 C CA . LYS A 1 345 ? 23.348 25.245 47.072 1.00 78.18 345 LYS A CA 1
ATOM 2820 C C . LYS A 1 345 ? 23.662 25.730 45.660 1.00 89.20 345 LYS A C 1
ATOM 2821 O O . LYS A 1 345 ? 23.469 26.889 45.318 1.00 97.93 345 LYS A O 1
ATOM 2827 N N . HIS A 1 346 ? 24.148 24.820 44.831 1.00 83.64 346 HIS A N 1
ATOM 2828 C CA . HIS A 1 346 ? 24.615 25.184 43.516 1.00 73.55 346 HIS A CA 1
ATOM 2829 C C . HIS A 1 346 ? 23.704 26.202 42.827 1.00 64.65 346 HIS A C 1
ATOM 2830 O O . HIS A 1 346 ? 24.091 26.872 41.898 1.00 83.56 346 HIS A O 1
ATOM 2837 N N . GLY A 1 347 ? 22.486 26.318 43.276 1.00 47.60 347 GLY A N 1
ATOM 2838 C CA . GLY A 1 347 ? 21.604 27.290 42.689 1.00 54.15 347 GLY A CA 1
ATOM 2839 C C . GLY A 1 347 ? 21.270 27.080 41.231 1.00 65.04 347 GLY A C 1
ATOM 2840 O O . GLY A 1 347 ? 22.012 26.394 40.525 1.00 59.34 347 GLY A O 1
ATOM 2841 N N . GLY A 1 348 ? 20.155 27.699 40.804 1.00 74.60 348 GLY A N 1
ATOM 2842 C CA . GLY A 1 348 ? 19.671 27.680 39.427 1.00 84.42 348 GLY A CA 1
ATOM 2843 C C . GLY A 1 348 ? 19.780 29.002 38.697 1.00 92.70 348 GLY A C 1
ATOM 2844 O O . GLY A 1 348 ? 20.524 29.844 39.147 1.00 117.09 348 GLY A O 1
ATOM 2845 N N . ILE A 1 349 ? 19.060 29.172 37.581 1.00 99.94 349 ILE A N 1
ATOM 2846 C CA . ILE A 1 349 ? 19.062 30.386 36.754 1.00 98.43 349 ILE A CA 1
ATOM 2847 C C . ILE A 1 349 ? 17.703 30.515 36.089 1.00 103.41 349 ILE A C 1
ATOM 2848 O O . ILE A 1 349 ? 17.100 29.490 35.722 1.00 109.13 349 ILE A O 1
ATOM 2853 N N . PRO A 1 350 ? 17.193 31.739 35.970 1.00 95.50 350 PRO A N 1
ATOM 2854 C CA . PRO A 1 350 ? 15.931 31.966 35.281 1.00 97.19 350 PRO A CA 1
ATOM 2855 C C . PRO A 1 350 ? 16.107 32.646 33.976 1.00 91.10 350 PRO A C 1
ATOM 2856 O O . PRO A 1 350 ? 17.245 32.789 33.567 1.00 98.08 350 PRO A O 1
ATOM 2860 N N . LYS A 1 351 ? 15.011 33.042 33.337 1.00 93.27 351 LYS A N 1
ATOM 2861 C CA . LYS A 1 351 ? 15.075 34.090 32.322 1.00 112.19 351 LYS A CA 1
ATOM 2862 C C . LYS A 1 351 ? 13.723 34.516 31.812 1.00 100.79 351 LYS A C 1
ATOM 2863 O O . LYS A 1 351 ? 12.719 33.928 32.173 1.00 99.17 351 LYS A O 1
ATOM 2869 N N . LYS A 1 352 ? 13.733 35.540 30.959 1.00 97.20 352 LYS A N 1
ATOM 2870 C CA . LYS A 1 352 ? 12.526 36.161 30.430 1.00 100.76 352 LYS A CA 1
ATOM 2871 C C . LYS A 1 352 ? 12.105 35.432 29.181 1.00 94.34 352 LYS A C 1
ATOM 2872 O O . LYS A 1 352 ? 12.865 34.657 28.645 1.00 96.74 352 LYS A O 1
ATOM 2878 N N . ILE A 1 353 ? 10.899 35.685 28.706 1.00 95.74 353 ILE A N 1
ATOM 2879 C CA . ILE A 1 353 ? 10.345 34.820 27.690 1.00 101.58 353 ILE A CA 1
ATOM 2880 C C . ILE A 1 353 ? 9.335 35.505 26.759 1.00 116.17 353 ILE A C 1
ATOM 2881 O O . ILE A 1 353 ? 8.430 36.219 27.194 1.00 113.61 353 ILE A O 1
ATOM 2886 N N . GLU A 1 354 ? 9.498 35.259 25.465 1.00 130.14 354 GLU A N 1
ATOM 2887 C CA . GLU A 1 354 ? 8.686 35.903 24.435 1.00 141.54 354 GLU A CA 1
ATOM 2888 C C . GLU A 1 354 ? 7.454 35.086 24.034 1.00 137.86 354 GLU A C 1
ATOM 2889 O O . GLU A 1 354 ? 7.536 34.152 23.218 1.00 134.44 354 GLU A O 1
ATOM 2895 N N . GLY A 1 355 ? 6.301 35.460 24.566 1.00 131.20 355 GLY A N 1
ATOM 2896 C CA . GLY A 1 355 ? 5.084 34.816 24.128 1.00 134.09 355 GLY A CA 1
ATOM 2897 C C . GLY A 1 355 ? 5.167 34.597 22.635 1.00 131.17 355 GLY A C 1
ATOM 2898 O O . GLY A 1 355 ? 4.523 33.704 22.094 1.00 129.56 355 GLY A O 1
ATOM 2899 N N . LYS A 1 356 ? 5.971 35.433 21.985 1.00 130.80 356 LYS A N 1
ATOM 2900 C CA . LYS A 1 356 ? 6.282 35.324 20.566 1.00 134.69 356 LYS A CA 1
ATOM 2901 C C . LYS A 1 356 ? 6.272 33.873 20.110 1.00 137.73 356 LYS A C 1
ATOM 2902 O O . LYS A 1 356 ? 5.279 33.373 19.579 1.00 152.30 356 LYS A O 1
ATOM 2908 N N . LEU A 1 357 ? 7.376 33.18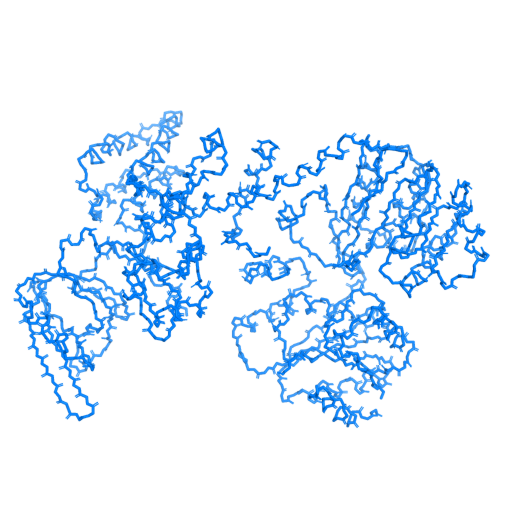6 20.332 1.00 119.48 357 LEU A N 1
ATOM 2909 C CA . LEU A 1 357 ? 7.478 31.811 19.889 1.00 109.15 357 LEU A CA 1
ATOM 2910 C C . LEU A 1 357 ? 6.191 30.962 20.004 1.00 107.64 357 LEU A C 1
ATOM 2911 O O . LEU A 1 357 ? 5.519 30.693 19.002 1.00 103.50 357 LEU A O 1
ATOM 2916 N N . ALA A 1 358 ? 5.866 30.531 21.219 1.00 103.96 358 ALA A N 1
ATOM 2917 C CA . ALA A 1 358 ? 4.727 29.648 21.446 1.00 106.05 358 ALA A CA 1
ATOM 2918 C C . ALA A 1 358 ? 3.458 30.116 20.705 1.00 118.38 358 ALA A C 1
ATOM 2919 O O . ALA A 1 358 ? 2.868 29.349 19.935 1.00 111.37 358 ALA A O 1
ATOM 2921 N N . GLU A 1 359 ? 3.048 31.369 20.938 1.00 130.04 359 GLU A N 1
ATOM 2922 C CA . GLU A 1 359 ? 1.838 31.923 20.315 1.00 132.39 359 GLU A CA 1
ATOM 2923 C C . GLU A 1 359 ? 1.904 31.511 18.867 1.00 129.93 359 GLU A C 1
ATOM 2924 O O . GLU A 1 359 ? 0.905 31.084 18.274 1.00 130.16 359 GLU A O 1
ATOM 2930 N N . GLU A 1 360 ? 3.112 31.615 18.321 1.00 121.76 360 GLU A N 1
ATOM 2931 C CA . GLU A 1 360 ? 3.369 31.217 16.959 1.00 119.89 360 GLU A CA 1
ATOM 2932 C C . GLU A 1 360 ? 3.221 29.729 16.886 1.00 117.94 360 GLU A C 1
ATOM 2933 O O . GLU A 1 360 ? 2.257 29.217 16.324 1.00 137.17 360 GLU A O 1
ATOM 2939 N N . PHE A 1 361 ? 4.161 29.021 17.479 1.00 106.13 361 PHE A N 1
ATOM 2940 C CA . PHE A 1 361 ? 4.098 27.584 17.414 1.00 101.78 361 PHE A CA 1
ATOM 2941 C C . PHE A 1 361 ? 2.652 27.155 17.570 1.00 104.83 361 PHE A C 1
ATOM 2942 O O . PHE A 1 361 ? 2.155 26.345 16.800 1.00 111.96 361 PHE A O 1
ATOM 2950 N N . ILE A 1 362 ? 1.961 27.684 18.568 1.00 102.10 362 ILE A N 1
ATOM 2951 C CA . ILE A 1 362 ? 0.692 27.070 18.898 1.00 101.58 362 ILE A CA 1
ATOM 2952 C C . ILE A 1 362 ? -0.246 27.286 17.745 1.00 111.39 362 ILE A C 1
ATOM 2953 O O . ILE A 1 362 ? -0.837 26.331 17.260 1.00 124.93 362 ILE A O 1
ATOM 2958 N N . LYS A 1 363 ? -0.353 28.518 17.259 1.00 118.21 363 LYS A N 1
ATOM 2959 C CA . LYS A 1 363 ? -1.267 28.766 16.144 1.00 128.69 363 LYS A CA 1
ATOM 2960 C C . LYS A 1 363 ? -0.853 28.025 14.860 1.00 125.49 363 LYS A C 1
ATOM 2961 O O . LYS A 1 363 ? -1.697 27.709 14.013 1.00 127.53 363 LYS A O 1
ATOM 2967 N N . SER A 1 364 ? 0.428 27.698 14.749 1.00 113.60 364 SER A N 1
ATOM 2968 C CA . SER A 1 364 ? 0.906 26.917 13.615 1.00 115.27 364 SER A CA 1
ATOM 2969 C C . SER A 1 364 ? 0.223 25.564 13.491 1.00 111.97 364 SER A C 1
ATOM 2970 O O . SER A 1 364 ? -0.062 25.099 12.407 1.00 126.03 364 SER A O 1
ATOM 2973 N N . LEU A 1 365 ? -0.020 24.906 14.600 1.00 107.98 365 LEU A N 1
ATOM 2974 C CA . LEU A 1 365 ? -0.440 23.520 14.540 1.00 107.45 365 LEU A CA 1
ATOM 2975 C C . LEU A 1 365 ? -1.801 23.385 13.888 1.00 106.60 365 LEU A C 1
ATOM 2976 O O . LEU A 1 365 ? -2.503 24.378 13.741 1.00 109.41 365 LEU A O 1
ATOM 2981 N N . PRO A 1 366 ? -2.173 22.160 13.510 1.00 112.93 366 PRO A N 1
ATOM 2982 C CA . PRO A 1 366 ? -3.542 21.849 13.086 1.00 115.40 366 PRO A CA 1
ATOM 2983 C C . PRO A 1 366 ? -4.407 21.792 14.309 1.00 110.16 366 PRO A C 1
ATOM 2984 O O . PRO A 1 366 ? -5.039 22.757 14.686 1.00 131.88 366 PRO A O 1
ATOM 2988 N N . PHE A 1 367 ? -4.405 20.646 14.943 1.00 100.90 367 PHE A N 1
ATOM 2989 C CA . PHE A 1 367 ? -5.242 20.401 16.091 1.00 114.67 367 PHE A CA 1
ATOM 2990 C C . PHE A 1 367 ? -5.352 21.544 17.114 1.00 117.52 367 PHE A C 1
ATOM 2991 O O . PHE A 1 367 ? -4.672 22.553 16.999 1.00 124.36 367 PHE A O 1
ATOM 2999 N N . LYS A 1 368 ? -6.202 21.322 18.126 1.00 120.82 368 LYS A N 1
ATOM 3000 C CA . LYS A 1 368 ? -6.492 22.195 19.296 1.00 117.23 368 LYS A CA 1
ATOM 3001 C C . LYS A 1 368 ? -5.358 22.458 20.323 1.00 102.28 368 LYS A C 1
ATOM 3002 O O . LYS A 1 368 ? -4.720 23.522 20.339 1.00 86.62 368 LYS A O 1
ATOM 3008 N N . LEU A 1 369 ? -5.147 21.465 21.183 1.00 93.34 369 LEU A N 1
ATOM 3009 C CA . LEU A 1 369 ? -4.284 21.549 22.351 1.00 84.51 369 LEU A CA 1
ATOM 3010 C C . LEU A 1 369 ? -5.249 21.101 23.416 1.00 86.41 369 LEU A C 1
ATOM 3011 O O . LEU A 1 369 ? -6.415 20.920 23.117 1.00 100.13 369 LEU A O 1
ATOM 3016 N N . THR A 1 370 ? -4.797 20.862 24.638 1.00 83.58 370 THR A N 1
ATOM 3017 C CA . THR A 1 370 ? -5.714 20.444 25.689 1.00 79.97 370 THR A CA 1
ATOM 3018 C C . THR A 1 370 ? -5.521 21.420 26.811 1.00 96.50 370 THR A C 1
ATOM 3019 O O . THR A 1 370 ? -4.504 22.107 26.874 1.00 96.43 370 THR A O 1
ATOM 3023 N N . ASN A 1 371 ? -6.487 21.488 27.711 1.00 113.69 371 ASN A N 1
ATOM 3024 C CA . ASN A 1 371 ? -6.315 22.346 28.866 1.00 119.33 371 ASN A CA 1
ATOM 3025 C C . ASN A 1 371 ? -5.291 21.688 29.769 1.00 112.96 371 ASN A C 1
ATOM 3026 O O . ASN A 1 371 ? -4.640 22.332 30.584 1.00 119.72 371 ASN A O 1
ATOM 3031 N N . ALA A 1 372 ? -5.120 20.394 29.565 1.00 110.04 372 ALA A N 1
ATOM 3032 C CA . ALA A 1 372 ? -4.017 19.673 30.173 1.00 109.17 372 ALA A CA 1
ATOM 3033 C C . ALA A 1 372 ? -2.644 20.160 29.699 1.00 105.15 372 ALA A C 1
ATOM 3034 O O . ALA A 1 372 ? -1.802 20.596 30.487 1.00 103.63 372 ALA A O 1
ATOM 3036 N N . GLN A 1 373 ? -2.399 20.055 28.407 1.00 104.76 373 GLN A N 1
ATOM 3037 C CA . GLN A 1 373 ? -1.068 20.332 27.913 1.00 99.63 373 GLN A CA 1
ATOM 3038 C C . GLN A 1 373 ? -0.841 21.767 28.218 1.00 96.11 373 GLN A C 1
ATOM 3039 O O . GLN A 1 373 ? 0.288 22.201 28.444 1.00 100.80 373 GLN A O 1
ATOM 3045 N N . LYS A 1 374 ? -1.940 22.507 28.237 1.00 91.84 374 LYS A N 1
ATOM 3046 C CA . LYS A 1 374 ? -1.845 23.923 28.463 1.00 78.23 374 LYS A CA 1
ATOM 3047 C C . LYS A 1 374 ? -1.158 24.025 29.766 1.00 71.76 374 LYS A C 1
ATOM 3048 O O . LYS A 1 374 ? -0.118 24.643 29.834 1.00 74.45 374 LYS A O 1
ATOM 3054 N N . ARG A 1 375 ? -1.714 23.373 30.790 1.00 70.30 375 ARG A N 1
ATOM 3055 C CA . ARG A 1 375 ? -1.089 23.351 32.115 1.00 81.49 375 ARG A CA 1
ATOM 3056 C C . ARG A 1 375 ? 0.379 22.868 32.102 1.00 88.20 375 ARG A C 1
ATOM 3057 O O . ARG A 1 375 ? 1.274 23.557 32.625 1.00 87.58 375 ARG A O 1
ATOM 3065 N N . ALA A 1 376 ? 0.630 21.690 31.535 1.00 71.71 376 ALA A N 1
ATOM 3066 C CA . ALA A 1 376 ? 1.998 21.295 31.347 1.00 75.05 376 ALA A CA 1
ATOM 3067 C C . ALA A 1 376 ? 2.796 22.572 31.119 1.00 91.32 376 ALA A C 1
ATOM 3068 O O . ALA A 1 376 ? 3.892 22.768 31.669 1.00 96.41 376 ALA A O 1
ATOM 3070 N N . HIS A 1 377 ? 2.229 23.442 30.291 1.00 98.43 377 HIS A N 1
ATOM 3071 C CA . HIS A 1 377 ? 2.925 24.610 29.761 1.00 100.41 377 HIS A CA 1
ATOM 3072 C C . HIS A 1 377 ? 3.151 25.681 30.821 1.00 96.62 377 HIS A C 1
ATOM 3073 O O . HIS A 1 377 ? 4.294 26.051 31.122 1.00 90.64 377 HIS A O 1
ATOM 3080 N N . GLN A 1 378 ? 2.037 26.172 31.365 1.00 98.19 378 GLN A N 1
ATOM 3081 C CA . GLN A 1 378 ? 2.022 27.267 32.323 1.00 106.65 378 GLN A CA 1
ATOM 3082 C C . GLN A 1 378 ? 2.993 26.924 33.422 1.00 106.35 378 GLN A C 1
ATOM 3083 O O . GLN A 1 378 ? 3.551 27.790 34.083 1.00 114.25 378 GLN A O 1
ATOM 3089 N N . GLU A 1 379 ? 3.185 25.635 33.615 1.00 106.91 379 GLU A N 1
ATOM 3090 C CA . GLU A 1 379 ? 3.977 25.143 34.716 1.00 102.52 379 GLU A CA 1
ATOM 3091 C C . GLU A 1 379 ? 5.476 25.172 34.389 1.00 113.57 379 GLU A C 1
ATOM 3092 O O . GLU A 1 379 ? 6.215 25.943 34.984 1.00 128.18 379 GLU A O 1
ATOM 3098 N N . ILE A 1 380 ? 5.914 24.393 33.408 1.00 116.20 380 ILE A N 1
ATOM 3099 C CA . ILE A 1 380 ? 7.285 24.498 32.877 1.00 115.93 380 ILE A CA 1
ATOM 3100 C C . ILE A 1 380 ? 7.903 25.931 32.752 1.00 109.96 380 ILE A C 1
ATOM 3101 O O . ILE A 1 380 ? 8.881 26.258 33.449 1.00 93.72 380 ILE A O 1
ATOM 3106 N N . ARG A 1 381 ? 7.343 26.761 31.863 1.00 112.27 381 ARG A N 1
ATOM 3107 C CA . ARG A 1 381 ? 7.707 28.182 31.752 1.00 99.93 381 ARG A CA 1
ATOM 3108 C C . ARG A 1 381 ? 8.154 28.616 33.136 1.00 98.35 381 ARG A C 1
ATOM 3109 O O . ARG A 1 381 ? 9.351 28.754 33.456 1.00 88.49 381 ARG A O 1
ATOM 3117 N N . ASN A 1 382 ? 7.140 28.761 33.969 1.00 92.29 382 ASN A N 1
ATOM 3118 C CA . ASN A 1 382 ? 7.249 29.346 35.276 1.00 84.95 382 ASN A CA 1
ATOM 3119 C C . ASN A 1 382 ? 8.409 28.839 36.130 1.00 101.61 382 ASN A C 1
ATOM 3120 O O . ASN A 1 382 ? 9.104 29.630 36.784 1.00 110.97 382 ASN A O 1
ATOM 3125 N N . ASP A 1 383 ? 8.604 27.521 36.101 1.00 110.65 383 ASP A N 1
ATOM 3126 C CA . ASP A 1 383 ? 9.615 26.812 36.892 1.00 112.93 383 ASP A CA 1
ATOM 3127 C C . ASP A 1 383 ? 10.988 27.017 36.292 1.00 107.55 383 ASP A C 1
ATOM 3128 O O . ASP A 1 383 ? 11.999 26.955 36.995 1.00 109.83 383 ASP A O 1
ATOM 3133 N N . MET A 1 384 ? 11.026 27.211 34.978 1.00 99.00 384 MET A N 1
ATOM 3134 C CA . MET A 1 384 ? 12.288 27.484 34.310 1.00 95.39 384 MET A CA 1
ATOM 3135 C C . MET A 1 384 ? 12.669 28.855 34.708 1.00 83.69 384 MET A C 1
ATOM 3136 O O . MET A 1 384 ? 13.769 29.054 35.216 1.00 75.69 384 MET A O 1
ATOM 3141 N N . ILE A 1 385 ? 11.708 29.766 34.488 1.00 82.30 385 ILE A N 1
ATOM 3142 C CA . ILE A 1 385 ? 11.717 31.178 34.920 1.00 80.63 385 ILE A CA 1
ATOM 3143 C C . ILE A 1 385 ? 12.168 31.468 36.348 1.00 79.20 385 ILE A C 1
ATOM 3144 O O . ILE A 1 385 ? 12.751 32.507 36.626 1.00 87.83 385 ILE A O 1
ATOM 3149 N N . SER A 1 386 ? 11.828 30.571 37.260 1.00 74.81 386 SER A N 1
ATOM 3150 C CA . SER A 1 386 ? 12.123 30.746 38.672 1.00 78.49 386 SER A CA 1
ATOM 3151 C C . SER A 1 386 ? 13.618 30.702 38.969 1.00 85.80 386 SER A C 1
ATOM 3152 O O . SER A 1 386 ? 14.385 30.027 38.307 1.00 98.84 386 SER A O 1
ATOM 3155 N N . GLU A 1 387 ? 14.011 31.479 39.966 1.00 101.57 387 GLU A N 1
ATOM 3156 C CA . GLU A 1 387 ? 15.398 31.746 40.277 1.00 94.64 387 GLU A CA 1
ATOM 3157 C C . GLU A 1 387 ? 16.185 30.482 40.527 1.00 85.96 387 GLU A C 1
ATOM 3158 O O . GLU A 1 387 ? 17.353 30.530 40.861 1.00 97.99 387 GLU A O 1
ATOM 3164 N N . LYS A 1 388 ? 15.561 29.335 40.366 1.00 88.78 388 LYS A N 1
ATOM 3165 C CA . LYS A 1 388 ? 16.297 28.117 40.626 1.00 96.58 388 LYS A CA 1
ATOM 3166 C C . LYS A 1 388 ? 16.029 27.010 39.629 1.00 105.83 388 LYS A C 1
ATOM 3167 O O . LYS A 1 388 ? 15.404 27.240 38.596 1.00 125.91 388 LYS A O 1
ATOM 3173 N N . PRO A 1 389 ? 16.524 25.809 39.929 1.00 92.25 389 PRO A N 1
ATOM 3174 C CA . PRO A 1 389 ? 16.408 24.687 39.004 1.00 91.31 389 PRO A CA 1
ATOM 3175 C C . PRO A 1 389 ? 14.962 24.290 38.753 1.00 94.10 389 PRO A C 1
ATOM 3176 O O . PRO A 1 389 ? 14.033 24.946 39.227 1.00 97.27 389 PRO A O 1
ATOM 3180 N N . MET A 1 390 ? 14.785 23.242 37.967 1.00 85.42 390 MET A N 1
ATOM 3181 C CA . MET A 1 390 ? 13.479 22.776 37.573 1.00 87.09 390 MET A CA 1
ATOM 3182 C C . MET A 1 390 ? 13.982 21.397 37.448 1.00 88.42 390 MET A C 1
ATOM 3183 O O . MET A 1 390 ? 15.114 21.249 37.002 1.00 88.13 390 MET A O 1
ATOM 3188 N N . ASN A 1 391 ? 13.197 20.416 37.908 1.00 82.27 391 ASN A N 1
ATOM 3189 C CA . ASN A 1 391 ? 13.404 18.989 37.699 1.00 65.54 391 ASN A CA 1
ATOM 3190 C C . ASN A 1 391 ? 12.044 18.395 37.382 1.00 73.31 391 ASN A C 1
ATOM 3191 O O . ASN A 1 391 ? 11.799 17.240 37.695 1.00 88.72 391 ASN A O 1
ATOM 3196 N N . ARG A 1 392 ? 11.137 19.162 36.783 1.00 70.73 392 ARG A N 1
ATOM 3197 C CA . ARG A 1 392 ? 9.802 18.605 36.545 1.00 65.19 392 ARG A CA 1
ATOM 3198 C C . ARG A 1 392 ? 9.853 17.190 35.928 1.00 85.50 392 ARG A C 1
ATOM 3199 O O . ARG A 1 392 ? 10.902 16.734 35.462 1.00 90.38 392 ARG A O 1
ATOM 3207 N N . LEU A 1 393 ? 8.726 16.471 35.948 1.00 99.28 393 LEU A N 1
ATOM 3208 C CA . LEU A 1 393 ? 8.567 15.209 35.203 1.00 83.11 393 LEU A CA 1
ATOM 3209 C C . LEU A 1 393 ? 7.348 15.337 34.308 1.00 77.07 393 LEU A C 1
ATOM 3210 O O . LEU A 1 393 ? 6.245 15.610 34.779 1.00 68.70 393 LEU A O 1
ATOM 3215 N N . LEU A 1 394 ? 7.541 15.193 33.006 1.00 69.87 394 LEU A N 1
ATOM 3216 C CA . LEU A 1 394 ? 6.425 15.384 32.135 1.00 59.08 394 LEU A CA 1
ATOM 3217 C C . LEU A 1 394 ? 5.935 14.004 31.913 1.00 67.15 394 LEU A C 1
ATOM 3218 O O . LEU A 1 394 ? 6.594 13.221 31.250 1.00 78.32 394 LEU A O 1
ATOM 3223 N N . GLN A 1 395 ? 4.806 13.689 32.532 1.00 71.93 395 GLN A N 1
ATOM 3224 C CA . GLN A 1 395 ? 4.327 12.325 32.642 1.00 64.38 395 GLN A CA 1
ATOM 3225 C C . GLN A 1 395 ? 3.069 12.219 31.851 1.00 65.08 395 GLN A C 1
ATOM 3226 O O . GLN A 1 395 ? 2.268 13.145 31.765 1.00 78.11 395 GLN A O 1
ATOM 3232 N N . GLY A 1 396 ? 2.869 11.082 31.246 1.00 64.19 396 GLY A N 1
ATOM 3233 C CA . GLY A 1 396 ? 1.693 10.984 30.435 1.00 76.43 396 GLY A CA 1
ATOM 3234 C C . GLY A 1 396 ? 1.626 9.600 29.911 1.00 80.29 396 GLY A C 1
ATOM 3235 O O . GLY A 1 396 ? 2.332 8.727 30.346 1.00 95.52 396 GLY A O 1
ATOM 3236 N N . ASP A 1 397 ? 0.791 9.417 28.928 1.00 90.39 397 ASP A N 1
ATOM 3237 C CA . ASP A 1 397 ? 0.413 8.108 28.525 1.00 95.79 397 ASP A CA 1
ATOM 3238 C C . ASP A 1 397 ? 0.568 8.107 27.008 1.00 95.80 397 ASP A C 1
ATOM 3239 O O . ASP A 1 397 ? 0.026 8.969 26.326 1.00 112.73 397 ASP A O 1
ATOM 3244 N N . VAL A 1 398 ? 1.339 7.166 26.477 1.00 92.82 398 VAL A N 1
ATOM 3245 C CA . VAL A 1 398 ? 1.714 7.193 25.062 1.00 89.67 398 VAL A CA 1
ATOM 3246 C C . VAL A 1 398 ? 0.623 7.791 24.222 1.00 90.08 398 VAL A C 1
ATOM 3247 O O . VAL A 1 398 ? -0.414 7.184 24.009 1.00 96.00 398 VAL A O 1
ATOM 3251 N N . GLY A 1 399 ? 0.874 8.973 23.703 1.00 89.48 399 GLY A N 1
ATOM 3252 C CA . GLY A 1 399 ? -0.090 9.587 22.835 1.00 78.46 399 GLY A CA 1
ATOM 3253 C C . GLY A 1 399 ? -1.043 10.414 23.644 1.00 76.89 399 GLY A C 1
ATOM 3254 O O . GLY A 1 399 ? -2.216 10.157 23.682 1.00 91.23 399 GLY A O 1
ATOM 3255 N N . SER A 1 400 ? -0.527 11.427 24.296 1.00 81.58 400 SER A N 1
ATOM 3256 C CA . SER A 1 400 ? -1.346 12.249 25.137 1.00 78.27 400 SER A CA 1
ATOM 3257 C C . SER A 1 400 ? -1.008 13.664 24.771 1.00 74.28 400 SER A C 1
ATOM 3258 O O . SER A 1 400 ? -1.769 14.607 25.069 1.00 67.26 400 SER A O 1
ATOM 3261 N N . GLY A 1 401 ? 0.161 13.772 24.135 1.00 64.94 401 GLY A N 1
ATOM 3262 C CA . GLY A 1 401 ? 0.742 15.026 23.716 1.00 74.15 401 GLY A CA 1
ATOM 3263 C C . GLY A 1 401 ? 2.005 15.363 24.473 1.00 79.70 401 GLY A C 1
ATOM 3264 O O . GLY A 1 401 ? 2.384 16.522 24.586 1.00 95.53 401 GLY A O 1
ATOM 3265 N N . LYS A 1 402 ? 2.673 14.366 25.018 1.00 71.65 402 LYS A N 1
ATOM 3266 C CA . LYS A 1 402 ? 3.839 14.688 25.795 1.00 64.70 402 LYS A CA 1
ATOM 3267 C C . LYS A 1 402 ? 4.667 15.521 24.864 1.00 76.01 402 LYS A C 1
ATOM 3268 O O . LYS A 1 402 ? 4.936 16.675 25.161 1.00 81.60 402 LYS A O 1
ATOM 3274 N N . THR A 1 403 ? 5.004 14.952 23.699 1.00 91.48 403 THR A N 1
ATOM 3275 C CA . THR A 1 403 ? 5.979 15.548 22.751 1.00 93.95 403 THR A CA 1
ATOM 3276 C C . THR A 1 403 ? 5.845 17.032 22.459 1.00 79.47 403 THR A C 1
ATOM 3277 O O . THR A 1 403 ? 6.732 17.803 22.779 1.00 73.49 403 THR A O 1
ATOM 3281 N N . VAL A 1 404 ? 4.755 17.410 21.809 1.00 77.22 404 VAL A N 1
ATOM 3282 C CA . VAL A 1 404 ? 4.435 18.815 21.630 1.00 71.02 404 VAL A CA 1
ATOM 3283 C C . VAL A 1 404 ? 5.082 19.626 22.729 1.00 81.92 404 VAL A C 1
ATOM 3284 O O . VAL A 1 404 ? 6.163 20.175 22.551 1.00 93.81 404 VAL A O 1
ATOM 3288 N N . VAL A 1 405 ? 4.395 19.697 23.863 1.00 75.04 405 VAL A N 1
ATOM 3289 C CA . VAL A 1 405 ? 4.881 20.307 25.096 1.00 77.56 405 VAL A CA 1
ATOM 3290 C C . VAL A 1 405 ? 6.423 20.429 25.324 1.00 97.67 405 VAL A C 1
ATOM 3291 O O . VAL A 1 405 ? 6.970 21.536 25.471 1.00 107.18 405 VAL A O 1
ATOM 3295 N N . ALA A 1 406 ? 7.118 19.302 25.383 1.00 87.73 406 ALA A N 1
ATOM 3296 C CA . ALA A 1 406 ? 8.567 19.312 25.299 1.00 71.58 406 ALA A CA 1
ATOM 3297 C C . ALA A 1 406 ? 9.077 20.360 24.306 1.00 68.86 406 ALA A C 1
ATOM 3298 O O . ALA A 1 406 ? 10.024 21.080 24.552 1.00 67.65 406 ALA A O 1
ATOM 3300 N N . GLN A 1 407 ? 8.449 20.420 23.155 1.00 71.85 407 GLN A N 1
ATOM 3301 C CA . GLN A 1 407 ? 8.916 21.308 22.131 1.00 86.11 407 GLN A CA 1
ATOM 3302 C C . GLN A 1 407 ? 8.744 22.765 22.521 1.00 92.60 407 GLN A C 1
ATOM 3303 O O . GLN A 1 407 ? 9.608 23.606 22.221 1.00 96.18 407 GLN A O 1
ATOM 3309 N N . LEU A 1 408 ? 7.635 23.084 23.174 1.00 87.23 408 LEU A N 1
ATOM 3310 C CA . LEU A 1 408 ? 7.518 24.414 23.736 1.00 76.75 408 LEU A CA 1
ATOM 3311 C C . LEU A 1 408 ? 8.659 24.618 24.721 1.00 79.03 408 LEU A C 1
ATOM 3312 O O . LEU A 1 408 ? 9.419 25.562 24.592 1.00 91.37 408 LEU A O 1
ATOM 3317 N N . ALA A 1 409 ? 8.859 23.703 25.653 1.00 74.81 409 ALA A N 1
ATOM 3318 C CA . ALA A 1 409 ? 10.036 23.835 26.499 1.00 74.33 409 ALA A CA 1
ATOM 3319 C C . ALA A 1 409 ? 11.213 24.266 25.665 1.00 81.17 409 ALA A C 1
ATOM 3320 O O . ALA A 1 409 ? 12.081 25.022 26.106 1.00 84.68 409 ALA A O 1
ATOM 3322 N N . ILE A 1 410 ? 11.266 23.746 24.453 1.00 88.72 410 ILE A N 1
ATOM 3323 C CA . ILE A 1 410 ? 12.486 23.851 23.684 1.00 86.57 410 ILE A CA 1
ATOM 3324 C C . ILE A 1 410 ? 12.615 25.230 23.078 1.00 81.01 410 ILE A C 1
ATOM 3325 O O . ILE A 1 410 ? 13.702 25.770 23.080 1.00 72.89 410 ILE A O 1
ATOM 3330 N N . LEU A 1 411 ? 11.510 25.791 22.581 1.00 77.57 411 LEU A N 1
ATOM 3331 C CA . LEU A 1 411 ? 11.469 27.186 22.130 1.00 73.54 411 LEU A CA 1
ATOM 3332 C C . LEU A 1 411 ? 11.725 28.177 23.263 1.00 82.07 411 LEU A C 1
ATOM 3333 O O . LEU A 1 411 ? 12.625 29.013 23.225 1.00 82.48 411 LEU A O 1
ATOM 3338 N N . ASP A 1 412 ? 10.872 28.101 24.262 1.00 83.85 412 ASP A N 1
ATOM 3339 C CA . ASP A 1 412 ? 10.988 28.960 25.402 1.00 82.75 412 ASP A CA 1
ATOM 3340 C C . ASP A 1 412 ? 12.409 29.018 25.865 1.00 68.64 412 ASP A C 1
ATOM 3341 O O . ASP A 1 412 ? 12.964 30.074 26.089 1.00 63.27 412 ASP A O 1
ATOM 3346 N N . ASN A 1 413 ? 13.024 27.876 26.018 1.00 70.21 413 ASN A N 1
ATOM 3347 C CA . ASN A 1 413 ? 14.385 27.940 26.485 1.00 78.55 413 ASN A CA 1
ATOM 3348 C C . ASN A 1 413 ? 15.291 28.640 25.456 1.00 81.47 413 ASN A C 1
ATOM 3349 O O . ASN A 1 413 ? 16.004 29.557 25.788 1.00 95.76 413 ASN A O 1
ATOM 3354 N N . TYR A 1 414 ? 15.247 28.208 24.204 1.00 95.84 414 TYR A N 1
ATOM 3355 C CA . TYR A 1 414 ? 15.995 28.833 23.112 1.00 90.51 414 TYR A CA 1
ATOM 3356 C C . TYR A 1 414 ? 15.649 30.306 23.096 1.00 94.03 414 TYR A C 1
ATOM 3357 O O . TYR A 1 414 ? 16.520 31.159 23.285 1.00 87.85 414 TYR A O 1
ATOM 3366 N N . GLU A 1 415 ? 14.357 30.583 22.889 1.00 99.13 415 GLU A N 1
ATOM 3367 C CA . GLU A 1 415 ? 13.792 31.935 22.927 1.00 90.32 415 GLU A CA 1
ATOM 3368 C C . GLU A 1 415 ? 14.357 32.765 24.058 1.00 72.39 415 GLU A C 1
ATOM 3369 O O . GLU A 1 415 ? 14.450 33.955 23.964 1.00 71.63 415 GLU A O 1
ATOM 3375 N N . ALA A 1 416 ? 14.703 32.122 25.150 1.00 84.68 416 ALA A N 1
ATOM 3376 C CA . ALA A 1 416 ? 15.252 32.839 26.268 1.00 84.35 416 ALA A CA 1
ATOM 3377 C C . ALA A 1 416 ? 16.631 33.312 25.901 1.00 105.27 416 ALA A C 1
ATOM 3378 O O . ALA A 1 416 ? 16.798 34.467 25.539 1.00 138.18 416 ALA A O 1
ATOM 3380 N N . GLY A 1 417 ? 17.632 32.447 25.981 1.00 99.85 417 GLY A N 1
ATOM 3381 C CA . GLY A 1 417 ? 18.967 32.870 25.611 1.00 94.87 417 GLY A CA 1
ATOM 3382 C C . GLY A 1 417 ? 19.876 31.690 25.461 1.00 89.32 417 GLY A C 1
ATOM 3383 O O . GLY A 1 417 ? 20.816 31.718 24.688 1.00 76.44 417 GLY A O 1
ATOM 3384 N N . PHE A 1 418 ? 19.578 30.656 26.235 1.00 98.15 418 PHE A N 1
ATOM 3385 C CA . PHE A 1 418 ? 20.466 29.532 26.405 1.00 88.41 418 PHE A CA 1
ATOM 3386 C C . PHE A 1 418 ? 20.030 28.485 25.467 1.00 83.46 418 PHE A C 1
ATOM 3387 O O . PHE A 1 418 ? 19.011 28.627 24.783 1.00 82.23 418 PHE A O 1
ATOM 3395 N N . GLN A 1 419 ? 20.788 27.403 25.481 1.00 91.61 419 GLN A N 1
ATOM 3396 C CA . GLN A 1 419 ? 20.526 26.284 24.599 1.00 102.19 419 GLN A CA 1
ATOM 3397 C C . GLN A 1 419 ? 20.218 24.980 25.360 1.00 96.73 419 GLN A C 1
ATOM 3398 O O . GLN A 1 419 ? 20.787 24.700 26.429 1.00 77.58 419 GLN A O 1
ATOM 3404 N N . THR A 1 420 ? 19.287 24.209 24.799 1.00 98.93 420 THR A N 1
ATOM 3405 C CA . THR A 1 420 ? 18.866 22.933 25.370 1.00 90.04 420 THR A CA 1
ATOM 3406 C C . THR A 1 420 ? 19.539 21.705 24.751 1.00 78.14 420 THR A C 1
ATOM 3407 O O . THR A 1 420 ? 20.144 21.775 23.686 1.00 85.84 420 THR A O 1
ATOM 3411 N N . ALA A 1 421 ? 19.418 20.574 25.427 1.00 67.57 421 ALA A N 1
ATOM 3412 C CA . ALA A 1 421 ? 20.119 19.379 24.994 1.00 70.65 421 ALA A CA 1
ATOM 3413 C C . ALA A 1 421 ? 19.334 18.126 25.265 1.00 69.96 421 ALA A C 1
ATOM 3414 O O . ALA A 1 421 ? 19.331 17.634 26.364 1.00 78.49 421 ALA A O 1
ATOM 3416 N N . PHE A 1 422 ? 18.710 17.600 24.223 1.00 77.24 422 PHE A N 1
ATOM 3417 C CA . PHE A 1 422 ? 17.886 16.406 24.257 1.00 64.62 422 PHE A CA 1
ATOM 3418 C C . PHE A 1 422 ? 18.667 15.144 24.411 1.00 73.47 422 PHE A C 1
ATOM 3419 O O . PHE A 1 422 ? 19.597 14.900 23.667 1.00 88.67 422 PHE A O 1
ATOM 3427 N N . MET A 1 423 ? 18.252 14.310 25.347 1.00 76.31 423 MET A N 1
ATOM 3428 C CA . MET A 1 423 ? 18.931 13.063 25.610 1.00 66.61 423 MET A CA 1
ATOM 3429 C C . MET A 1 423 ? 17.980 11.873 25.367 1.00 69.54 423 MET A C 1
ATOM 3430 O O . MET A 1 423 ? 16.800 11.943 25.668 1.00 77.48 423 MET A O 1
ATOM 3435 N N . VAL A 1 424 ? 18.484 10.773 24.830 1.00 65.62 424 VAL A N 1
ATOM 3436 C CA . VAL A 1 424 ? 17.625 9.646 24.532 1.00 48.30 424 VAL A CA 1
ATOM 3437 C C . VAL A 1 424 ? 18.386 8.336 24.474 1.00 55.09 424 VAL A C 1
ATOM 3438 O O . VAL A 1 424 ? 19.495 8.286 24.022 1.00 81.68 424 VAL A O 1
ATOM 3442 N N . PRO A 1 425 ? 17.802 7.272 24.962 1.00 54.37 425 PRO A N 1
ATOM 3443 C CA . PRO A 1 425 ? 18.513 6.013 25.168 1.00 53.86 425 PRO A CA 1
ATOM 3444 C C . PRO A 1 425 ? 19.187 5.412 23.948 1.00 67.98 425 PRO A C 1
ATOM 3445 O O . PRO A 1 425 ? 20.173 4.692 24.131 1.00 75.48 425 PRO A O 1
ATOM 3449 N N . THR A 1 426 ? 18.688 5.654 22.741 1.00 69.08 426 THR A N 1
ATOM 3450 C CA . THR A 1 426 ? 19.257 4.937 21.599 1.00 74.32 426 THR A CA 1
ATOM 3451 C C . THR A 1 426 ? 19.553 5.745 20.328 1.00 69.77 426 THR A C 1
ATOM 3452 O O . THR A 1 426 ? 18.776 6.577 19.931 1.00 65.13 426 THR A O 1
ATOM 3456 N N . SER A 1 427 ? 20.673 5.435 19.676 1.00 76.06 427 SER A N 1
ATOM 3457 C CA . SER A 1 427 ? 21.089 6.102 18.452 1.00 66.69 427 SER A CA 1
ATOM 3458 C C . SER A 1 427 ? 19.940 6.106 17.484 1.00 62.88 427 SER A C 1
ATOM 3459 O O . SER A 1 427 ? 19.643 7.116 16.864 1.00 64.84 427 SER A O 1
ATOM 3462 N N . ILE A 1 428 ? 19.297 4.952 17.344 1.00 68.42 428 ILE A N 1
ATOM 3463 C CA . ILE A 1 428 ? 18.211 4.795 16.370 1.00 68.54 428 ILE A CA 1
ATOM 3464 C C . ILE A 1 428 ? 17.046 5.718 16.713 1.00 71.99 428 ILE A C 1
ATOM 3465 O O . ILE A 1 428 ? 16.229 6.049 15.862 1.00 65.96 428 ILE A O 1
ATOM 3470 N N . LEU A 1 429 ? 16.988 6.105 17.987 1.00 78.04 429 LEU A N 1
ATOM 3471 C CA . LEU A 1 429 ? 15.880 6.826 18.579 1.00 63.98 429 LEU A CA 1
ATOM 3472 C C . LEU A 1 429 ? 16.122 8.323 18.524 1.00 68.92 429 LEU A C 1
ATOM 3473 O O . LEU A 1 429 ? 15.196 9.109 18.414 1.00 75.13 429 LEU A O 1
ATOM 3478 N N . ALA A 1 430 ? 17.396 8.673 18.660 1.00 68.90 430 ALA A N 1
ATOM 3479 C CA . ALA A 1 430 ? 17.977 9.970 18.402 1.00 56.64 430 ALA A CA 1
ATOM 3480 C C . ALA A 1 430 ? 17.714 10.403 16.958 1.00 67.69 430 ALA A C 1
ATOM 3481 O O . ALA A 1 430 ? 16.950 11.337 16.722 1.00 71.05 430 ALA A O 1
ATOM 3483 N N . ILE A 1 431 ? 18.348 9.725 15.994 1.00 69.91 431 ILE A N 1
ATOM 3484 C CA . ILE A 1 431 ? 18.061 9.947 14.575 1.00 54.40 431 ILE A CA 1
ATOM 3485 C C . ILE A 1 431 ? 16.588 10.246 14.456 1.00 54.35 431 ILE A C 1
ATOM 3486 O O . ILE A 1 431 ? 16.173 11.298 14.069 1.00 56.27 431 ILE A O 1
ATOM 3491 N N . GLN A 1 432 ? 15.784 9.299 14.865 1.00 75.95 432 GLN A N 1
ATOM 3492 C CA . GLN A 1 432 ? 14.359 9.397 14.671 1.00 86.92 432 GLN A CA 1
ATOM 3493 C C . GLN A 1 432 ? 13.716 10.597 15.380 1.00 87.58 432 GLN A C 1
ATOM 3494 O O . GLN A 1 432 ? 12.723 11.185 14.928 1.00 88.75 432 GLN A O 1
ATOM 3500 N N . HIS A 1 433 ? 14.247 10.950 16.525 1.00 86.42 433 HIS A N 1
ATOM 3501 C CA . HIS A 1 433 ? 13.577 11.982 17.254 1.00 72.96 433 HIS A CA 1
ATOM 3502 C C . HIS A 1 433 ? 13.871 13.234 16.505 1.00 74.62 433 HIS A C 1
ATOM 3503 O O . HIS A 1 433 ? 12.965 13.960 16.132 1.00 75.48 433 HIS A O 1
ATOM 3510 N N . TYR A 1 434 ? 15.164 13.442 16.260 1.00 84.18 434 TYR A N 1
ATOM 3511 C CA . TYR A 1 434 ? 15.699 14.550 15.487 1.00 66.84 434 TYR A CA 1
ATOM 3512 C C . TYR A 1 434 ? 14.762 14.937 14.353 1.00 63.34 434 TYR A C 1
ATOM 3513 O O . TYR A 1 434 ? 14.045 15.918 14.477 1.00 85.78 434 TYR A O 1
ATOM 3522 N N . ARG A 1 435 ? 14.700 14.167 13.279 1.00 49.54 435 ARG A N 1
ATOM 3523 C CA . ARG A 1 435 ? 13.641 14.403 12.304 1.00 55.25 435 ARG A CA 1
ATOM 3524 C C . ARG A 1 435 ? 12.445 15.184 12.905 1.00 73.87 435 ARG A C 1
ATOM 3525 O O . ARG A 1 435 ? 12.120 16.273 12.458 1.00 84.49 435 ARG A O 1
ATOM 3533 N N . ARG A 1 436 ? 11.781 14.656 13.919 1.00 82.96 436 ARG A N 1
ATOM 3534 C CA . ARG A 1 436 ? 10.582 15.346 14.378 1.00 77.90 436 ARG A CA 1
ATOM 3535 C C . ARG A 1 436 ? 10.844 16.737 14.941 1.00 65.54 436 ARG A C 1
ATOM 3536 O O . ARG A 1 436 ? 10.139 17.681 14.631 1.00 75.91 436 ARG A O 1
ATOM 3544 N N . THR A 1 437 ? 11.837 16.894 15.780 1.00 58.29 437 THR A N 1
ATOM 3545 C CA . THR A 1 437 ? 11.977 18.185 16.408 1.00 72.14 437 THR A CA 1
ATOM 3546 C C . THR A 1 437 ? 12.174 19.253 15.363 1.00 78.85 437 THR A C 1
ATOM 3547 O O . THR A 1 437 ? 11.914 20.424 15.592 1.00 83.71 437 THR A O 1
ATOM 3551 N N . VAL A 1 438 ? 12.659 18.843 14.208 1.00 83.84 438 VAL A N 1
ATOM 3552 C CA . VAL A 1 438 ? 12.955 19.772 13.137 1.00 69.41 438 VAL A CA 1
ATOM 3553 C C . VAL A 1 438 ? 11.763 19.887 12.238 1.00 60.49 438 VAL A C 1
ATOM 3554 O O . VAL A 1 438 ? 11.153 20.900 12.147 1.00 54.18 438 VAL A O 1
ATOM 3558 N N . GLU A 1 439 ? 11.444 18.832 11.525 1.00 70.67 439 GLU A N 1
ATOM 3559 C CA . GLU A 1 439 ? 10.297 18.925 10.668 1.00 79.41 439 GLU A CA 1
ATOM 3560 C C . GLU A 1 439 ? 9.222 19.462 11.558 1.00 86.68 439 GLU A C 1
ATOM 3561 O O . GLU A 1 439 ? 8.400 20.248 11.131 1.00 91.38 439 GLU A O 1
ATOM 3567 N N . SER A 1 440 ? 9.229 19.016 12.813 1.00 101.80 440 SER A N 1
ATOM 3568 C CA . SER A 1 440 ? 8.331 19.582 13.810 1.00 110.93 440 SER A CA 1
ATOM 3569 C C . SER A 1 440 ? 8.591 21.063 13.931 1.00 112.46 440 SER A C 1
ATOM 3570 O O . SER A 1 440 ? 7.796 21.895 13.498 1.00 119.54 440 SER A O 1
ATOM 3573 N N . PHE A 1 441 ? 9.702 21.418 14.513 1.00 108.24 441 PHE A N 1
ATOM 3574 C CA . PHE A 1 441 ? 10.104 22.796 14.410 1.00 114.32 441 PHE A CA 1
ATOM 3575 C C . PHE A 1 441 ? 9.905 23.252 12.958 1.00 114.42 441 PHE A C 1
ATOM 3576 O O . PHE A 1 441 ? 10.107 24.423 12.639 1.00 114.38 441 PHE A O 1
ATOM 3584 N N . SER A 1 442 ? 9.527 22.314 12.081 1.00 91.95 442 SER A N 1
ATOM 3585 C CA . SER A 1 442 ? 9.349 22.613 10.650 1.00 93.56 442 SER A CA 1
ATOM 3586 C C . SER A 1 442 ? 10.291 23.759 10.194 1.00 84.77 442 SER A C 1
ATOM 3587 O O . SER A 1 442 ? 10.320 24.153 9.004 1.00 61.42 442 SER A O 1
ATOM 3590 N N . LYS A 1 443 ? 11.030 24.259 11.183 1.00 66.68 443 LYS A N 1
ATOM 3591 C CA . LYS A 1 443 ? 11.900 25.400 11.065 1.00 78.65 443 LYS A CA 1
ATOM 3592 C C . LYS A 1 443 ? 11.254 26.633 11.662 1.00 92.80 443 LYS A C 1
ATOM 3593 O O . LYS A 1 443 ? 10.092 26.647 12.071 1.00 106.96 443 LYS A O 1
ATOM 3599 N N . PHE A 1 444 ? 12.062 27.667 11.670 1.00 82.13 444 PHE A N 1
ATOM 3600 C CA . PHE A 1 444 ? 11.780 28.944 12.235 1.00 64.25 444 PHE A CA 1
ATOM 3601 C C . PHE A 1 444 ? 13.084 29.479 11.763 1.00 88.65 444 PHE A C 1
ATOM 3602 O O . PHE A 1 444 ? 13.166 30.444 10.977 1.00 110.97 444 PHE A O 1
ATOM 3610 N N . ASN A 1 445 ? 14.141 28.747 12.263 1.00 80.47 445 ASN A N 1
ATOM 3611 C CA . ASN A 1 445 ? 15.348 29.506 12.605 1.00 98.25 445 ASN A CA 1
ATOM 3612 C C . ASN A 1 445 ? 16.190 28.943 13.750 1.00 93.56 445 ASN A C 1
ATOM 3613 O O . ASN A 1 445 ? 16.935 29.674 14.408 1.00 85.87 445 ASN A O 1
ATOM 3618 N N . ILE A 1 446 ? 16.060 27.662 13.984 1.00 94.49 446 ILE A N 1
ATOM 3619 C CA . ILE A 1 446 ? 16.823 27.013 15.028 1.00 81.27 446 ILE A CA 1
ATOM 3620 C C . ILE A 1 446 ? 17.634 25.922 14.411 1.00 85.92 446 ILE A C 1
ATOM 3621 O O . ILE A 1 446 ? 17.137 25.112 13.625 1.00 79.16 446 ILE A O 1
ATOM 3626 N N . HIS A 1 447 ? 18.884 25.909 14.801 1.00 105.92 447 HIS A N 1
ATOM 3627 C CA . HIS A 1 447 ? 19.781 24.872 14.355 1.00 113.74 447 HIS A CA 1
ATOM 3628 C C . HIS A 1 447 ? 19.905 23.778 15.383 1.00 103.70 447 HIS A C 1
ATOM 3629 O O . HIS A 1 447 ? 20.493 23.981 16.437 1.00 100.84 447 HIS A O 1
ATOM 3636 N N . VAL A 1 448 ? 19.389 22.608 15.036 1.00 100.09 448 VAL A N 1
ATOM 3637 C CA . VAL A 1 448 ? 19.461 21.463 15.902 1.00 93.94 448 VAL A CA 1
ATOM 3638 C C . VAL A 1 448 ? 20.271 20.370 15.248 1.00 85.48 448 VAL A C 1
ATOM 3639 O O . VAL A 1 448 ? 20.177 20.197 14.045 1.00 95.10 448 VAL A O 1
ATOM 3643 N N . ALA A 1 449 ? 21.037 19.633 16.055 1.00 83.99 449 ALA A N 1
ATOM 3644 C CA . ALA A 1 449 ? 22.030 18.655 15.589 1.00 94.66 449 ALA A CA 1
ATOM 3645 C C . ALA A 1 449 ? 21.667 17.181 15.876 1.00 87.25 449 ALA A C 1
ATOM 3646 O O . ALA A 1 449 ? 20.547 16.891 16.239 1.00 105.56 449 ALA A O 1
ATOM 3648 N N . LEU A 1 450 ? 22.595 16.254 15.670 1.00 60.33 450 LEU A N 1
ATOM 3649 C CA . LEU A 1 450 ? 22.646 15.055 16.465 1.00 62.70 450 LEU A CA 1
ATOM 3650 C C . LEU A 1 450 ? 24.046 14.789 16.462 1.00 58.58 450 LEU A C 1
ATOM 3651 O O . LEU A 1 450 ? 24.727 15.230 15.578 1.00 72.74 450 LEU A O 1
ATOM 3656 N N . LEU A 1 451 ? 24.478 14.032 17.434 1.00 55.55 451 LEU A N 1
ATOM 3657 C CA . LEU A 1 451 ? 25.868 13.788 17.586 1.00 64.76 451 LEU A CA 1
ATOM 3658 C C . LEU A 1 451 ? 25.952 12.340 18.084 1.00 86.90 451 LEU A C 1
ATOM 3659 O O . LEU A 1 451 ? 25.850 12.081 19.287 1.00 96.89 451 LEU A O 1
ATOM 3664 N N . ILE A 1 452 ? 26.058 11.370 17.178 1.00 76.46 452 ILE A N 1
ATOM 3665 C CA . ILE A 1 452 ? 25.828 10.033 17.671 1.00 78.37 452 ILE A CA 1
ATOM 3666 C C . ILE A 1 452 ? 26.911 9.026 17.474 1.00 91.61 452 ILE A C 1
ATOM 3667 O O . ILE A 1 452 ? 26.745 7.872 17.837 1.00 107.79 452 ILE A O 1
ATOM 3672 N N . GLY A 1 453 ? 28.037 9.434 16.935 1.00 95.57 453 GLY A N 1
ATOM 3673 C CA . GLY A 1 453 ? 29.118 8.475 16.799 1.00 104.73 453 GLY A CA 1
ATOM 3674 C C . GLY A 1 453 ? 29.006 7.764 15.473 1.00 96.50 453 GLY A C 1
ATOM 3675 O O . GLY A 1 453 ? 29.989 7.321 14.878 1.00 107.90 453 GLY A O 1
ATOM 3676 N N . ALA A 1 454 ? 27.784 7.673 14.996 1.00 79.03 454 ALA A N 1
ATOM 3677 C CA . ALA A 1 454 ? 27.585 7.314 13.636 1.00 70.27 454 ALA A CA 1
ATOM 3678 C C . ALA A 1 454 ? 28.121 8.453 12.837 1.00 70.97 454 ALA A C 1
ATOM 3679 O O . ALA A 1 454 ? 28.903 8.253 11.939 1.00 88.05 454 ALA A O 1
ATOM 3681 N N . THR A 1 455 ? 27.706 9.661 13.183 1.00 81.15 455 THR A N 1
ATOM 3682 C CA . THR A 1 455 ? 28.137 10.864 12.488 1.00 90.14 455 THR A CA 1
ATOM 3683 C C . THR A 1 455 ? 29.642 10.892 12.340 1.00 99.17 455 THR A C 1
ATOM 3684 O O . THR A 1 455 ? 30.366 10.558 13.282 1.00 94.67 455 THR A O 1
ATOM 3688 N N . THR A 1 456 ? 30.090 11.322 11.156 1.00 98.14 456 THR A N 1
ATOM 3689 C CA . THR A 1 456 ? 31.490 11.327 10.752 1.00 84.80 456 THR A CA 1
ATOM 3690 C C . THR A 1 456 ? 32.338 12.325 11.508 1.00 88.60 456 THR A C 1
ATOM 3691 O O . THR A 1 456 ? 31.977 13.496 11.657 1.00 78.09 456 THR A O 1
ATOM 3695 N N . PRO A 1 457 ? 33.517 11.854 11.885 1.00 87.89 457 PRO A N 1
ATOM 3696 C CA . PRO A 1 457 ? 34.384 12.523 12.843 1.00 89.21 457 PRO A CA 1
ATOM 3697 C C . PRO A 1 457 ? 34.443 14.018 12.647 1.00 84.85 457 PRO A C 1
ATOM 3698 O O . PRO A 1 457 ? 34.261 14.768 13.594 1.00 79.94 457 PRO A O 1
ATOM 3702 N N . SER A 1 458 ? 34.682 14.456 11.427 1.00 97.17 458 SER A N 1
ATOM 3703 C CA . SER A 1 458 ? 34.662 15.884 11.166 1.00 99.26 458 SER A CA 1
ATOM 3704 C C . SER A 1 458 ? 33.360 16.413 11.710 1.00 88.68 458 SER A C 1
ATOM 3705 O O . SER A 1 458 ? 33.310 17.101 12.729 1.00 83.52 458 SER A O 1
ATOM 3708 N N . GLU A 1 459 ? 32.304 16.056 11.000 1.00 89.95 459 GLU A N 1
ATOM 3709 C CA . GLU A 1 459 ? 30.973 16.535 11.261 1.00 78.97 459 GLU A CA 1
ATOM 3710 C C . GLU A 1 459 ? 30.813 16.660 12.761 1.00 78.22 459 GLU A C 1
ATOM 3711 O O . GLU A 1 459 ? 30.203 17.598 13.267 1.00 64.91 459 GLU A O 1
ATOM 3717 N N . LYS A 1 460 ? 31.401 15.715 13.481 1.00 91.76 460 LYS A N 1
ATOM 3718 C CA . LYS A 1 460 ? 31.316 15.753 14.922 1.00 92.60 460 LYS A CA 1
ATOM 3719 C C . LYS A 1 460 ? 31.897 17.086 15.245 1.00 101.16 460 LYS A C 1
ATOM 3720 O O . LYS A 1 460 ? 31.243 17.949 15.820 1.00 114.40 460 LYS A O 1
ATOM 3726 N N . GLU A 1 461 ? 33.143 17.241 14.823 1.00 100.46 461 GLU A N 1
ATOM 3727 C CA . GLU A 1 461 ? 33.934 18.411 15.118 1.00 83.91 461 GLU A CA 1
ATOM 3728 C C . GLU A 1 461 ? 33.182 19.668 14.796 1.00 82.09 461 GLU A C 1
ATOM 3729 O O . GLU A 1 461 ? 33.094 20.580 15.614 1.00 86.78 461 GLU A O 1
ATOM 3735 N N . LYS A 1 462 ? 32.612 19.720 13.604 1.00 90.39 462 LYS A N 1
ATOM 3736 C CA . LYS A 1 462 ? 31.946 20.937 13.170 1.00 77.78 462 LYS A CA 1
ATOM 3737 C C . LYS A 1 462 ? 30.875 21.204 14.158 1.00 62.77 462 LYS A C 1
ATOM 3738 O O . LYS A 1 462 ? 30.498 22.327 14.381 1.00 72.93 462 LYS A O 1
ATOM 3744 N N . ILE A 1 463 ? 30.389 20.133 14.756 1.00 81.78 463 ILE A N 1
ATOM 3745 C CA . ILE A 1 463 ? 29.278 20.204 15.688 1.00 85.33 463 ILE A CA 1
ATOM 3746 C C . ILE A 1 463 ? 29.759 20.579 17.069 1.00 70.88 463 ILE A C 1
ATOM 3747 O O . ILE A 1 463 ? 29.484 21.667 17.547 1.00 75.19 463 ILE A O 1
ATOM 3752 N N . LYS A 1 464 ? 30.480 19.675 17.706 1.00 59.21 464 LYS A N 1
ATOM 3753 C CA . LYS A 1 464 ? 31.068 19.986 18.988 1.00 71.90 464 LYS A CA 1
ATOM 3754 C C . LYS A 1 464 ? 31.309 21.503 19.142 1.00 89.98 464 LYS A C 1
ATOM 3755 O O . LYS A 1 464 ? 30.596 22.192 19.894 1.00 82.36 464 LYS A O 1
ATOM 3761 N N . SER A 1 465 ? 32.338 21.980 18.434 1.00 100.52 465 SER A N 1
ATOM 3762 C CA . SER A 1 465 ? 32.695 23.387 18.239 1.00 90.75 465 SER A CA 1
ATOM 3763 C C . SER A 1 465 ? 31.502 24.292 18.074 1.00 92.48 465 SER A C 1
ATOM 3764 O O . SER A 1 465 ? 31.447 25.378 18.651 1.00 91.67 465 SER A O 1
ATOM 3767 N N . GLY A 1 466 ? 30.575 23.863 17.224 1.00 89.79 466 GLY A N 1
ATOM 3768 C CA . GLY A 1 466 ? 29.306 24.537 17.102 1.00 81.12 466 GLY A CA 1
ATOM 3769 C C . GLY A 1 466 ? 28.675 24.809 18.456 1.00 81.02 466 GLY A C 1
ATOM 3770 O O . GLY A 1 466 ? 27.911 25.755 18.609 1.00 93.86 466 GLY A O 1
ATOM 3771 N N . LEU A 1 467 ? 28.970 23.969 19.441 1.00 87.61 467 LEU A N 1
ATOM 3772 C CA . LEU A 1 467 ? 28.290 24.065 20.737 1.00 88.17 467 LEU A CA 1
ATOM 3773 C C . LEU A 1 467 ? 29.128 24.835 21.736 1.00 89.94 467 LEU A C 1
ATOM 3774 O O . LEU A 1 467 ? 28.590 25.633 22.473 1.00 91.99 467 LEU A O 1
ATOM 3779 N N . ARG A 1 468 ? 30.440 24.577 21.728 1.00 97.54 468 ARG A N 1
ATOM 3780 C CA . ARG A 1 468 ? 31.453 25.297 22.508 1.00 85.47 468 ARG A CA 1
ATOM 3781 C C . ARG A 1 468 ? 31.245 26.772 22.468 1.00 85.13 468 ARG A C 1
ATOM 3782 O O . ARG A 1 468 ? 31.766 27.494 23.314 1.00 95.91 468 ARG A O 1
ATOM 3790 N N . ASN A 1 469 ? 30.494 27.213 21.467 1.00 87.04 469 ASN A N 1
ATOM 3791 C CA . ASN A 1 469 ? 30.265 28.625 21.219 1.00 97.93 469 ASN A CA 1
ATOM 3792 C C . ASN A 1 469 ? 29.325 28.802 20.077 1.00 90.17 469 ASN A C 1
ATOM 3793 O O . ASN A 1 469 ? 29.654 28.435 18.955 1.00 104.91 469 ASN A O 1
ATOM 3798 N N . GLY A 1 470 ? 28.176 29.397 20.335 1.00 76.17 470 GLY A N 1
ATOM 3799 C CA . GLY A 1 470 ? 27.450 30.007 19.253 1.00 91.16 470 GLY A CA 1
ATOM 3800 C C . GLY A 1 470 ? 26.046 29.491 19.208 1.00 98.82 470 GLY A C 1
ATOM 3801 O O . GLY A 1 470 ? 25.380 29.433 20.239 1.00 95.94 470 GLY A O 1
ATOM 3802 N N . GLN A 1 471 ? 25.600 29.137 18.006 1.00 108.15 471 GLN A N 1
ATOM 3803 C CA . GLN A 1 471 ? 24.178 28.995 17.715 1.00 110.59 471 GLN A CA 1
ATOM 3804 C C . GLN A 1 471 ? 23.960 27.625 17.104 1.00 110.45 471 GLN A C 1
ATOM 3805 O O . GLN A 1 471 ? 23.422 27.491 16.005 1.00 107.09 471 GLN A O 1
ATOM 3811 N N . ILE A 1 472 ? 24.439 26.617 17.824 1.00 101.93 472 ILE A N 1
ATOM 3812 C CA . ILE A 1 472 ? 23.844 25.306 17.823 1.00 80.17 472 ILE A CA 1
ATOM 3813 C C . ILE A 1 472 ? 22.898 25.355 18.996 1.00 60.65 472 ILE A C 1
ATOM 3814 O O . ILE A 1 472 ? 23.329 25.463 20.131 1.00 46.24 472 ILE A O 1
ATOM 3819 N N . ASP A 1 473 ? 21.612 25.349 18.664 1.00 62.96 473 ASP A N 1
ATOM 3820 C CA . ASP A 1 473 ? 20.502 25.583 19.571 1.00 80.52 473 ASP A CA 1
ATOM 3821 C C . ASP A 1 473 ? 20.016 24.356 20.381 1.00 92.79 473 ASP A C 1
ATOM 3822 O O . ASP A 1 473 ? 19.554 24.514 21.510 1.00 110.27 473 ASP A O 1
ATOM 3827 N N . VAL A 1 474 ? 20.078 23.151 19.817 1.00 77.86 474 VAL A N 1
ATOM 3828 C CA . VAL A 1 474 ? 19.703 21.953 20.552 1.00 68.13 474 VAL A CA 1
ATOM 3829 C C . VAL A 1 474 ? 20.589 20.872 20.035 1.00 60.75 474 VAL A C 1
ATOM 3830 O O . VAL A 1 474 ? 20.864 20.856 18.866 1.00 69.14 474 VAL A O 1
ATOM 3834 N N . VAL A 1 475 ? 21.050 19.961 20.873 1.00 65.52 475 VAL A N 1
ATOM 3835 C CA . VAL A 1 475 ? 21.818 18.835 20.356 1.00 58.67 475 VAL A CA 1
ATOM 3836 C C . VAL A 1 475 ? 20.959 17.648 20.576 1.00 69.41 475 VAL A C 1
ATOM 3837 O O . VAL A 1 475 ? 20.587 17.407 21.700 1.00 93.40 475 VAL A O 1
ATOM 3841 N N . ILE A 1 476 ? 20.670 16.863 19.555 1.00 72.02 476 ILE A N 1
ATOM 3842 C CA . ILE A 1 476 ? 20.003 15.566 19.789 1.00 70.53 476 ILE A CA 1
ATOM 3843 C C . ILE A 1 476 ? 20.899 14.282 19.788 1.00 56.38 476 ILE A C 1
ATOM 3844 O O . ILE A 1 476 ? 21.563 13.963 18.820 1.00 53.82 476 ILE A O 1
ATOM 3849 N N . GLY A 1 477 ? 20.950 13.570 20.905 1.00 60.36 477 GLY A N 1
ATOM 3850 C CA . GLY A 1 477 ? 21.909 12.487 21.018 1.00 64.99 477 GLY A CA 1
ATOM 3851 C C . GLY A 1 477 ? 21.582 11.479 22.091 1.00 65.85 477 GLY A C 1
ATOM 3852 O O . GLY A 1 477 ? 20.540 11.585 22.711 1.00 75.85 477 GLY A O 1
ATOM 3853 N N . THR A 1 478 ? 22.472 10.512 22.308 1.00 66.58 478 THR A N 1
ATOM 3854 C CA . THR A 1 478 ? 22.383 9.622 23.464 1.00 67.65 478 THR A CA 1
ATOM 3855 C C . THR A 1 478 ? 23.140 10.139 24.682 1.00 81.18 478 THR A C 1
ATOM 3856 O O . THR A 1 478 ? 23.693 11.239 24.670 1.00 89.44 478 THR A O 1
ATOM 3860 N N . HIS A 1 479 ? 23.163 9.338 25.741 1.00 81.84 479 HIS A N 1
ATOM 3861 C CA . HIS A 1 479 ? 23.948 9.670 26.920 1.00 74.22 479 HIS A CA 1
ATOM 3862 C C . HIS A 1 479 ? 25.322 9.413 26.410 1.00 75.30 479 HIS A C 1
ATOM 3863 O O . HIS A 1 479 ? 26.238 9.028 27.124 1.00 73.23 479 HIS A O 1
ATOM 3870 N N . ALA A 1 480 ? 25.416 9.599 25.110 1.00 79.72 480 ALA A N 1
ATOM 3871 C CA . ALA A 1 480 ? 26.669 9.583 24.435 1.00 76.92 480 ALA A CA 1
ATOM 3872 C C . ALA A 1 480 ? 27.303 10.901 24.756 1.00 76.68 480 ALA A C 1
ATOM 3873 O O . ALA A 1 480 ? 28.434 10.933 25.202 1.00 92.83 480 ALA A O 1
ATOM 3875 N N . LEU A 1 481 ? 26.579 11.996 24.558 1.00 76.39 481 LEU A N 1
ATOM 3876 C CA . LEU A 1 481 ? 27.156 13.300 24.854 1.00 80.03 481 LEU A CA 1
ATOM 3877 C C . LEU A 1 481 ? 28.007 13.119 26.081 1.00 94.10 481 LEU A C 1
ATOM 3878 O O . LEU A 1 481 ? 29.221 12.916 26.018 1.00 116.37 481 LEU A O 1
ATOM 3883 N N . ILE A 1 482 ? 27.332 13.147 27.209 1.00 88.19 482 ILE A N 1
ATOM 3884 C CA . ILE A 1 482 ? 27.963 13.286 28.494 1.00 85.61 482 ILE A CA 1
ATOM 3885 C C . ILE A 1 482 ? 29.166 12.401 28.745 1.00 85.36 482 ILE A C 1
ATOM 3886 O O . ILE A 1 482 ? 29.762 12.486 29.796 1.00 98.88 482 ILE A O 1
ATOM 3891 N N . GLN A 1 483 ? 29.510 11.516 27.841 1.00 77.94 483 GLN A N 1
ATOM 3892 C CA . GLN A 1 483 ? 30.471 10.510 28.215 1.00 81.60 483 GLN A CA 1
ATOM 3893 C C . GLN A 1 483 ? 31.773 10.873 27.556 1.00 103.64 483 GLN A C 1
ATOM 3894 O O . GLN A 1 483 ? 32.836 10.360 27.919 1.00 118.73 483 GLN A O 1
ATOM 3900 N N . GLU A 1 484 ? 31.680 11.773 26.584 1.00 111.23 484 GLU A N 1
ATOM 3901 C CA . GLU A 1 484 ? 32.850 12.236 25.855 1.00 125.48 484 GLU A CA 1
ATOM 3902 C C . GLU A 1 484 ? 33.319 13.589 26.381 1.00 135.41 484 GLU A C 1
ATOM 3903 O O . GLU A 1 484 ? 34.511 13.911 26.330 1.00 136.80 484 GLU A O 1
ATOM 3909 N N . ASP A 1 485 ? 32.369 14.369 26.890 1.00 138.42 485 ASP A N 1
ATOM 3910 C CA . ASP A 1 485 ? 32.669 15.666 27.494 1.00 138.49 485 ASP A CA 1
ATOM 3911 C C . ASP A 1 485 ? 32.521 16.855 26.540 1.00 133.88 485 ASP A C 1
ATOM 3912 O O . ASP A 1 485 ? 33.508 17.386 26.035 1.00 135.06 485 ASP A O 1
ATOM 3917 N N . VAL A 1 486 ? 31.285 17.283 26.328 1.00 128.17 486 VAL A N 1
ATOM 3918 C CA . VAL A 1 486 ? 30.973 18.379 25.415 1.00 130.17 486 VAL A CA 1
ATOM 3919 C C . VAL A 1 486 ? 31.030 19.732 26.141 1.00 141.05 486 VAL A C 1
ATOM 3920 O O . VAL A 1 486 ? 31.172 19.777 27.368 1.00 157.71 486 VAL A O 1
ATOM 3924 N N . HIS A 1 487 ? 30.924 20.829 25.391 1.00 127.65 487 HIS A N 1
ATOM 3925 C CA . HIS A 1 487 ? 30.904 22.155 26.002 1.00 119.97 487 HIS A CA 1
ATOM 3926 C C . HIS A 1 487 ? 29.963 23.061 25.237 1.00 109.40 487 HIS A C 1
ATOM 3927 O O . HIS A 1 487 ? 29.586 22.778 24.112 1.00 113.05 487 HIS A O 1
ATOM 3934 N N . PHE A 1 488 ? 29.622 24.161 25.889 1.00 111.93 488 PHE A N 1
ATOM 3935 C CA . PHE A 1 488 ? 28.834 25.267 25.373 1.00 115.35 488 PHE A CA 1
ATOM 3936 C C . PHE A 1 488 ? 28.750 26.040 26.664 1.00 117.23 488 PHE A C 1
ATOM 3937 O O . PHE A 1 488 ? 28.637 25.414 27.718 1.00 128.45 488 PHE A O 1
ATOM 3945 N N . LYS A 1 489 ? 28.858 27.358 26.664 1.00 105.44 489 LYS A N 1
ATOM 3946 C CA . LYS A 1 489 ? 28.907 27.956 27.988 1.00 108.23 489 LYS A CA 1
ATOM 3947 C C . LYS A 1 489 ? 27.551 28.484 28.403 1.00 108.35 489 LYS A C 1
ATOM 3948 O O . LYS A 1 489 ? 27.413 29.110 29.434 1.00 126.19 489 LYS A O 1
ATOM 3954 N N . ASN A 1 490 ? 26.541 28.198 27.606 1.00 98.18 490 ASN A N 1
ATOM 3955 C CA . ASN A 1 490 ? 25.177 28.429 28.024 1.00 101.32 490 ASN A CA 1
ATOM 3956 C C . ASN A 1 490 ? 24.366 27.194 27.719 1.00 106.49 490 ASN A C 1
ATOM 3957 O O . ASN A 1 490 ? 24.333 26.748 26.585 1.00 128.20 490 ASN A O 1
ATOM 3962 N N . LEU A 1 491 ? 23.709 26.625 28.708 1.00 91.90 491 LEU A N 1
ATOM 3963 C CA . LEU A 1 491 ? 22.926 25.452 28.440 1.00 80.07 491 LEU A CA 1
ATOM 3964 C C . LEU A 1 491 ? 21.778 25.539 29.378 1.00 86.03 491 LEU A C 1
ATOM 3965 O O . LEU A 1 491 ? 21.951 25.373 30.570 1.00 98.04 491 LEU A O 1
ATOM 3970 N N . GLY A 1 492 ? 20.601 25.851 28.863 1.00 85.96 492 GLY A N 1
ATOM 3971 C CA . GLY A 1 492 ? 19.517 26.222 29.742 1.00 82.75 492 GLY A CA 1
ATOM 3972 C C . GLY A 1 492 ? 18.531 25.133 30.112 1.00 87.46 492 GLY A C 1
ATOM 3973 O O . GLY A 1 492 ? 17.456 25.455 30.606 1.00 109.81 492 GLY A O 1
ATOM 3974 N N . LEU A 1 493 ? 18.876 23.864 29.890 1.00 78.17 493 LEU A N 1
ATOM 3975 C CA . LEU A 1 493 ? 17.916 22.769 30.017 1.00 56.61 493 LEU A CA 1
ATOM 3976 C C . LEU A 1 493 ? 18.347 21.439 29.412 1.00 58.45 493 LEU A C 1
ATOM 3977 O O . LEU A 1 493 ? 19.231 21.346 28.572 1.00 57.52 493 LEU A O 1
ATOM 3982 N N . VAL A 1 494 ? 17.709 20.385 29.868 1.00 73.61 494 VAL A N 1
ATOM 3983 C CA . VAL A 1 494 ? 18.079 19.044 29.463 1.00 69.14 494 VAL A CA 1
ATOM 3984 C C . VAL A 1 494 ? 16.783 18.274 29.453 1.00 70.69 494 VAL A C 1
ATOM 3985 O O . VAL A 1 494 ? 16.152 18.107 30.472 1.00 82.44 494 VAL A O 1
ATOM 3989 N N . ILE A 1 495 ? 16.353 17.854 28.282 1.00 73.53 495 ILE A N 1
ATOM 3990 C CA . ILE A 1 495 ? 15.193 17.004 28.177 1.00 68.68 495 ILE A CA 1
ATOM 3991 C C . ILE A 1 495 ? 15.613 15.538 28.244 1.00 75.53 495 ILE A C 1
ATOM 3992 O O . ILE A 1 495 ? 16.679 15.172 27.773 1.00 83.73 495 ILE A O 1
ATOM 3997 N N . ILE A 1 496 ? 14.789 14.688 28.844 1.00 84.58 496 ILE A N 1
ATOM 3998 C CA . ILE A 1 496 ? 15.106 13.261 28.850 1.00 72.72 496 ILE A CA 1
ATOM 3999 C C . ILE A 1 496 ? 13.996 12.299 28.482 1.00 58.46 496 ILE A C 1
ATOM 4000 O O . ILE A 1 496 ? 12.840 12.523 28.798 1.00 76.79 496 ILE A O 1
ATOM 4005 N N . ASP A 1 497 ? 14.343 11.215 27.822 1.00 54.28 497 ASP A N 1
ATOM 4006 C CA . ASP A 1 497 ? 13.367 10.151 27.632 1.00 70.68 497 ASP A CA 1
ATOM 4007 C C . ASP A 1 497 ? 13.832 8.916 28.368 1.00 73.14 497 ASP A C 1
ATOM 4008 O O . ASP A 1 497 ? 14.767 8.259 27.934 1.00 69.78 497 ASP A O 1
ATOM 4013 N N . GLU A 1 498 ? 13.235 8.677 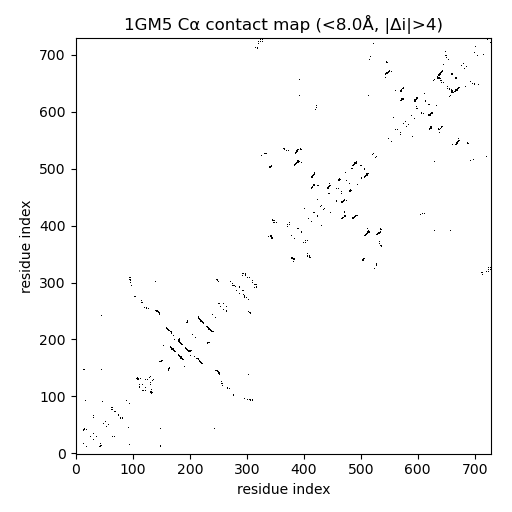29.535 1.00 82.11 498 GLU A N 1
ATOM 4014 C CA . GLU A 1 498 ? 13.183 7.361 30.171 1.00 88.73 498 GLU A CA 1
ATOM 4015 C C . GLU A 1 498 ? 14.430 6.739 30.918 1.00 95.69 498 GLU A C 1
ATOM 4016 O O . GLU A 1 498 ? 15.248 7.429 31.544 1.00 74.49 498 GLU A O 1
ATOM 4022 N N . GLN A 1 499 ? 14.513 5.410 30.898 1.00 114.67 499 GLN A N 1
ATOM 4023 C CA . GLN A 1 499 ? 15.549 4.672 31.636 1.00 117.27 499 GLN A CA 1
ATOM 4024 C C . GLN A 1 499 ? 16.773 4.404 30.745 1.00 123.70 499 GLN A C 1
ATOM 4025 O O . GLN A 1 499 ? 16.733 3.561 29.838 1.00 124.64 499 GLN A O 1
ATOM 4031 N N . HIS A 1 500 ? 17.859 5.124 31.017 1.00 126.21 500 HIS A N 1
ATOM 4032 C CA . HIS A 1 500 ? 19.117 4.964 30.286 1.00 123.57 500 HIS A CA 1
ATOM 4033 C C . HIS A 1 500 ? 20.114 4.052 30.980 1.00 133.60 500 HIS A C 1
ATOM 4034 O O . HIS A 1 500 ? 21.168 4.515 31.391 1.00 143.73 500 HIS A O 1
ATOM 4041 N N . ARG A 1 501 ? 19.815 2.770 31.124 1.00 142.20 501 ARG A N 1
ATOM 4042 C CA . ARG A 1 501 ? 20.872 1.815 31.469 1.00 140.85 501 ARG A CA 1
ATOM 4043 C C . ARG A 1 501 ? 21.392 1.879 32.957 1.00 137.21 501 ARG A C 1
ATOM 4044 O O . ARG A 1 501 ? 20.603 1.921 33.915 1.00 132.64 501 ARG A O 1
ATOM 4052 N N . PHE A 1 502 ? 22.708 1.865 33.145 1.00 137.88 502 PHE A N 1
ATOM 4053 C CA . PHE A 1 502 ? 23.286 1.777 34.485 1.00 137.72 502 PHE A CA 1
ATOM 4054 C C . PHE A 1 502 ? 23.195 0.355 35.020 1.00 129.48 502 PHE A C 1
ATOM 4055 O O . PHE A 1 502 ? 22.655 0.141 36.104 1.00 121.09 502 PHE A O 1
ATOM 4063 N N . GLU A 1 508 ? 23.253 11.556 37.641 1.00 108.10 508 GLU A N 1
ATOM 4064 C CA . GLU A 1 508 ? 23.981 12.693 37.068 1.00 101.14 508 GLU A CA 1
ATOM 4065 C C . GLU A 1 508 ? 23.093 13.871 36.704 1.00 99.41 508 GLU A C 1
ATOM 4066 O O . GLU A 1 508 ? 21.963 13.711 36.245 1.00 89.56 508 GLU A O 1
ATOM 4072 N N . ALA A 1 509 ? 23.640 15.063 36.891 1.00 110.44 509 ALA A N 1
ATOM 4073 C CA . ALA A 1 509 ? 22.939 16.297 36.573 1.00 118.41 509 ALA A CA 1
ATOM 4074 C C . ALA A 1 509 ? 23.901 17.219 35.849 1.00 122.96 509 ALA A C 1
ATOM 4075 O O . ALA A 1 509 ? 25.075 16.914 35.681 1.00 138.04 509 ALA A O 1
ATOM 4077 N N . LEU A 1 510 ? 23.421 18.355 35.397 1.00 122.17 510 LEU A N 1
ATOM 4078 C CA . LEU A 1 510 ? 24.334 19.219 34.692 1.00 109.56 510 LEU A CA 1
ATOM 4079 C C . LEU A 1 510 ? 24.404 20.575 35.315 1.00 102.98 510 LEU A C 1
ATOM 4080 O O . LEU A 1 510 ? 23.417 21.121 35.825 1.00 113.03 510 LEU A O 1
ATOM 4085 N N . MET A 1 511 ? 25.589 21.135 35.280 1.00 91.07 511 MET A N 1
ATOM 4086 C CA . MET A 1 511 ? 25.737 22.452 35.828 1.00 94.27 511 MET A CA 1
ATOM 4087 C C . MET A 1 511 ? 26.422 23.318 34.799 1.00 83.52 511 MET A C 1
ATOM 4088 O O . MET A 1 511 ? 27.471 22.956 34.289 1.00 93.68 511 MET A O 1
ATOM 4093 N N . ASN A 1 512 ? 25.843 24.467 34.492 1.00 87.61 512 ASN A N 1
ATOM 4094 C CA . ASN A 1 512 ? 26.581 25.443 33.720 1.00 95.92 512 ASN A CA 1
ATOM 4095 C C . ASN A 1 512 ? 27.805 25.856 34.471 1.00 100.32 512 ASN A C 1
ATOM 4096 O O . ASN A 1 512 ? 28.504 25.028 35.034 1.00 108.07 512 ASN A O 1
ATOM 4101 N N . LYS A 1 513 ? 28.076 27.143 34.498 1.00 103.94 513 LYS A N 1
ATOM 4102 C CA . LYS A 1 513 ? 29.229 27.571 35.250 1.00 118.52 513 LYS A CA 1
ATOM 4103 C C . LYS A 1 513 ? 29.295 26.831 36.580 1.00 122.64 513 LYS A C 1
ATOM 4104 O O . LYS A 1 513 ? 30.311 26.221 36.929 1.00 135.84 513 LYS A O 1
ATOM 4110 N N . GLY A 1 514 ? 28.197 26.903 37.323 1.00 107.87 514 GLY A N 1
ATOM 4111 C CA . GLY A 1 514 ? 28.098 26.273 38.624 1.00 99.67 514 GLY A CA 1
ATOM 4112 C C . GLY A 1 514 ? 26.651 26.177 39.074 1.00 110.63 514 GLY A C 1
ATOM 4113 O O . GLY A 1 514 ? 26.330 25.443 40.003 1.00 108.32 514 GLY A O 1
ATOM 4114 N N . LYS A 1 515 ? 25.761 26.906 38.414 1.00 110.04 515 LYS A N 1
ATOM 4115 C CA . LYS A 1 515 ? 24.343 26.783 38.715 1.00 110.12 515 LYS A CA 1
ATOM 4116 C C . LYS A 1 515 ? 23.810 25.465 38.163 1.00 116.89 515 LYS A C 1
ATOM 4117 O O . LYS A 1 515 ? 24.580 24.651 37.659 1.00 117.05 515 LYS A O 1
ATOM 4123 N N . MET A 1 516 ? 22.498 25.264 38.260 1.00 120.53 516 MET A N 1
ATOM 4124 C CA . MET A 1 516 ? 21.855 23.981 37.988 1.00 103.40 516 MET A CA 1
ATOM 4125 C C . MET A 1 516 ? 21.190 23.997 36.621 1.00 92.54 516 MET A C 1
ATOM 4126 O O . MET A 1 516 ? 20.716 25.064 36.198 1.00 92.96 516 MET A O 1
ATOM 4131 N N . VAL A 1 517 ? 21.121 22.856 35.919 1.00 77.99 517 VAL A N 1
ATOM 4132 C CA . VAL A 1 517 ? 20.452 22.960 34.624 1.00 75.39 517 VAL A CA 1
ATOM 4133 C C . VAL A 1 517 ? 18.983 22.594 34.617 1.00 73.82 517 VAL A C 1
ATOM 4134 O O . VAL A 1 517 ? 18.619 21.515 35.085 1.00 77.70 517 VAL A O 1
ATOM 4138 N N . ASP A 1 518 ? 18.138 23.482 34.092 1.00 80.48 518 ASP A N 1
ATOM 4139 C CA . ASP A 1 518 ? 16.703 23.170 34.009 1.00 90.76 518 ASP A CA 1
ATOM 4140 C C . ASP A 1 518 ? 16.536 21.762 33.465 1.00 94.90 518 ASP A C 1
ATOM 4141 O O . ASP A 1 518 ? 16.781 21.533 32.277 1.00 99.45 518 ASP A O 1
ATOM 4146 N N . THR A 1 519 ? 16.121 20.828 34.323 1.00 90.00 519 THR A N 1
ATOM 4147 C CA . THR A 1 519 ? 15.994 19.429 33.917 1.00 72.02 519 THR A CA 1
ATOM 4148 C C . THR A 1 519 ? 14.551 19.025 33.732 1.00 60.14 519 THR A C 1
ATOM 4149 O O . THR A 1 519 ? 13.684 19.438 34.489 1.00 54.30 519 THR A O 1
ATOM 4153 N N . LEU A 1 520 ? 14.298 18.261 32.676 1.00 61.12 520 LEU A N 1
ATOM 4154 C CA . LEU A 1 520 ? 12.959 17.803 32.361 1.00 58.42 520 LEU A CA 1
ATOM 4155 C C . LEU A 1 520 ? 13.008 16.398 31.807 1.00 70.36 520 LEU A C 1
ATOM 4156 O O . LEU A 1 520 ? 13.831 16.062 30.975 1.00 80.02 520 LEU A O 1
ATOM 4161 N N . VAL A 1 521 ? 12.120 15.564 32.300 1.00 77.53 521 VAL A N 1
ATOM 4162 C CA . VAL A 1 521 ? 12.2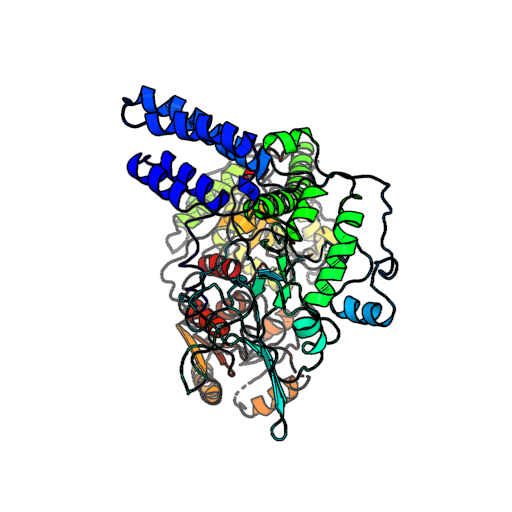15 14.168 32.047 1.00 76.81 521 VAL A CA 1
ATOM 4163 C C . VAL A 1 521 ? 10.816 13.789 31.709 1.00 84.37 521 VAL A C 1
ATOM 4164 O O . VAL A 1 521 ? 9.918 14.071 32.496 1.00 89.39 521 VAL A O 1
ATOM 4168 N N . MET A 1 522 ? 10.628 13.163 30.548 1.00 85.12 522 MET A N 1
ATOM 4169 C CA . MET A 1 522 ? 9.331 12.632 30.163 1.00 75.48 522 MET A CA 1
ATOM 4170 C C . MET A 1 522 ? 9.266 11.141 30.365 1.00 71.82 522 MET A C 1
ATOM 4171 O O . MET A 1 522 ? 10.251 10.452 30.161 1.00 85.30 522 MET A O 1
ATOM 4176 N N . SER A 1 523 ? 8.104 10.637 30.757 1.00 67.52 523 SER A N 1
ATOM 4177 C CA . SER A 1 523 ? 7.918 9.202 30.900 1.00 63.55 523 SER A CA 1
ATOM 4178 C C . SER A 1 523 ? 6.586 8.688 30.331 1.00 68.00 523 SER A C 1
ATOM 4179 O O . SER A 1 523 ? 5.534 9.303 30.488 1.00 66.17 523 SER A O 1
ATOM 4182 N N . ALA A 1 524 ? 6.638 7.523 29.703 1.00 71.29 524 ALA A N 1
ATOM 4183 C CA . ALA A 1 524 ? 5.436 6.892 29.180 1.00 65.82 524 ALA A CA 1
ATOM 4184 C C . ALA A 1 524 ? 4.626 6.069 30.197 1.00 64.32 524 ALA A C 1
ATOM 4185 O O . ALA A 1 524 ? 3.466 5.761 29.963 1.00 65.35 524 ALA A O 1
ATOM 4187 N N . THR A 1 525 ? 5.219 5.689 31.319 1.00 63.82 525 THR A N 1
ATOM 4188 C CA . THR A 1 525 ? 4.512 4.800 32.217 1.00 67.56 525 THR A CA 1
ATOM 4189 C C . THR A 1 525 ? 4.148 5.493 33.477 1.00 62.64 525 THR A C 1
ATOM 4190 O O . THR A 1 525 ? 4.968 5.648 34.350 1.00 70.65 525 THR A O 1
ATOM 4194 N N . PRO A 1 526 ? 2.909 5.940 33.550 1.00 70.51 526 PRO A N 1
ATOM 4195 C CA . PRO A 1 526 ? 2.401 6.669 34.697 1.00 76.35 526 PRO A CA 1
ATOM 4196 C C . PRO A 1 526 ? 2.804 6.088 36.026 1.00 92.39 526 PRO A C 1
ATOM 4197 O O . PRO A 1 526 ? 3.433 5.034 36.136 1.00 108.12 526 PRO A O 1
ATOM 4201 N N . ILE A 1 527 ? 2.394 6.814 37.050 1.00 87.03 527 ILE A N 1
ATOM 4202 C CA . ILE A 1 527 ? 2.627 6.435 38.413 1.00 89.40 527 ILE A CA 1
ATOM 4203 C C . ILE A 1 527 ? 1.734 7.347 39.226 1.00 88.22 527 ILE A C 1
ATOM 4204 O O . ILE A 1 527 ? 1.738 8.557 39.041 1.00 87.94 527 ILE A O 1
ATOM 4209 N N . PRO A 1 528 ? 0.957 6.769 40.120 1.00 84.07 528 PRO A N 1
ATOM 4210 C CA . PRO A 1 528 ? -0.060 7.529 40.839 1.00 79.74 528 PRO A CA 1
ATOM 4211 C C . PRO A 1 528 ? 0.651 8.526 41.724 1.00 79.82 528 PRO A C 1
ATOM 4212 O O . PRO A 1 528 ? 1.822 8.263 42.051 1.00 80.24 528 PRO A O 1
ATOM 4216 N N . ARG A 1 529 ? -0.010 9.622 42.106 1.00 79.07 529 ARG A N 1
ATOM 4217 C CA . ARG A 1 529 ? 0.673 10.696 42.863 1.00 86.80 529 ARG A CA 1
ATOM 4218 C C . ARG A 1 529 ? 1.408 10.282 44.127 1.00 78.85 529 ARG A C 1
ATOM 4219 O O . ARG A 1 529 ? 2.563 10.618 44.299 1.00 91.58 529 ARG A O 1
ATOM 4227 N N . SER A 1 530 ? 0.756 9.566 45.023 1.00 74.21 530 SER A N 1
ATOM 4228 C CA . SER A 1 530 ? 1.475 9.078 46.185 1.00 76.52 530 SER A CA 1
ATOM 4229 C C . SER A 1 530 ? 2.800 8.435 45.785 1.00 77.43 530 SER A C 1
ATOM 4230 O O . SER A 1 530 ? 3.846 8.786 46.313 1.00 82.82 530 SER A O 1
ATOM 4233 N N . MET A 1 531 ? 2.781 7.487 44.862 1.00 77.10 531 MET A N 1
ATOM 4234 C CA . MET A 1 531 ? 4.033 6.808 44.581 1.00 81.15 531 MET A CA 1
ATOM 4235 C C . MET A 1 531 ? 4.982 7.784 43.955 1.00 70.53 531 MET A C 1
ATOM 4236 O O . MET A 1 531 ? 6.194 7.711 44.131 1.00 62.61 531 MET A O 1
ATOM 4241 N N . ALA A 1 532 ? 4.422 8.713 43.210 1.00 69.27 532 ALA A N 1
ATOM 4242 C CA . ALA A 1 532 ? 5.258 9.747 42.656 1.00 63.23 532 ALA A CA 1
ATOM 4243 C C . ALA A 1 532 ? 5.995 10.386 43.779 1.00 53.19 532 ALA A C 1
ATOM 4244 O O . ALA A 1 532 ? 7.189 10.262 43.839 1.00 57.95 532 ALA A O 1
ATOM 4246 N N . LEU A 1 533 ? 5.241 11.024 44.675 1.00 61.84 533 LEU A N 1
ATOM 4247 C CA . LEU A 1 533 ? 5.735 11.827 45.803 1.00 71.84 533 LEU A CA 1
ATOM 4248 C C . LEU A 1 533 ? 6.441 11.090 46.896 1.00 73.53 533 LEU A C 1
ATOM 4249 O O . LEU A 1 533 ? 6.648 11.674 47.944 1.00 74.54 533 LEU A O 1
ATOM 4254 N N . ALA A 1 534 ? 6.768 9.821 46.687 1.00 83.28 534 ALA A N 1
ATOM 4255 C CA . ALA A 1 534 ? 7.184 8.952 47.788 1.00 77.27 534 ALA A CA 1
ATOM 4256 C C . ALA A 1 534 ? 8.428 8.147 47.463 1.00 65.96 534 ALA A C 1
ATOM 4257 O O . ALA A 1 534 ? 9.210 7.826 48.330 1.00 69.39 534 ALA A O 1
ATOM 4259 N N . PHE A 1 535 ? 8.606 7.814 46.205 1.00 66.92 535 PHE A N 1
ATOM 4260 C CA . PHE A 1 535 ? 9.819 7.169 45.800 1.00 70.02 535 PHE A CA 1
ATOM 4261 C C . PHE A 1 535 ? 10.607 8.104 44.950 1.00 76.63 535 PHE A C 1
ATOM 4262 O O . PHE A 1 535 ? 11.800 7.916 44.769 1.00 91.87 535 PHE A O 1
ATOM 4270 N N . TYR A 1 536 ? 9.939 9.098 44.389 1.00 78.70 536 TYR A N 1
ATOM 4271 C CA . TYR A 1 536 ? 10.639 10.097 43.600 1.00 84.72 536 TYR A CA 1
ATOM 4272 C C . TYR A 1 536 ? 10.493 11.504 44.189 1.00 84.27 536 TYR A C 1
ATOM 4273 O O . TYR A 1 536 ? 11.469 12.210 44.425 1.00 78.05 536 TYR A O 1
ATOM 4282 N N . GLY A 1 537 ? 9.264 11.907 44.443 1.00 99.78 537 GLY A N 1
ATOM 4283 C CA . GLY A 1 537 ? 9.015 13.209 45.030 1.00 105.49 537 GLY A CA 1
ATOM 4284 C C . GLY A 1 537 ? 9.954 14.308 44.582 1.00 95.39 537 GLY A C 1
ATOM 4285 O O . GLY A 1 537 ? 9.518 15.227 43.891 1.00 91.81 537 GLY A O 1
ATOM 4286 N N . ASP A 1 538 ? 11.222 14.218 44.994 1.00 76.71 538 ASP A N 1
ATOM 4287 C CA . ASP A 1 538 ? 12.271 15.094 44.495 1.00 70.68 538 ASP A CA 1
ATOM 4288 C C . ASP A 1 538 ? 12.046 15.660 43.043 1.00 76.05 538 ASP A C 1
ATOM 4289 O O . ASP A 1 538 ? 12.648 16.666 42.664 1.00 78.02 538 ASP A O 1
ATOM 4294 N N . LEU A 1 539 ? 11.179 15.053 42.238 1.00 66.53 539 LEU A N 1
ATOM 4295 C CA . LEU A 1 539 ? 10.865 15.653 40.968 1.00 67.24 539 LEU A CA 1
ATOM 4296 C C . LEU A 1 539 ? 9.740 16.695 41.088 1.00 84.52 539 LEU A C 1
ATOM 4297 O O . LEU A 1 539 ? 8.593 16.466 40.734 1.00 76.35 539 LEU A O 1
ATOM 4302 N N . ASP A 1 540 ? 10.135 17.869 41.578 1.00 113.36 540 ASP A N 1
ATOM 4303 C CA . ASP A 1 540 ? 9.240 18.931 42.035 1.00 122.51 540 ASP A CA 1
ATOM 4304 C C . ASP A 1 540 ? 7.835 18.713 41.608 1.00 127.71 540 ASP A C 1
ATOM 4305 O O . ASP A 1 540 ? 6.893 19.035 42.338 1.00 143.07 540 ASP A O 1
ATOM 4310 N N . VAL A 1 541 ? 7.670 18.201 40.407 1.00 113.61 541 VAL A N 1
ATOM 4311 C CA . VAL A 1 541 ? 6.340 17.804 40.056 1.00 114.25 541 VAL A CA 1
ATOM 4312 C C . VAL A 1 541 ? 6.356 16.867 38.956 1.00 103.31 541 VAL A C 1
ATOM 4313 O O . VAL A 1 541 ? 7.380 16.427 38.446 1.00 116.91 541 VAL A O 1
ATOM 4317 N N . THR A 1 542 ? 5.141 16.650 38.546 1.00 89.58 542 THR A N 1
ATOM 4318 C CA . THR A 1 542 ? 4.862 15.824 37.442 1.00 117.89 542 THR A CA 1
ATOM 4319 C C . THR A 1 542 ? 3.599 16.421 36.919 1.00 120.61 542 THR A C 1
ATOM 4320 O O . THR A 1 542 ? 2.536 16.299 37.517 1.00 124.10 542 THR A O 1
ATOM 4324 N N . VAL A 1 543 ? 3.721 17.139 35.828 1.00 115.15 543 VAL A N 1
ATOM 4325 C CA . VAL A 1 543 ? 2.535 17.622 35.202 1.00 97.15 543 VAL A CA 1
ATOM 4326 C C . VAL A 1 543 ? 2.026 16.486 34.368 1.00 88.28 543 VAL A C 1
ATOM 4327 O O . VAL A 1 543 ? 2.583 16.149 33.344 1.00 94.56 543 VAL A O 1
ATOM 4331 N N . ILE A 1 544 ? 0.977 15.865 34.877 1.00 51.32 544 ILE A N 1
ATOM 4332 C CA . ILE A 1 544 ? 0.475 14.607 34.351 1.00 60.99 544 ILE A CA 1
ATOM 4333 C C . ILE A 1 544 ? -0.560 14.936 33.312 1.00 59.59 544 ILE A C 1
ATOM 4334 O O . ILE A 1 544 ? -1.294 15.920 33.518 1.00 57.48 544 ILE A O 1
ATOM 4339 N N . ASP A 1 545 ? -0.687 14.088 32.289 1.00 85.96 545 ASP A N 1
ATOM 4340 C CA . ASP A 1 545 ? -1.592 14.359 31.183 1.00 98.94 545 ASP A CA 1
ATOM 4341 C C . ASP A 1 545 ? -3.001 13.715 31.191 1.00 104.92 545 ASP A C 1
ATOM 4342 O O . ASP A 1 545 ? -3.158 12.531 31.469 1.00 121.55 545 ASP A O 1
ATOM 4347 N N . GLU A 1 546 ? -4.005 14.519 30.850 1.00 102.56 546 GLU A N 1
ATOM 4348 C CA . GLU A 1 546 ? -5.366 14.067 30.522 1.00 106.10 546 GLU A CA 1
ATOM 4349 C C . GLU A 1 546 ? -5.838 14.229 29.044 1.00 104.09 546 GLU A C 1
ATOM 4350 O O . GLU A 1 546 ? -6.117 15.341 28.608 1.00 110.89 546 GLU A O 1
ATOM 4356 N N . MET A 1 547 ? -6.189 13.154 28.354 1.00 105.44 547 MET A N 1
ATOM 4357 C CA . MET A 1 547 ? -5.777 12.822 26.968 1.00 102.89 547 MET A CA 1
ATOM 4358 C C . MET A 1 547 ? -6.404 13.524 25.743 1.00 114.28 547 MET A C 1
ATOM 4359 O O . MET A 1 547 ? -7.495 14.072 25.817 1.00 136.99 547 MET A O 1
ATOM 4364 N N . PRO A 1 548 ? -5.701 13.445 24.615 1.00 114.47 548 PRO A N 1
ATOM 4365 C CA . PRO A 1 548 ? -6.104 14.029 23.312 1.00 106.52 548 PRO A CA 1
ATOM 4366 C C . PRO A 1 548 ? -7.292 13.409 22.589 1.00 106.89 548 PRO A C 1
ATOM 4367 O O . PRO A 1 548 ? -7.529 12.192 22.672 1.00 98.60 548 PRO A O 1
ATOM 4371 N N . PRO A 1 549 ? -8.017 14.278 21.872 1.00 114.27 549 PRO A N 1
ATOM 4372 C CA . PRO A 1 549 ? -9.204 13.915 21.076 1.00 108.36 549 PRO A CA 1
ATOM 4373 C C . PRO A 1 549 ? -8.959 13.081 19.819 1.00 109.39 549 PRO A C 1
ATOM 4374 O O . PRO A 1 549 ? -7.851 12.580 19.528 1.00 108.26 549 PRO A O 1
ATOM 4378 N N . GLY A 1 550 ? -10.050 12.958 19.066 1.00 74.69 550 GLY A N 1
ATOM 4379 C CA . GLY A 1 550 ? -10.072 12.211 17.818 1.00 78.95 550 GLY A CA 1
ATOM 4380 C C . GLY A 1 550 ? -9.533 10.858 18.255 1.00 82.11 550 GLY A C 1
ATOM 4381 O O . GLY A 1 550 ? -9.398 9.861 17.477 1.00 69.72 550 GLY A O 1
ATOM 4382 N N . ARG A 1 551 ? -9.159 10.793 19.521 1.00 50.18 551 ARG A N 1
ATOM 4383 C CA . ARG A 1 551 ? -8.449 9.612 19.740 1.00 53.17 551 ARG A CA 1
ATOM 4384 C C . ARG A 1 551 ? -9.295 8.590 20.313 1.00 65.91 551 ARG A C 1
ATOM 4385 O O . ARG A 1 551 ? -9.834 8.656 21.468 1.00 73.03 551 ARG A O 1
ATOM 4393 N N . LYS A 1 552 ? -9.291 7.639 19.433 1.00 38.71 552 LYS A N 1
ATOM 4394 C CA . LYS A 1 552 ? -9.994 6.434 19.549 1.00 74.80 552 LYS A CA 1
ATOM 4395 C C . LYS A 1 552 ? -9.012 5.471 20.162 1.00 70.09 552 LYS A C 1
ATOM 4396 O O . LYS A 1 552 ? -7.784 5.682 20.052 1.00 57.55 552 LYS A O 1
ATOM 4402 N N . GLU A 1 553 ? -9.542 4.421 20.770 1.00 45.86 553 GLU A N 1
ATOM 4403 C CA . GLU A 1 553 ? -8.672 3.495 21.457 1.00 60.05 553 GLU A CA 1
ATOM 4404 C C . GLU A 1 553 ? -8.859 2.021 21.229 1.00 62.30 553 GLU A C 1
ATOM 4405 O O . GLU A 1 553 ? -9.950 1.555 20.896 1.00 70.60 553 GLU A O 1
ATOM 4411 N N . VAL A 1 554 ? -7.800 1.310 21.496 1.00 81.77 554 VAL A N 1
ATOM 4412 C CA . VAL A 1 554 ? -7.769 -0.103 21.351 1.00 86.76 554 VAL A CA 1
ATOM 4413 C C . VAL A 1 554 ? -8.954 -0.909 21.865 1.00 74.55 554 VAL A C 1
ATOM 4414 O O . VAL A 1 554 ? -9.134 -1.021 23.055 1.00 93.83 554 VAL A O 1
ATOM 4418 N N . GLN A 1 555 ? -9.715 -1.522 20.969 1.00 75.23 555 GLN A N 1
ATOM 4419 C CA . GLN A 1 555 ? -10.717 -2.511 21.375 1.00 94.33 555 GLN A CA 1
ATOM 4420 C C . GLN A 1 555 ? -9.891 -3.653 21.975 1.00 84.83 555 GLN A C 1
ATOM 4421 O O . GLN A 1 555 ? -9.212 -4.399 21.294 1.00 75.25 555 GLN A O 1
ATOM 4427 N N . THR A 1 556 ? -9.765 -3.650 23.297 1.00 91.66 556 THR A N 1
ATOM 4428 C CA . THR A 1 556 ? -9.040 -4.688 24.004 1.00 86.60 556 THR A CA 1
ATOM 4429 C C . THR A 1 556 ? -9.971 -5.876 24.201 1.00 91.50 556 THR A C 1
ATOM 4430 O O . THR A 1 556 ? -11.110 -5.703 24.645 1.00 104.52 556 THR A O 1
ATOM 4434 N N . MET A 1 557 ? -9.512 -7.082 23.898 1.00 76.03 557 MET A N 1
ATOM 4435 C CA . MET A 1 557 ? -10.336 -8.250 24.157 1.00 66.44 557 MET A CA 1
ATOM 4436 C C . MET A 1 557 ? -9.538 -9.268 24.924 1.00 81.41 557 MET A C 1
ATOM 4437 O O . MET A 1 557 ? -8.309 -9.279 24.861 1.00 101.46 557 MET A O 1
ATOM 4442 N N . LEU A 1 558 ? -10.237 -10.124 25.662 1.00 89.53 558 LEU A N 1
ATOM 4443 C CA . LEU A 1 558 ? -9.607 -11.209 26.408 1.00 82.57 558 LEU A CA 1
ATOM 4444 C C . LEU A 1 558 ? -10.153 -12.526 25.936 1.00 72.58 558 LEU A C 1
ATOM 4445 O O . LEU A 1 558 ? -11.339 -12.747 25.927 1.00 82.91 558 LEU A O 1
ATOM 4450 N N . VAL A 1 559 ? -9.269 -13.408 25.535 1.00 82.07 559 VAL A N 1
ATOM 4451 C CA . VAL A 1 559 ? -9.668 -14.637 24.886 1.00 91.49 559 VAL A CA 1
ATOM 4452 C C . VAL A 1 559 ? -9.123 -15.849 25.627 1.00 109.85 559 VAL A C 1
ATOM 4453 O O . VAL A 1 559 ? -7.951 -15.898 25.987 1.00 119.77 559 VAL A O 1
ATOM 4457 N N . PRO A 1 560 ? -9.985 -16.837 25.835 1.00 123.74 560 PRO A N 1
ATOM 4458 C CA . PRO A 1 560 ? -9.574 -18.167 26.283 1.00 114.39 560 PRO A CA 1
ATOM 4459 C C . PRO A 1 560 ? -8.464 -18.731 25.426 1.00 103.07 560 PRO A C 1
ATOM 4460 O O . PRO A 1 560 ? -8.233 -18.269 24.316 1.00 100.03 560 PRO A O 1
ATOM 4464 N N . MET A 1 561 ? -7.789 -19.748 25.929 1.00 99.87 561 MET A N 1
ATOM 4465 C CA . MET A 1 561 ? -6.861 -20.437 25.081 1.00 107.97 561 MET A CA 1
ATOM 4466 C C . MET A 1 561 ? -7.645 -21.097 23.958 1.00 119.81 561 MET A C 1
ATOM 4467 O O . MET A 1 561 ? -8.397 -20.436 23.245 1.00 128.18 561 MET A O 1
ATOM 4472 N N . ASP A 1 562 ? -7.464 -22.403 23.812 1.00 125.97 562 ASP A N 1
ATOM 4473 C CA . ASP A 1 562 ? -8.085 -23.172 22.739 1.00 118.51 562 ASP A CA 1
ATOM 4474 C C . ASP A 1 562 ? -8.353 -22.296 21.551 1.00 119.35 562 ASP A C 1
ATOM 4475 O O . ASP A 1 562 ? -7.733 -22.452 20.504 1.00 134.40 562 ASP A O 1
ATOM 4480 N N . ARG A 1 563 ? -9.293 -21.377 21.719 1.00 118.05 563 ARG A N 1
ATOM 4481 C CA . ARG A 1 563 ? -9.624 -20.395 20.690 1.00 117.03 563 ARG A CA 1
ATOM 4482 C C . ARG A 1 563 ? -8.459 -19.470 20.332 1.00 111.97 563 ARG A C 1
ATOM 4483 O O . ARG A 1 563 ? -8.662 -18.347 19.868 1.00 96.49 563 ARG A O 1
ATOM 4491 N N . VAL A 1 564 ? -7.241 -19.940 20.568 1.00 115.80 564 VAL A N 1
ATOM 4492 C CA . VAL A 1 564 ? -6.063 -19.125 20.351 1.00 107.48 564 VAL A CA 1
ATOM 4493 C C . VAL A 1 564 ? -5.796 -19.069 18.876 1.00 94.36 564 VAL A C 1
ATOM 4494 O O . VAL A 1 564 ? -5.329 -18.059 18.374 1.00 92.88 564 VAL A O 1
ATOM 4498 N N . ASN A 1 565 ? -6.079 -20.177 18.195 1.00 80.83 565 ASN A N 1
ATOM 4499 C CA . ASN A 1 565 ? -5.854 -20.250 16.775 1.00 78.44 565 ASN A CA 1
ATOM 4500 C C . ASN A 1 565 ? -6.849 -19.329 16.173 1.00 67.86 565 ASN A C 1
ATOM 4501 O O . ASN A 1 565 ? -6.880 -19.101 14.973 1.00 77.02 565 ASN A O 1
ATOM 4506 N N . GLU A 1 566 ? -7.648 -18.746 17.035 1.00 64.32 566 GLU A N 1
ATOM 4507 C CA . GLU A 1 566 ? -8.658 -17.841 16.558 1.00 72.59 566 GLU A CA 1
ATOM 4508 C C . GLU A 1 566 ? -7.957 -16.557 16.205 1.00 73.26 566 GLU A C 1
ATOM 4509 O O . GLU A 1 566 ? -7.935 -16.130 15.057 1.00 72.54 566 GLU A O 1
ATOM 4515 N N . VAL A 1 567 ? -7.368 -15.942 17.219 1.00 82.93 567 VAL A N 1
ATOM 4516 C CA . VAL A 1 567 ? -6.584 -14.744 17.015 1.00 79.30 567 VAL A CA 1
ATOM 4517 C C . VAL A 1 567 ? -5.593 -15.003 15.882 1.00 61.11 567 VAL A C 1
ATOM 4518 O O . VAL A 1 567 ? -5.694 -14.397 14.842 1.00 74.14 567 VAL A O 1
ATOM 4522 N N . TYR A 1 568 ? -4.690 -15.952 16.047 1.00 59.74 568 TYR A N 1
ATOM 4523 C CA . TYR A 1 568 ? -3.779 -16.323 14.956 1.00 73.51 568 TYR A CA 1
ATOM 4524 C C . TYR A 1 568 ? -4.360 -15.973 13.570 1.00 64.38 568 TYR A C 1
ATOM 4525 O O . TYR A 1 568 ? -3.755 -15.283 12.757 1.00 65.71 568 TYR A O 1
ATOM 4534 N N . GLU A 1 569 ? -5.547 -16.453 13.305 1.00 73.71 569 GLU A N 1
ATOM 4535 C CA . GLU A 1 569 ? -6.193 -16.129 12.053 1.00 95.48 569 GLU A CA 1
ATOM 4536 C C . GLU A 1 569 ? -6.506 -14.650 11.847 1.00 89.80 569 GLU A C 1
ATOM 4537 O O . GLU A 1 569 ? -6.185 -14.093 10.795 1.00 95.67 569 GLU A O 1
ATOM 4543 N N . PHE A 1 570 ? -7.172 -14.034 12.824 1.00 84.99 570 PHE A N 1
ATOM 4544 C CA . PHE A 1 570 ? -7.523 -12.604 12.769 1.00 82.19 570 PHE A CA 1
ATOM 4545 C C . PHE A 1 570 ? -6.412 -11.702 12.209 1.00 79.29 570 PHE A C 1
ATOM 4546 O O . PHE A 1 570 ? -6.661 -10.656 11.584 1.00 61.05 570 PHE A O 1
ATOM 4554 N N . VAL A 1 571 ? -5.182 -12.131 12.475 1.00 80.51 571 VAL A N 1
ATOM 4555 C CA . VAL A 1 571 ? -3.997 -11.487 11.987 1.00 65.64 571 VAL A CA 1
ATOM 4556 C C . VAL A 1 571 ? -3.824 -11.795 10.535 1.00 72.47 571 VAL A C 1
ATOM 4557 O O . VAL A 1 571 ? -3.590 -10.915 9.738 1.00 92.13 571 VAL A O 1
ATOM 4561 N N . ARG A 1 572 ? -3.883 -13.069 10.200 1.00 71.57 572 ARG A N 1
ATOM 4562 C CA . ARG A 1 572 ? -3.714 -13.455 8.830 1.00 72.14 572 ARG A CA 1
ATOM 4563 C C . ARG A 1 572 ? -4.413 -12.412 8.062 1.00 80.05 572 ARG A C 1
ATOM 4564 O O . ARG A 1 572 ? -3.938 -11.978 7.021 1.00 92.01 572 ARG A O 1
ATOM 4572 N N . GLN A 1 573 ? -5.582 -12.029 8.566 1.00 87.86 573 GLN A N 1
ATOM 4573 C CA . GLN A 1 573 ? -6.354 -10.944 7.958 1.00 91.51 573 GLN A CA 1
ATOM 4574 C C . GLN A 1 573 ? -5.667 -9.608 8.150 1.00 74.95 573 GLN A C 1
ATOM 4575 O O . GLN A 1 573 ? -4.794 -9.200 7.394 1.00 72.79 573 GLN A O 1
ATOM 4581 N N . GLU A 1 574 ? -6.045 -8.921 9.193 1.00 72.35 574 GLU A N 1
ATOM 4582 C CA . GLU A 1 574 ? -5.468 -7.615 9.366 1.00 77.23 574 GLU A CA 1
ATOM 4583 C C . GLU A 1 574 ? -4.081 -7.524 8.757 1.00 59.24 574 GLU A C 1
ATOM 4584 O O . GLU A 1 574 ? -3.690 -6.490 8.246 1.00 65.53 574 GLU A O 1
ATOM 4590 N N . VAL A 1 575 ? -3.319 -8.594 8.810 1.00 72.88 575 VAL A N 1
ATOM 4591 C CA . VAL A 1 575 ? -1.936 -8.498 8.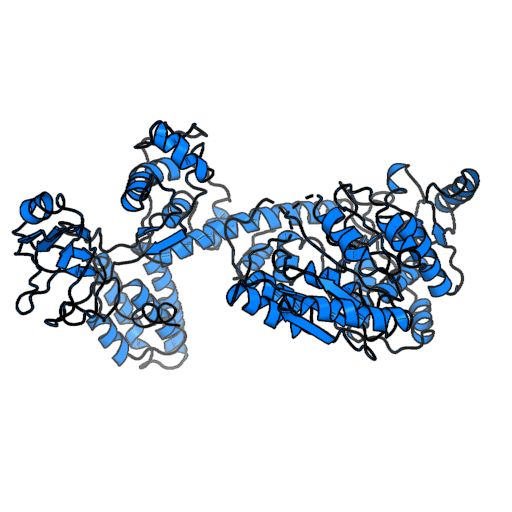344 1.00 80.32 575 VAL A CA 1
ATOM 4592 C C . VAL A 1 575 ? -1.907 -8.666 6.861 1.00 73.52 575 VAL A C 1
ATOM 4593 O O . VAL A 1 575 ? -0.991 -8.245 6.200 1.00 77.77 575 VAL A O 1
ATOM 4597 N N . MET A 1 576 ? -2.928 -9.322 6.350 1.00 74.57 576 MET A N 1
ATOM 4598 C CA . MET A 1 576 ? -3.049 -9.525 4.938 1.00 67.52 576 MET A CA 1
ATOM 4599 C C . MET A 1 576 ? -3.534 -8.237 4.321 1.00 63.76 576 MET A C 1
ATOM 4600 O O . MET A 1 576 ? -3.195 -7.923 3.206 1.00 69.44 576 MET A O 1
ATOM 4605 N N . ARG A 1 577 ? -4.340 -7.491 5.064 1.00 78.50 577 ARG A N 1
ATOM 4606 C CA . ARG A 1 577 ? -4.835 -6.192 4.616 1.00 63.14 577 ARG A CA 1
ATOM 4607 C C . ARG A 1 577 ? -3.750 -5.107 4.842 1.00 75.88 577 ARG A C 1
ATOM 4608 O O . ARG A 1 577 ? -4.037 -3.899 4.706 1.00 76.79 577 ARG A O 1
ATOM 4616 N N . GLY A 1 578 ? -2.517 -5.555 5.163 1.00 73.79 578 GLY A N 1
ATOM 4617 C CA . GLY A 1 578 ? -1.338 -4.705 5.375 1.00 64.58 578 GLY A CA 1
ATOM 4618 C C . GLY A 1 578 ? -1.070 -4.128 6.773 1.00 64.62 578 GLY A C 1
ATOM 4619 O O . GLY A 1 578 ? -0.881 -2.934 6.963 1.00 69.76 578 GLY A O 1
ATOM 4620 N N . GLY A 1 579 ? -1.065 -4.961 7.783 1.00 61.25 579 GLY A N 1
ATOM 4621 C CA . GLY A 1 579 ? -0.836 -4.432 9.103 1.00 63.59 579 GLY A CA 1
ATOM 4622 C C . GLY A 1 579 ? 0.093 -5.411 9.766 1.00 64.92 579 GLY A C 1
ATOM 4623 O O . GLY A 1 579 ? 0.422 -6.424 9.136 1.00 65.18 579 GLY A O 1
ATOM 4624 N N . GLN A 1 580 ? 0.499 -5.137 11.011 1.00 66.89 580 GLN A N 1
ATOM 4625 C CA . GLN A 1 580 ? 1.373 -6.067 11.740 1.00 79.52 580 GLN A CA 1
ATOM 4626 C C . GLN A 1 580 ? 1.013 -6.439 13.190 1.00 74.13 580 GLN A C 1
ATOM 4627 O O . GLN A 1 580 ? 0.288 -5.747 13.883 1.00 69.11 580 GLN A O 1
ATOM 4633 N N . ALA A 1 581 ? 1.566 -7.549 13.638 1.00 68.23 581 ALA A N 1
ATOM 4634 C CA . ALA A 1 581 ? 1.086 -8.154 14.833 1.00 67.45 581 ALA A CA 1
ATOM 4635 C C . ALA A 1 581 ? 2.232 -8.591 15.703 1.00 77.54 581 ALA A C 1
ATOM 4636 O O . ALA A 1 581 ? 3.029 -9.401 15.272 1.00 86.01 581 ALA A O 1
ATOM 4638 N N . PHE A 1 582 ? 2.282 -8.095 16.939 1.00 75.31 582 PHE A N 1
ATOM 4639 C CA . PHE A 1 582 ? 3.171 -8.628 17.972 1.00 69.68 582 PHE A CA 1
ATOM 4640 C C . PHE A 1 582 ? 2.753 -9.998 18.506 1.00 69.71 582 PHE A C 1
ATOM 4641 O O . PHE A 1 582 ? 1.594 -10.340 18.449 1.00 88.31 582 PHE A O 1
ATOM 4649 N N . ILE A 1 583 ? 3.668 -10.780 19.056 1.00 59.18 583 ILE A N 1
ATOM 4650 C CA . ILE A 1 583 ? 3.226 -11.948 19.810 1.00 58.68 583 ILE A CA 1
ATOM 4651 C C . ILE A 1 583 ? 4.142 -12.227 20.999 1.00 66.11 583 ILE A C 1
ATOM 4652 O O . ILE A 1 583 ? 5.286 -12.610 20.814 1.00 81.33 583 ILE A O 1
ATOM 4657 N N . VAL A 1 584 ? 3.644 -12.046 22.215 1.00 64.41 584 VAL A N 1
ATOM 4658 C CA . VAL A 1 584 ? 4.488 -12.140 23.392 1.00 73.65 584 VAL A CA 1
ATOM 4659 C C . VAL A 1 584 ? 4.243 -13.444 24.153 1.00 90.90 584 VAL A C 1
ATOM 4660 O O . VAL A 1 584 ? 3.111 -13.836 24.390 1.00 101.39 584 VAL A O 1
ATOM 4664 N N . TYR A 1 585 ? 5.326 -14.109 24.527 1.00 95.91 585 TYR A N 1
ATOM 4665 C CA . TYR A 1 585 ? 5.283 -15.397 25.194 1.00 92.50 585 TYR A CA 1
ATOM 4666 C C . TYR A 1 585 ? 6.365 -15.283 26.254 1.00 95.28 585 TYR A C 1
ATOM 4667 O O . TYR A 1 585 ? 7.533 -15.238 25.916 1.00 121.69 585 TYR A O 1
ATOM 4676 N N . PRO A 1 586 ? 5.980 -15.145 27.516 1.00 81.82 586 PRO A N 1
ATOM 4677 C CA . PRO A 1 586 ? 6.901 -15.091 28.659 1.00 80.49 586 PRO A CA 1
ATOM 4678 C C . PRO A 1 586 ? 7.938 -16.195 28.750 1.00 89.34 586 PRO A C 1
ATOM 4679 O O . PRO A 1 586 ? 8.402 -16.682 27.742 1.00 104.31 586 PRO A O 1
ATOM 4683 N N . LEU A 1 587 ? 8.317 -16.582 29.957 1.00 99.22 587 LEU A N 1
ATOM 4684 C CA . LEU A 1 587 ? 9.305 -17.646 30.119 1.00 113.34 587 LEU A CA 1
ATOM 4685 C C . LEU A 1 587 ? 8.706 -18.939 30.674 1.00 124.19 587 LEU A C 1
ATOM 4686 O O . LEU A 1 587 ? 7.798 -18.911 31.507 1.00 127.75 587 LEU A O 1
ATOM 4691 N N . ILE A 1 588 ? 9.224 -20.071 30.205 1.00 131.60 588 ILE A N 1
ATOM 4692 C CA . ILE A 1 588 ? 8.816 -21.379 30.708 1.00 137.69 588 ILE A CA 1
ATOM 4693 C C . ILE A 1 588 ? 10.028 -22.190 31.152 1.00 144.14 588 ILE A C 1
ATOM 4694 O O . ILE A 1 588 ? 10.175 -22.505 32.332 1.00 152.76 588 ILE A O 1
ATOM 4699 N N . LYS A 1 597 ? 13.626 -21.484 24.450 1.00 141.36 597 LYS A N 1
ATOM 4700 C CA . LYS A 1 597 ? 13.767 -22.657 23.602 1.00 147.84 597 LYS A CA 1
ATOM 4701 C C . LYS A 1 597 ? 12.423 -23.048 23.027 1.00 150.98 597 LYS A C 1
ATOM 4702 O O . LYS A 1 597 ? 12.261 -23.150 21.810 1.00 157.66 597 LYS A O 1
ATOM 4708 N N . SER A 1 598 ? 11.459 -23.282 23.911 1.00 149.69 598 SER A N 1
ATOM 4709 C CA . SER A 1 598 ? 10.094 -23.492 23.472 1.00 143.22 598 SER A CA 1
ATOM 4710 C C . SER A 1 598 ? 9.877 -22.369 22.490 1.00 139.06 598 SER A C 1
ATOM 4711 O O . SER A 1 598 ? 9.141 -22.496 21.520 1.00 138.05 598 SER A O 1
ATOM 4714 N N . ALA A 1 599 ? 10.556 -21.263 22.754 1.00 133.96 599 ALA A N 1
ATOM 4715 C CA . ALA A 1 599 ? 10.374 -20.070 21.969 1.00 129.63 599 ALA A CA 1
ATOM 4716 C C . ALA A 1 599 ? 10.595 -20.468 20.537 1.00 125.37 599 ALA A C 1
ATOM 4717 O O . ALA A 1 599 ? 9.783 -20.175 19.658 1.00 134.07 599 ALA A O 1
ATOM 4719 N N . VAL A 1 600 ? 11.706 -21.149 20.309 1.00 120.51 600 VAL A N 1
ATOM 4720 C CA . VAL A 1 600 ? 12.076 -21.534 18.962 1.00 123.68 600 VAL A CA 1
ATOM 4721 C C . VAL A 1 600 ? 11.041 -22.547 18.466 1.00 120.38 600 VAL A C 1
ATOM 4722 O O . VAL A 1 600 ? 10.580 -22.520 17.310 1.00 113.91 600 VAL A O 1
ATOM 4726 N N . GLU A 1 601 ? 10.658 -23.422 19.382 1.00 121.62 601 GLU A N 1
ATOM 4727 C CA . GLU A 1 601 ? 9.543 -24.319 19.171 1.00 128.58 601 GLU A CA 1
ATOM 4728 C C . GLU A 1 601 ? 8.237 -23.545 18.981 1.00 120.40 601 GLU A C 1
ATOM 4729 O O . GLU A 1 601 ? 7.350 -23.971 18.235 1.00 95.80 601 GLU A O 1
ATOM 4735 N N . MET A 1 602 ? 8.147 -22.402 19.665 1.00 127.49 602 MET A N 1
ATOM 4736 C CA . MET A 1 602 ? 6.998 -21.497 19.590 1.00 115.00 602 MET A CA 1
ATOM 4737 C C . MET A 1 602 ? 7.102 -20.692 18.328 1.00 95.48 602 MET A C 1
ATOM 4738 O O . MET A 1 602 ? 6.160 -20.055 17.901 1.00 92.67 602 MET A O 1
ATOM 4743 N N . TYR A 1 603 ? 8.277 -20.752 17.739 1.00 91.90 603 TYR A N 1
ATOM 4744 C CA . TYR A 1 603 ? 8.610 -19.936 16.614 1.00 91.37 603 TYR A CA 1
ATOM 4745 C C . TYR A 1 603 ? 8.283 -20.641 15.279 1.00 98.75 603 TYR A C 1
ATOM 4746 O O . TYR A 1 603 ? 7.450 -20.159 14.510 1.00 91.76 603 TYR A O 1
ATOM 4755 N N . GLU A 1 604 ? 8.911 -21.771 14.974 1.00 108.68 604 GLU A N 1
ATOM 4756 C CA . GLU A 1 604 ? 8.658 -22.325 13.642 1.00 119.27 604 GLU A CA 1
ATOM 4757 C C . GLU A 1 604 ? 7.418 -23.198 13.605 1.00 123.46 604 GLU A C 1
ATOM 4758 O O . GLU A 1 604 ? 6.985 -23.643 12.533 1.00 126.02 604 GLU A O 1
ATOM 4764 N N . TYR A 1 605 ? 6.855 -23.472 14.772 1.00 120.00 605 TYR A N 1
ATOM 4765 C CA . TYR A 1 605 ? 5.530 -24.048 14.784 1.00 116.54 605 TYR A CA 1
ATOM 4766 C C . TYR A 1 605 ? 4.644 -22.879 14.421 1.00 95.06 605 TYR A C 1
ATOM 4767 O O . TYR A 1 605 ? 3.610 -23.024 13.769 1.00 76.58 605 TYR A O 1
ATOM 4776 N N . LEU A 1 606 ? 5.120 -21.703 14.798 1.00 92.50 606 LEU A N 1
ATOM 4777 C CA . LEU A 1 606 ? 4.504 -20.457 14.373 1.00 92.77 606 LEU A CA 1
ATOM 4778 C C . LEU A 1 606 ? 4.889 -20.007 12.957 1.00 80.75 606 LEU A C 1
ATOM 4779 O O . LEU A 1 606 ? 4.353 -19.068 12.434 1.00 90.76 606 LEU A O 1
ATOM 4784 N N . SER A 1 607 ? 5.801 -20.690 12.313 1.00 87.83 607 SER A N 1
ATOM 4785 C CA . SER A 1 607 ? 5.843 -20.645 10.858 1.00 82.44 607 SER A CA 1
ATOM 4786 C C . SER A 1 607 ? 5.183 -21.947 10.270 1.00 87.55 607 SER A C 1
ATOM 4787 O O . SER A 1 607 ? 5.585 -22.490 9.230 1.00 65.11 607 SER A O 1
ATOM 4790 N N . LYS A 1 608 ? 4.159 -22.437 11.008 1.00 97.43 608 LYS A N 1
ATOM 4791 C CA . LYS A 1 608 ? 2.895 -22.845 10.393 1.00 105.85 608 LYS A CA 1
ATOM 4792 C C . LYS A 1 608 ? 1.885 -21.665 10.267 1.00 108.29 608 LYS A C 1
ATOM 4793 O O . LYS A 1 608 ? 0.737 -21.842 9.878 1.00 102.11 608 LYS A O 1
ATOM 4799 N N . GLU A 1 609 ? 2.350 -20.464 10.585 1.00 103.33 609 GLU A N 1
ATOM 4800 C CA . GLU A 1 609 ? 1.593 -19.254 10.381 1.00 89.63 609 GLU A CA 1
ATOM 4801 C C . GLU A 1 609 ? 2.317 -18.588 9.230 1.00 83.01 609 GLU A C 1
ATOM 4802 O O . GLU A 1 609 ? 2.330 -17.342 9.060 1.00 58.58 609 GLU A O 1
ATOM 4808 N N . VAL A 1 610 ? 2.881 -19.517 8.456 1.00 81.21 610 VAL A N 1
ATOM 4809 C CA . VAL A 1 610 ? 3.718 -19.329 7.284 1.00 83.79 610 VAL A CA 1
ATOM 4810 C C . VAL A 1 610 ? 3.556 -18.077 6.554 1.00 102.75 610 VAL A C 1
ATOM 4811 O O . VAL A 1 610 ? 4.447 -17.676 5.823 1.00 113.01 610 VAL A O 1
ATOM 4815 N N . PHE A 1 611 ? 2.410 -17.461 6.711 1.00 124.37 611 PHE A N 1
ATOM 4816 C CA . PHE A 1 611 ? 2.181 -16.304 5.907 1.00 142.05 611 PHE A CA 1
ATOM 4817 C C . PHE A 1 611 ? 1.070 -16.597 4.925 1.00 147.50 611 PHE A C 1
ATOM 4818 O O . PHE A 1 611 ? 1.304 -16.561 3.713 1.00 148.55 611 PHE A O 1
ATOM 4826 N N . LYS A 1 615 ? 6.892 -14.582 7.815 1.00 104.89 615 LYS A N 1
ATOM 4827 C CA . LYS A 1 615 ? 7.159 -13.156 8.031 1.00 96.66 615 LYS A CA 1
ATOM 4828 C C . LYS A 1 615 ? 7.422 -12.840 9.503 1.00 80.35 615 LYS A C 1
ATOM 4829 O O . LYS A 1 615 ? 6.840 -11.925 10.093 1.00 65.95 615 LYS A O 1
ATOM 4835 N N . LEU A 1 616 ? 8.332 -13.603 10.083 1.00 72.98 616 LEU A N 1
ATOM 4836 C CA . LEU A 1 616 ? 8.473 -13.588 11.512 1.00 66.86 616 LEU A CA 1
ATOM 4837 C C . LEU A 1 616 ? 9.898 -13.339 11.971 1.00 72.44 616 LEU A C 1
ATOM 4838 O O . LEU A 1 616 ? 10.857 -13.761 11.297 1.00 73.17 616 LEU A O 1
ATOM 4843 N N . GLY A 1 617 ? 10.003 -12.673 13.131 1.00 66.77 617 GLY A N 1
ATOM 4844 C CA . GLY A 1 617 ? 11.261 -12.282 13.752 1.00 73.97 617 GLY A CA 1
ATOM 4845 C C . GLY A 1 617 ? 11.212 -12.487 15.251 1.00 73.81 617 GLY A C 1
ATOM 4846 O O . GLY A 1 617 ? 10.126 -12.616 15.797 1.00 84.18 617 GLY A O 1
ATOM 4847 N N . LEU A 1 618 ? 12.355 -12.541 15.934 1.00 70.55 618 LEU A N 1
ATOM 4848 C CA . LEU A 1 618 ? 12.309 -13.056 17.300 1.00 85.45 618 LEU A CA 1
ATOM 4849 C C . LEU A 1 618 ? 12.576 -12.090 18.430 1.00 89.88 618 LEU A C 1
ATOM 4850 O O . LEU A 1 618 ? 11.669 -11.688 19.140 1.00 105.90 618 LEU A O 1
ATOM 4855 N N . MET A 1 619 ? 13.824 -11.754 18.667 1.00 80.86 619 MET A N 1
ATOM 4856 C CA . MET A 1 619 ? 14.075 -10.929 19.816 1.00 71.21 619 MET A CA 1
ATOM 4857 C C . MET A 1 619 ? 13.915 -11.675 21.114 1.00 87.60 619 MET A C 1
ATOM 4858 O O . MET A 1 619 ? 12.986 -11.378 21.840 1.00 78.07 619 MET A O 1
ATOM 4863 N N . HIS A 1 620 ? 14.823 -12.604 21.429 1.00 122.06 620 HIS A N 1
ATOM 4864 C CA . HIS A 1 620 ? 14.804 -13.297 22.735 1.00 145.53 620 HIS A CA 1
ATOM 4865 C C . HIS A 1 620 ? 14.717 -12.337 23.920 1.00 151.10 620 HIS A C 1
ATOM 4866 O O . HIS A 1 620 ? 14.004 -12.601 24.888 1.00 164.81 620 HIS A O 1
ATOM 4873 N N . GLY A 1 621 ? 15.434 -11.226 23.854 1.00 139.06 621 GLY A N 1
ATOM 4874 C CA . GLY A 1 621 ? 15.173 -10.159 24.790 1.00 138.49 621 GLY A CA 1
ATOM 4875 C C . GLY A 1 621 ? 16.334 -9.909 25.712 1.00 141.63 621 GLY A C 1
ATOM 4876 O O . GLY A 1 621 ? 17.220 -9.134 25.388 1.00 155.79 621 GLY A O 1
ATOM 4877 N N . ARG A 1 622 ? 16.337 -10.535 26.877 1.00 140.15 622 ARG A N 1
ATOM 4878 C CA . ARG A 1 622 ? 17.435 -10.277 27.789 1.00 138.11 622 ARG A CA 1
ATOM 4879 C C . ARG A 1 622 ? 18.616 -11.090 27.284 1.00 138.23 622 ARG A C 1
ATOM 4880 O O . ARG A 1 622 ? 18.906 -12.204 27.715 1.00 143.22 622 ARG A O 1
ATOM 4888 N N . LEU A 1 623 ? 19.278 -10.445 26.342 1.00 132.74 623 LEU A N 1
ATOM 4889 C CA . LEU A 1 623 ? 20.154 -10.982 25.330 1.00 125.58 623 LEU A CA 1
ATOM 4890 C C . LEU A 1 623 ? 20.237 -9.570 24.815 1.00 116.73 623 LEU A C 1
ATOM 4891 O O . LEU A 1 623 ? 20.139 -9.243 23.633 1.00 102.02 623 LEU A O 1
ATOM 4896 N N . SER A 1 624 ? 20.316 -8.714 25.814 1.00 125.39 624 SER A N 1
ATOM 4897 C CA . SER A 1 624 ? 19.727 -7.403 25.756 1.00 134.32 624 SER A CA 1
ATOM 4898 C C . SER A 1 624 ? 20.797 -6.472 25.282 1.00 135.95 624 SER A C 1
ATOM 4899 O O . SER A 1 624 ? 21.516 -5.858 26.063 1.00 153.74 624 SER A O 1
ATOM 4902 N N . GLN A 1 625 ? 20.946 -6.417 23.981 1.00 122.15 625 GLN A N 1
ATOM 4903 C CA . GLN A 1 625 ? 21.745 -5.390 23.389 1.00 109.74 625 GLN A CA 1
ATOM 4904 C C . GLN A 1 625 ? 20.639 -4.415 23.286 1.00 106.64 625 GLN A C 1
ATOM 4905 O O . GLN A 1 625 ? 19.510 -4.834 23.137 1.00 120.63 625 GLN A O 1
ATOM 4911 N N . GLU A 1 626 ? 20.884 -3.135 23.486 1.00 103.38 626 GLU A N 1
ATOM 4912 C CA . GLU A 1 626 ? 19.746 -2.228 23.387 1.00 91.45 626 GLU A CA 1
ATOM 4913 C C . GLU A 1 626 ? 19.769 -1.522 22.029 1.00 89.93 626 GLU A C 1
ATOM 4914 O O . GLU A 1 626 ? 19.399 -0.397 21.822 1.00 64.18 626 GLU A O 1
ATOM 4920 N N . GLU A 1 627 ? 20.246 -2.288 21.085 1.00 105.55 627 GLU A N 1
ATOM 4921 C CA . GLU A 1 627 ? 19.806 -2.161 19.765 1.00 110.69 627 GLU A CA 1
ATOM 4922 C C . GLU A 1 627 ? 18.909 -3.402 19.749 1.00 106.68 627 GLU A C 1
ATOM 4923 O O . GLU A 1 627 ? 19.239 -4.503 19.323 1.00 100.25 627 GLU A O 1
ATOM 4929 N N . LYS A 1 628 ? 17.801 -3.186 20.429 1.00 109.79 628 LYS A N 1
ATOM 4930 C CA . LYS A 1 628 ? 16.618 -3.990 20.364 1.00 102.40 628 LYS A CA 1
ATOM 4931 C C . LYS A 1 628 ? 15.888 -3.318 19.255 1.00 112.35 628 LYS A C 1
ATOM 4932 O O . LYS A 1 628 ? 15.298 -3.967 18.396 1.00 122.20 628 LYS A O 1
ATOM 4938 N N . ASP A 1 629 ? 15.936 -1.988 19.298 1.00 113.93 629 ASP A N 1
ATOM 4939 C CA . ASP A 1 629 ? 15.295 -1.152 18.293 1.00 109.20 629 ASP A CA 1
ATOM 4940 C C . ASP A 1 629 ? 15.913 -1.497 16.978 1.00 104.97 629 ASP A C 1
ATOM 4941 O O . ASP A 1 629 ? 15.237 -1.586 15.946 1.00 106.31 629 ASP A O 1
ATOM 4946 N N . ARG A 1 630 ? 17.211 -1.726 17.011 1.00 91.55 630 ARG A N 1
ATOM 4947 C CA . ARG A 1 630 ? 17.792 -2.301 15.840 1.00 80.83 630 ARG A CA 1
ATOM 4948 C C . ARG A 1 630 ? 16.677 -3.127 15.237 1.00 67.69 630 ARG A C 1
ATOM 4949 O O . ARG A 1 630 ? 16.244 -2.872 14.134 1.00 70.64 630 ARG A O 1
ATOM 4957 N N . VAL A 1 631 ? 16.140 -4.058 16.016 1.00 70.92 631 VAL A N 1
ATOM 4958 C CA . VAL A 1 631 ? 15.146 -4.982 15.485 1.00 79.65 631 VAL A CA 1
ATOM 4959 C C . VAL A 1 631 ? 13.800 -4.328 15.178 1.00 68.05 631 VAL A C 1
ATOM 4960 O O . VAL A 1 631 ? 13.172 -4.600 14.169 1.00 69.02 631 VAL A O 1
ATOM 4964 N N . MET A 1 632 ? 13.345 -3.460 16.043 1.00 65.35 632 MET A N 1
ATOM 4965 C CA . MET A 1 632 ? 12.079 -2.851 15.773 1.00 70.76 632 MET A CA 1
ATOM 4966 C C . MET A 1 632 ? 12.139 -1.988 14.521 1.00 80.44 632 MET A C 1
ATOM 4967 O O . MET A 1 632 ? 11.367 -2.162 13.580 1.00 90.50 632 MET A O 1
ATOM 4972 N N . LEU A 1 633 ? 13.080 -1.074 14.466 1.00 81.43 633 LEU A N 1
ATOM 4973 C CA . LEU A 1 633 ? 13.251 -0.421 13.211 1.00 68.07 633 LEU A CA 1
ATOM 4974 C C . LEU A 1 633 ? 12.917 -1.422 12.132 1.00 55.07 633 LEU A C 1
ATOM 4975 O O . LEU A 1 633 ? 11.959 -1.228 11.394 1.00 63.84 633 LEU A O 1
ATOM 4980 N N . GLU A 1 634 ? 13.667 -2.514 12.073 1.00 42.26 634 GLU A N 1
ATOM 4981 C CA . GLU A 1 634 ? 13.452 -3.520 11.030 1.00 58.79 634 GLU A CA 1
ATOM 4982 C C . GLU A 1 634 ? 12.025 -4.082 11.051 1.00 68.30 634 GLU A C 1
ATOM 4983 O O . GLU A 1 634 ? 11.473 -4.484 10.048 1.00 80.18 634 GLU A O 1
ATOM 4989 N N . PHE A 1 635 ? 11.395 -4.087 12.193 1.00 68.87 635 PHE A N 1
ATOM 4990 C CA . PHE A 1 635 ? 10.021 -4.472 12.198 1.00 52.57 635 PHE A CA 1
ATOM 4991 C C . PHE A 1 635 ? 9.236 -3.331 11.570 1.00 56.24 635 PHE A C 1
ATOM 4992 O O . PHE A 1 635 ? 8.384 -3.555 10.753 1.00 67.10 635 PHE A O 1
ATOM 5000 N N . ALA A 1 636 ? 9.548 -2.088 11.895 1.00 58.46 636 ALA A N 1
ATOM 5001 C CA . ALA A 1 636 ? 8.702 -0.987 11.438 1.00 61.97 636 ALA A CA 1
ATOM 5002 C C . ALA A 1 636 ? 8.912 -0.497 10.017 1.00 58.07 636 ALA A C 1
ATOM 5003 O O . ALA A 1 636 ? 8.774 0.672 9.707 1.00 74.12 636 ALA A O 1
ATOM 5005 N N . GLU A 1 637 ? 9.312 -1.338 9.136 1.00 53.55 637 GLU A N 1
ATOM 5006 C CA . GLU A 1 637 ? 10.052 -0.772 8.058 1.00 57.70 637 GLU A CA 1
ATOM 5007 C C . GLU A 1 637 ? 9.522 -1.812 7.115 1.00 69.57 637 GLU A C 1
ATOM 5008 O O . GLU A 1 637 ? 9.244 -1.554 5.952 1.00 72.22 637 GLU A O 1
ATOM 5014 N N . GLY A 1 638 ? 9.340 -2.992 7.694 1.00 67.26 638 GLY A N 1
ATOM 5015 C CA . GLY A 1 638 ? 8.443 -3.989 7.201 1.00 65.08 638 GLY A CA 1
ATOM 5016 C C . GLY A 1 638 ? 9.289 -5.156 6.875 1.00 66.86 638 GLY A C 1
ATOM 5017 O O . GLY A 1 638 ? 9.272 -5.541 5.735 1.00 101.36 638 GLY A O 1
ATOM 5018 N N . ARG A 1 639 ? 10.020 -5.727 7.840 1.00 71.36 639 ARG A N 1
ATOM 5019 C CA . ARG A 1 639 ? 10.864 -6.905 7.541 1.00 63.01 639 ARG A CA 1
ATOM 5020 C C . ARG A 1 639 ? 10.413 -8.122 8.251 1.00 57.40 639 ARG A C 1
ATOM 5021 O O . ARG A 1 639 ? 10.705 -9.205 7.827 1.00 78.81 639 ARG A O 1
ATOM 5029 N N . TYR A 1 640 ? 9.729 -7.952 9.354 1.00 63.59 640 TYR A N 1
ATOM 5030 C CA . TYR A 1 640 ? 9.213 -9.080 10.076 1.00 69.52 640 TYR A CA 1
ATOM 5031 C C . TYR A 1 640 ? 7.760 -8.800 10.182 1.00 88.93 640 TYR A C 1
ATOM 5032 O O . TYR A 1 640 ? 7.318 -8.297 11.203 1.00 112.86 640 TYR A O 1
ATOM 5041 N N . ASP A 1 641 ? 7.007 -9.094 9.126 1.00 100.73 641 ASP A N 1
ATOM 5042 C CA . ASP A 1 641 ? 5.554 -8.876 9.135 1.00 91.83 641 ASP A CA 1
ATOM 5043 C C . ASP A 1 641 ? 4.963 -8.904 10.529 1.00 79.78 641 ASP A C 1
ATOM 5044 O O . ASP A 1 641 ? 4.254 -7.967 10.925 1.00 64.35 641 ASP A O 1
ATOM 5049 N N . ILE A 1 642 ? 5.269 -9.987 11.255 1.00 80.22 642 ILE A N 1
ATOM 5050 C CA . ILE A 1 642 ? 4.900 -10.134 12.662 1.00 75.81 642 ILE A CA 1
ATOM 5051 C C . ILE A 1 642 ? 6.138 -10.353 13.527 1.00 60.07 642 ILE A C 1
ATOM 5052 O O . ILE A 1 642 ? 7.152 -10.705 13.004 1.00 64.39 642 ILE A O 1
ATOM 5057 N N . LEU A 1 643 ? 6.026 -10.148 14.842 1.00 77.40 643 LEU A N 1
ATOM 5058 C CA . LEU A 1 643 ? 7.121 -10.323 15.828 1.00 82.42 643 LEU A CA 1
ATOM 5059 C C . LEU A 1 643 ? 6.980 -11.544 16.757 1.00 77.55 643 LEU A C 1
ATOM 5060 O O . LEU A 1 643 ? 6.124 -12.384 16.570 1.00 101.35 643 LEU A O 1
ATOM 5065 N N . VAL A 1 644 ? 7.834 -11.626 17.758 1.00 63.67 644 VAL A N 1
ATOM 5066 C CA . VAL A 1 644 ? 7.787 -12.696 18.735 1.00 74.25 644 VAL A CA 1
ATOM 5067 C C . VAL A 1 644 ? 8.568 -12.270 19.957 1.00 75.67 644 VAL A C 1
ATOM 5068 O O . VAL A 1 644 ? 9.759 -12.101 19.908 1.00 92.37 644 VAL A O 1
ATOM 5072 N N . SER A 1 645 ? 7.850 -12.076 21.038 1.00 81.93 645 SER A N 1
ATOM 5073 C CA . SER A 1 645 ? 8.297 -11.386 22.235 1.00 106.15 645 SER A CA 1
ATOM 5074 C C . SER A 1 645 ? 9.325 -12.061 23.133 1.00 114.58 645 SER A C 1
ATOM 5075 O O . SER A 1 645 ? 10.261 -12.688 22.667 1.00 125.94 645 SER A O 1
ATOM 5078 N N . THR A 1 646 ? 9.084 -11.895 24.439 1.00 119.17 646 THR A N 1
ATOM 5079 C CA . THR A 1 646 ? 9.954 -12.286 25.553 1.00 107.38 646 THR A CA 1
ATOM 5080 C C . THR A 1 646 ? 10.873 -11.143 25.832 1.00 107.19 646 THR A C 1
ATOM 5081 O O . THR A 1 646 ? 11.773 -10.860 25.057 1.00 119.79 646 THR A O 1
ATOM 5085 N N . THR A 1 647 ? 10.657 -10.456 26.924 1.00 103.54 647 THR A N 1
ATOM 5086 C CA . THR A 1 647 ? 11.468 -9.284 27.152 1.00 114.42 647 THR A CA 1
ATOM 5087 C C . THR A 1 647 ? 10.607 -8.067 27.014 1.00 108.64 647 THR A C 1
ATOM 5088 O O . THR A 1 647 ? 11.051 -7.031 26.512 1.00 114.96 647 THR A O 1
ATOM 5092 N N . VAL A 1 648 ? 9.368 -8.197 27.452 1.00 93.80 648 VAL A N 1
ATOM 5093 C CA . VAL A 1 648 ? 8.444 -7.106 27.299 1.00 89.91 648 VAL A CA 1
ATOM 5094 C C . VAL A 1 648 ? 9.194 -5.960 26.657 1.00 91.15 648 VAL A C 1
ATOM 5095 O O . VAL A 1 648 ? 10.024 -5.299 27.270 1.00 90.41 648 VAL A O 1
ATOM 5099 N N . ILE A 1 649 ? 8.929 -5.816 25.380 1.00 92.78 649 ILE A N 1
ATOM 5100 C CA . ILE A 1 649 ? 9.280 -4.650 24.615 1.00 99.96 649 ILE A CA 1
ATOM 5101 C C . ILE A 1 649 ? 8.900 -3.313 25.222 1.00 104.23 649 ILE A C 1
ATOM 5102 O O . ILE A 1 649 ? 7.822 -3.175 25.797 1.00 94.18 649 ILE A O 1
ATOM 5107 N N . GLU A 1 650 ? 9.752 -2.310 24.984 1.00 109.67 650 GLU A N 1
ATOM 5108 C CA . GLU A 1 650 ? 9.690 -1.009 25.659 1.00 101.81 650 GLU A CA 1
ATOM 5109 C C . GLU A 1 650 ? 9.090 0.139 24.806 1.00 98.07 650 GLU A C 1
ATOM 5110 O O . GLU A 1 650 ? 8.671 -0.095 23.689 1.00 95.39 650 GLU A O 1
ATOM 5116 N N . VAL A 1 651 ? 9.011 1.354 25.360 1.00 100.41 651 VAL A N 1
ATOM 5117 C CA . VAL A 1 651 ? 8.061 2.401 24.943 1.00 86.85 651 VAL A CA 1
ATOM 5118 C C . VAL A 1 651 ? 8.633 3.278 23.882 1.00 92.21 651 VAL A C 1
ATOM 5119 O O . VAL A 1 651 ? 8.655 4.498 24.010 1.00 110.87 651 VAL A O 1
ATOM 5123 N N . GLY A 1 652 ? 9.108 2.657 22.832 1.00 93.32 652 GLY A N 1
ATOM 5124 C CA . GLY A 1 652 ? 10.255 3.167 22.103 1.00 100.59 652 GLY A CA 1
ATOM 5125 C C . GLY A 1 652 ? 9.970 3.474 20.639 1.00 104.17 652 GLY A C 1
ATOM 5126 O O . GLY A 1 652 ? 9.095 4.286 20.335 1.00 107.94 652 GLY A O 1
ATOM 5127 N N . ILE A 1 653 ? 10.711 2.841 19.729 1.00 93.94 653 ILE A N 1
ATOM 5128 C CA . ILE A 1 653 ? 10.461 3.033 18.318 1.00 74.65 653 ILE A CA 1
ATOM 5129 C C . ILE A 1 653 ? 9.236 2.222 17.981 1.00 74.86 653 ILE A C 1
ATOM 5130 O O . ILE A 1 653 ? 8.956 1.221 18.597 1.00 72.28 653 ILE A O 1
ATOM 5135 N N . ASP A 1 654 ? 8.445 2.716 17.047 1.00 91.59 654 ASP A N 1
ATOM 5136 C CA . ASP A 1 654 ? 7.004 2.571 17.157 1.00 101.56 654 ASP A CA 1
ATOM 5137 C C . ASP A 1 654 ? 6.642 1.989 15.862 1.00 87.28 654 ASP A C 1
ATOM 5138 O O . ASP A 1 654 ? 6.913 2.588 14.858 1.00 97.71 654 ASP A O 1
ATOM 5143 N N . VAL A 1 655 ? 6.096 0.809 15.820 1.00 67.16 655 VAL A N 1
ATOM 5144 C CA . VAL A 1 655 ? 5.998 0.317 14.497 1.00 63.44 655 VAL A CA 1
ATOM 5145 C C . VAL A 1 655 ? 4.665 0.771 14.026 1.00 72.24 655 VAL A C 1
ATOM 5146 O O . VAL A 1 655 ? 3.698 0.429 14.628 1.00 93.25 655 VAL A O 1
ATOM 5150 N N . PRO A 1 656 ? 4.596 1.578 12.981 1.00 76.19 656 PRO A N 1
ATOM 5151 C CA . PRO A 1 656 ? 3.348 2.210 12.587 1.00 79.70 656 PRO A CA 1
ATOM 5152 C C . PRO A 1 656 ? 2.306 1.196 12.196 1.00 81.99 656 PRO A C 1
ATOM 5153 O O . PRO A 1 656 ? 1.219 1.126 12.789 1.00 91.39 656 PRO A O 1
ATOM 5157 N N . ARG A 1 657 ? 2.627 0.381 11.226 1.00 67.36 657 ARG A N 1
ATOM 5158 C CA . ARG A 1 657 ? 1.580 -0.422 10.685 1.00 64.82 657 ARG A CA 1
ATOM 5159 C C . ARG A 1 657 ? 0.932 -1.353 11.710 1.00 55.32 657 ARG A C 1
ATOM 5160 O O . ARG A 1 657 ? -0.088 -1.948 11.450 1.00 56.88 657 ARG A O 1
ATOM 5168 N N . ALA A 1 658 ? 1.550 -1.510 12.865 1.00 64.82 658 ALA A N 1
ATOM 5169 C CA . ALA A 1 658 ? 1.155 -2.528 13.833 1.00 50.81 658 ALA A CA 1
ATOM 5170 C C . ALA A 1 658 ? -0.248 -2.364 14.335 1.00 55.34 658 ALA A C 1
ATOM 5171 O O . ALA A 1 658 ? -0.472 -1.630 15.278 1.00 60.54 658 ALA A O 1
ATOM 5173 N N . ASN A 1 659 ? -1.173 -3.099 13.729 1.00 72.93 659 ASN A N 1
ATOM 5174 C CA . ASN A 1 659 ? -2.611 -3.015 13.992 1.00 58.46 659 ASN A CA 1
ATOM 5175 C C . ASN A 1 659 ? -3.015 -3.803 15.209 1.00 61.77 659 ASN A C 1
ATOM 5176 O O . ASN A 1 659 ? -3.838 -3.364 15.974 1.00 65.47 659 ASN A O 1
ATOM 5181 N N . VAL A 1 660 ? -2.464 -4.998 15.369 1.00 68.60 660 VAL A N 1
ATOM 5182 C CA . VAL A 1 660 ? -2.919 -5.882 16.416 1.00 67.15 660 VAL A CA 1
ATOM 5183 C C . VAL A 1 660 ? -1.776 -6.335 17.321 1.00 70.84 660 VAL A C 1
ATOM 5184 O O . VAL A 1 660 ? -0.647 -6.404 16.859 1.00 73.22 660 VAL A O 1
ATOM 5188 N N . MET A 1 661 ? -2.100 -6.641 18.595 1.00 81.16 661 MET A N 1
ATOM 5189 C CA . MET A 1 661 ? -1.180 -7.162 19.657 1.00 74.19 661 MET A CA 1
ATOM 5190 C C . MET A 1 661 ? -1.666 -8.458 20.399 1.00 62.55 661 MET A C 1
ATOM 5191 O O . MET A 1 661 ? -2.845 -8.689 20.536 1.00 73.54 661 MET A O 1
ATOM 5196 N N . VAL A 1 662 ? -0.765 -9.294 20.878 1.00 53.25 662 VAL A N 1
ATOM 5197 C CA . VAL A 1 662 ? -1.164 -10.576 21.421 1.00 54.59 662 VAL A CA 1
ATOM 5198 C C . VAL A 1 662 ? -0.282 -11.055 22.573 1.00 81.76 662 VAL A C 1
ATOM 5199 O O . VAL A 1 662 ? 0.748 -11.684 22.374 1.00 96.59 662 VAL A O 1
ATOM 5203 N N . ILE A 1 663 ? -0.703 -10.766 23.791 1.00 88.87 663 ILE A N 1
ATOM 5204 C CA . ILE A 1 663 ? 0.001 -11.219 24.962 1.00 78.57 663 ILE A CA 1
ATOM 5205 C C . ILE A 1 663 ? -0.570 -12.565 25.333 1.00 82.55 663 ILE A C 1
ATOM 5206 O O . ILE A 1 663 ? -1.768 -12.768 25.276 1.00 92.53 663 ILE A O 1
ATOM 5211 N N . GLU A 1 664 ? 0.278 -13.494 25.720 1.00 84.04 664 GLU A N 1
ATOM 5212 C CA . GLU A 1 664 ? -0.202 -14.812 26.020 1.00 80.37 664 GLU A CA 1
ATOM 5213 C C . GLU A 1 664 ? 0.145 -15.162 27.445 1.00 97.90 664 GLU A C 1
ATOM 5214 O O . GLU A 1 664 ? 0.878 -14.449 28.103 1.00 111.22 664 GLU A O 1
ATOM 5220 N N . ASN A 1 665 ? -0.385 -16.281 27.915 1.00 114.46 665 ASN A N 1
ATOM 5221 C CA . ASN A 1 665 ? -0.366 -16.636 29.334 1.00 112.17 665 ASN A CA 1
ATOM 5222 C C . ASN A 1 665 ? 0.089 -15.498 30.259 1.00 96.98 665 ASN A C 1
ATOM 5223 O O . ASN A 1 665 ? 1.049 -15.633 30.985 1.00 108.16 665 ASN A O 1
ATOM 5228 N N . PRO A 1 666 ? -0.614 -14.372 30.194 1.00 75.58 666 PRO A N 1
ATOM 5229 C CA . PRO A 1 666 ? -0.311 -13.174 30.969 1.00 74.39 666 PRO A CA 1
ATOM 5230 C C . PRO A 1 666 ? -0.513 -13.159 32.500 1.00 101.26 666 PRO A C 1
ATOM 5231 O O . PRO A 1 666 ? -0.592 -14.178 33.198 1.00 111.86 666 PRO A O 1
ATOM 5235 N N . GLU A 1 667 ? -0.609 -11.922 32.988 1.00 111.14 667 GLU A N 1
ATOM 5236 C CA . GLU A 1 667 ? -0.673 -11.527 34.403 1.00 120.76 667 GLU A CA 1
ATOM 5237 C C . GLU A 1 667 ? 0.578 -11.869 35.140 1.00 134.28 667 GLU A C 1
ATOM 5238 O O . GLU A 1 667 ? 0.842 -11.328 36.218 1.00 156.18 667 GLU A O 1
ATOM 5244 N N . ARG A 1 668 ? 1.353 -12.777 34.587 1.00 126.31 668 ARG A N 1
ATOM 5245 C CA . ARG A 1 668 ? 2.690 -12.870 35.067 1.00 127.04 668 ARG A CA 1
ATOM 5246 C C . ARG A 1 668 ? 3.180 -11.454 34.834 1.00 124.86 668 ARG A C 1
ATOM 5247 O O . ARG A 1 668 ? 4.079 -10.972 35.530 1.00 141.84 668 ARG A O 1
ATOM 5255 N N . PHE A 1 669 ? 2.566 -10.777 33.864 1.00 98.05 669 PHE A N 1
ATOM 5256 C CA . PHE A 1 669 ? 2.958 -9.411 33.567 1.00 81.24 669 PHE A CA 1
ATOM 5257 C C . PHE A 1 669 ? 2.251 -8.507 34.488 1.00 69.76 669 PHE A C 1
ATOM 5258 O O . PHE A 1 669 ? 1.110 -8.731 34.828 1.00 75.52 669 PHE A O 1
ATOM 5266 N N . GLY A 1 670 ? 2.929 -7.473 34.917 1.00 76.83 670 GLY A N 1
ATOM 5267 C CA . GLY A 1 670 ? 2.317 -6.668 35.938 1.00 91.92 670 GLY A CA 1
ATOM 5268 C C . GLY A 1 670 ? 1.135 -6.118 35.197 1.00 75.09 670 GLY A C 1
ATOM 5269 O O . GLY A 1 670 ? 0.977 -6.349 34.019 1.00 70.16 670 GLY A O 1
ATOM 5270 N N . LEU A 1 671 ? 0.295 -5.397 35.892 1.00 80.67 671 LEU A N 1
ATOM 5271 C CA . LEU A 1 671 ? -0.761 -4.749 35.207 1.00 82.88 671 LEU A CA 1
ATOM 5272 C C . LEU A 1 671 ? -0.026 -3.465 34.940 1.00 91.79 671 LEU A C 1
ATOM 5273 O O . LEU A 1 671 ? 0.055 -2.641 35.825 1.00 131.98 671 LEU A O 1
ATOM 5278 N N . ALA A 1 672 ? 0.638 -3.375 33.792 1.00 84.57 672 ALA A N 1
ATOM 5279 C CA . ALA A 1 672 ? 1.467 -2.216 33.391 1.00 79.59 672 ALA A CA 1
ATOM 5280 C C . ALA A 1 672 ? 2.377 -2.602 32.208 1.00 93.92 672 ALA A C 1
ATOM 5281 O O . ALA A 1 672 ? 2.275 -2.032 31.118 1.00 109.99 672 ALA A O 1
ATOM 5283 N N . GLN A 1 673 ? 3.226 -3.605 32.383 1.00 94.29 673 GLN A N 1
ATOM 5284 C CA . GLN A 1 673 ? 3.838 -4.231 31.215 1.00 94.58 673 GLN A CA 1
ATOM 5285 C C . GLN A 1 673 ? 2.808 -4.583 30.151 1.00 89.97 673 GLN A C 1
ATOM 5286 O O . GLN A 1 673 ? 3.029 -4.392 28.961 1.00 107.51 673 GLN A O 1
ATOM 5292 N N . LEU A 1 674 ? 1.681 -5.116 30.577 1.00 90.27 674 LEU A N 1
ATOM 5293 C CA . LEU A 1 674 ? 0.592 -5.345 29.657 1.00 77.99 674 LEU A CA 1
ATOM 5294 C C . LEU A 1 674 ? 0.249 -4.024 29.064 1.00 67.19 674 LEU A C 1
ATOM 5295 O O . LEU A 1 674 ? 0.039 -3.917 27.884 1.00 79.22 674 LEU A O 1
ATOM 5300 N N . HIS A 1 675 ? 0.160 -2.998 29.875 1.00 57.23 675 HIS A N 1
ATOM 5301 C CA . HIS A 1 675 ? -0.137 -1.722 29.271 1.00 75.68 675 HIS A CA 1
ATOM 5302 C C . HIS A 1 675 ? 0.909 -1.344 28.275 1.00 84.81 675 HIS A C 1
ATOM 5303 O O . HIS A 1 675 ? 0.638 -1.125 27.114 1.00 97.55 675 HIS A O 1
ATOM 5310 N N . GLN A 1 676 ? 2.119 -1.187 28.768 1.00 77.75 676 GLN A N 1
ATOM 5311 C CA . GLN A 1 676 ? 3.206 -1.079 27.863 1.00 76.75 676 GLN A CA 1
ATOM 5312 C C . GLN A 1 676 ? 2.689 -1.670 26.583 1.00 64.73 676 GLN A C 1
ATOM 5313 O O . GLN A 1 676 ? 2.239 -0.927 25.740 1.00 90.55 676 GLN A O 1
ATOM 5319 N N . LEU A 1 677 ? 2.709 -2.998 26.488 1.00 45.03 677 LEU A N 1
ATOM 5320 C CA . LEU A 1 677 ? 2.243 -3.781 25.353 1.00 46.60 677 LEU A CA 1
ATOM 5321 C C . LEU A 1 677 ? 1.020 -3.252 24.589 1.00 60.54 677 LEU A C 1
ATOM 5322 O O . LEU A 1 677 ? 1.044 -3.137 23.376 1.00 79.61 677 LEU A O 1
ATOM 5327 N N . ARG A 1 678 ? -0.055 -2.930 25.283 1.00 70.44 678 ARG A N 1
ATOM 5328 C CA . ARG A 1 678 ? -1.227 -2.399 24.613 1.00 61.82 678 ARG A CA 1
ATOM 5329 C C . ARG A 1 678 ? -0.819 -1.140 23.941 1.00 70.11 678 ARG A C 1
ATOM 5330 O O . ARG A 1 678 ? -1.172 -0.941 22.842 1.00 79.13 678 ARG A O 1
ATOM 5338 N N . GLY A 1 679 ? -0.099 -0.270 24.639 1.00 91.40 679 GLY A N 1
ATOM 5339 C CA . GLY A 1 679 ? 0.402 0.962 24.063 1.00 93.25 679 GLY A CA 1
ATOM 5340 C C . GLY A 1 679 ? 1.048 0.753 22.713 1.00 93.10 679 GLY A C 1
ATOM 5341 O O . GLY A 1 679 ? 0.744 1.405 21.720 1.00 117.10 679 GLY A O 1
ATOM 5342 N N . ARG A 1 680 ? 1.963 -0.176 22.671 1.00 87.26 680 ARG A N 1
ATOM 5343 C CA . ARG A 1 680 ? 2.733 -0.411 21.484 1.00 84.04 680 ARG A CA 1
ATOM 5344 C C . ARG A 1 680 ? 1.958 -0.705 20.163 1.00 82.14 680 ARG A C 1
ATOM 5345 O O . ARG A 1 680 ? 2.551 -1.075 19.164 1.00 91.95 680 ARG A O 1
ATOM 5353 N N . VAL A 1 681 ? 0.648 -0.580 20.138 1.00 79.39 681 VAL A N 1
ATOM 5354 C CA . VAL A 1 681 ? -0.079 -1.051 18.962 1.00 76.52 681 VAL A CA 1
ATOM 5355 C C . VAL A 1 681 ? -1.422 -0.380 18.713 1.00 72.20 681 VAL A C 1
ATOM 5356 O O . VAL A 1 681 ? -2.346 -0.583 19.431 1.00 72.01 681 VAL A O 1
ATOM 5360 N N . GLY A 1 682 ? -1.507 0.407 17.656 1.00 88.27 682 GLY A N 1
ATOM 5361 C CA . GLY A 1 682 ? -2.503 1.452 17.551 1.00 103.43 682 GLY A CA 1
ATOM 5362 C C . GLY A 1 682 ? -2.062 2.601 16.633 1.00 112.05 682 GLY A C 1
ATOM 5363 O O . GLY A 1 682 ? -2.528 2.727 15.512 1.00 129.82 682 GLY A O 1
ATOM 5364 N N . ARG A 1 683 ? -1.169 3.457 17.099 1.00 101.27 683 ARG A N 1
ATOM 5365 C CA . ARG A 1 683 ? -0.627 4.491 16.249 1.00 98.22 683 ARG A CA 1
ATOM 5366 C C . ARG A 1 683 ? -1.194 4.488 14.834 1.00 116.01 683 ARG A C 1
ATOM 5367 O O . ARG A 1 683 ? -1.370 3.440 14.219 1.00 130.84 683 ARG A O 1
ATOM 5375 N N . GLY A 1 684 ? -1.394 5.678 14.286 1.00 116.81 684 GLY A N 1
ATOM 5376 C CA . GLY A 1 684 ? -2.084 5.847 13.026 1.00 104.23 684 GLY A CA 1
ATOM 5377 C C . GLY A 1 684 ? -3.378 6.499 13.431 1.00 119.05 684 GLY A C 1
ATOM 5378 O O . GLY A 1 684 ? -3.394 7.494 14.161 1.00 139.49 684 GLY A O 1
ATOM 5379 N N . GLY A 1 685 ? -4.479 5.929 12.984 1.00 117.62 685 GLY A N 1
ATOM 5380 C CA . GLY A 1 685 ? -5.626 5.726 13.850 1.00 115.29 685 GLY A CA 1
ATOM 5381 C C . GLY A 1 685 ? -5.620 4.224 14.011 1.00 110.30 685 GLY A C 1
ATOM 5382 O O . GLY A 1 685 ? -5.693 3.677 15.114 1.00 104.99 685 GLY A O 1
ATOM 5383 N N . GLN A 1 686 ? -5.521 3.561 12.866 1.00 101.33 686 GLN A N 1
ATOM 5384 C CA . GLN A 1 686 ? -5.194 2.189 12.850 1.00 83.85 686 GLN A CA 1
ATOM 5385 C C . GLN A 1 686 ? -6.260 1.396 13.648 1.00 93.71 686 GLN A C 1
ATOM 5386 O O . GLN A 1 686 ? -6.385 0.175 13.529 1.00 100.00 686 GLN A O 1
ATOM 5392 N N . GLU A 1 687 ? -7.052 2.085 14.452 1.00 88.69 687 GLU A N 1
ATOM 5393 C CA . GLU A 1 687 ? -7.889 1.397 15.422 1.00 95.01 687 GLU A CA 1
ATOM 5394 C C . GLU A 1 687 ? -7.377 0.037 15.742 1.00 92.39 687 GLU A C 1
ATOM 5395 O O . GLU A 1 687 ? -8.051 -0.946 15.528 1.00 104.77 687 GLU A O 1
ATOM 5401 N N . ALA A 1 688 ? -6.186 -0.017 16.290 1.00 88.94 688 ALA A N 1
ATOM 5402 C CA . ALA A 1 688 ? -5.546 -1.287 16.521 1.00 102.44 688 ALA A CA 1
ATOM 5403 C C . ALA A 1 688 ? -6.339 -2.180 17.471 1.00 89.89 688 ALA A C 1
ATOM 5404 O O . ALA A 1 688 ? -7.376 -1.765 17.973 1.00 83.84 688 ALA A O 1
ATOM 5406 N N . TYR A 1 689 ? -5.826 -3.391 17.716 1.00 73.64 689 TYR A N 1
ATOM 5407 C CA . TYR A 1 689 ? -6.470 -4.360 18.583 1.00 72.07 689 TYR A CA 1
ATOM 5408 C C . TYR A 1 689 ? -5.469 -5.251 19.317 1.00 83.21 689 TYR A C 1
ATOM 5409 O O . TYR A 1 689 ? -4.465 -5.629 18.730 1.00 89.61 689 TYR A O 1
ATOM 5418 N N . CYS A 1 690 ? -5.772 -5.649 20.561 1.00 90.68 690 CYS A N 1
ATOM 5419 C CA . CYS A 1 690 ? -4.909 -6.583 21.316 1.00 86.31 690 CYS A CA 1
ATOM 5420 C C . CYS A 1 690 ? -5.583 -7.656 22.193 1.00 82.57 690 CYS A C 1
ATOM 5421 O O . CYS A 1 690 ? -6.269 -7.377 23.155 1.00 85.46 690 CYS A O 1
ATOM 5424 N N . PHE A 1 691 ? -5.333 -8.904 21.848 1.00 87.05 691 PHE A N 1
ATOM 5425 C CA . PHE A 1 691 ? -5.978 -10.029 22.472 1.00 79.20 691 PHE A CA 1
ATOM 5426 C C . PHE A 1 691 ? -5.091 -10.444 23.554 1.00 82.98 691 PHE A C 1
ATOM 5427 O O . PHE A 1 691 ? -3.969 -9.998 23.609 1.00 96.91 691 PHE A O 1
ATOM 5435 N N . LEU A 1 692 ? -5.576 -11.314 24.417 1.00 94.26 692 LEU A N 1
ATOM 5436 C CA . LEU A 1 692 ? -4.696 -11.939 25.379 1.00 91.93 692 LEU A CA 1
ATOM 5437 C C . LEU A 1 692 ? -5.131 -13.328 25.738 1.00 72.46 692 LEU A C 1
ATOM 5438 O O . LEU A 1 692 ? -5.855 -13.496 26.697 1.00 63.76 692 LEU A O 1
ATOM 5443 N N . VAL A 1 693 ? -4.663 -14.312 24.981 1.00 64.44 693 VAL A N 1
ATOM 5444 C CA . VAL A 1 693 ? -4.744 -15.711 25.381 1.00 76.65 693 VAL A CA 1
ATOM 5445 C C . VAL A 1 693 ? -4.593 -15.972 26.884 1.00 73.93 693 VAL A C 1
ATOM 5446 O O . VAL A 1 693 ? -3.669 -15.477 27.494 1.00 81.63 693 VAL A O 1
ATOM 5450 N N . VAL A 1 694 ? -5.476 -16.772 27.470 1.00 77.27 694 VAL A N 1
ATOM 5451 C CA . VAL A 1 694 ? -5.368 -17.119 28.881 1.00 91.97 694 VAL A CA 1
ATOM 5452 C C . VAL A 1 694 ? -5.311 -18.616 29.043 1.00 106.27 694 VAL A C 1
ATOM 5453 O O . VAL A 1 694 ? -5.666 -19.326 28.111 1.00 115.33 694 VAL A O 1
ATOM 5457 N N . GLY A 1 695 ? -4.907 -19.093 30.227 1.00 113.60 695 GLY A N 1
ATOM 5458 C CA . GLY A 1 695 ? -4.813 -20.529 30.507 1.00 131.54 695 GLY A CA 1
ATOM 5459 C C . GLY A 1 695 ? -5.907 -21.193 31.363 1.00 142.75 695 GLY A C 1
ATOM 5460 O O . GLY A 1 695 ? -6.708 -22.002 30.871 1.00 137.55 695 GLY A O 1
ATOM 5461 N N . ASP A 1 696 ? -5.908 -20.882 32.659 1.00 149.67 696 ASP A N 1
ATOM 5462 C CA . ASP A 1 696 ? -6.911 -21.372 33.611 1.00 150.66 696 ASP A CA 1
ATOM 5463 C C . ASP A 1 696 ? -7.027 -20.324 34.708 1.00 149.52 696 ASP A C 1
ATOM 5464 O O . ASP A 1 696 ? -7.948 -19.504 34.695 1.00 153.69 696 ASP A O 1
ATOM 5469 N N . VAL A 1 697 ? -6.064 -20.327 35.629 1.00 144.13 697 VAL A N 1
ATOM 5470 C CA . VAL A 1 697 ? -6.010 -19.317 36.683 1.00 149.07 697 VAL A CA 1
ATOM 5471 C C . VAL A 1 697 ? -7.408 -18.833 36.978 1.00 155.23 697 VAL A C 1
ATOM 5472 O O . VAL A 1 697 ? -8.373 -19.416 36.501 1.00 163.92 697 VAL A O 1
ATOM 5476 N N . GLY A 1 698 ? -7.557 -17.763 37.743 1.00 153.48 698 GLY A N 1
ATOM 5477 C CA . GLY A 1 698 ? -8.916 -17.371 38.023 1.00 152.63 698 GLY A CA 1
ATOM 5478 C C . GLY A 1 698 ? -9.223 -15.993 38.522 1.00 156.72 698 GLY A C 1
ATOM 5479 O O . GLY A 1 698 ? -8.528 -15.016 38.239 1.00 166.19 698 GLY A O 1
ATOM 5480 N N . GLU A 1 699 ? -10.312 -15.937 39.272 1.00 152.95 699 GLU A N 1
ATOM 5481 C CA . GLU A 1 699 ? -10.878 -14.691 39.751 1.00 149.22 699 GLU A CA 1
ATOM 5482 C C . GLU A 1 699 ? -9.868 -13.574 40.030 1.00 139.08 699 GLU A C 1
ATOM 5483 O O . GLU A 1 699 ? -9.670 -12.681 39.200 1.00 139.66 699 GLU A O 1
ATOM 5489 N N . GLU A 1 700 ? -9.235 -13.604 41.191 1.00 124.52 700 GLU A N 1
ATOM 5490 C CA . GLU A 1 700 ? -8.281 -12.551 41.486 1.00 120.89 700 GLU A CA 1
ATOM 5491 C C . GLU A 1 700 ? -7.409 -12.270 40.278 1.00 109.37 700 GLU A C 1
ATOM 5492 O O . GLU A 1 700 ? -7.164 -11.125 39.935 1.00 106.27 700 GLU A O 1
ATOM 5498 N N . ALA A 1 701 ? -6.937 -13.326 39.635 1.00 108.29 701 ALA A N 1
ATOM 5499 C CA . ALA A 1 701 ? -6.202 -13.166 38.398 1.00 106.55 701 ALA A CA 1
ATOM 5500 C C . ALA A 1 701 ? -7.103 -12.473 37.395 1.00 110.41 701 ALA A C 1
ATOM 5501 O O . ALA A 1 701 ? -6.962 -11.266 37.151 1.00 124.58 701 ALA A O 1
ATOM 5503 N N . MET A 1 702 ? -8.053 -13.208 36.828 1.00 104.69 702 MET A N 1
ATOM 5504 C CA . MET A 1 702 ? -8.946 -12.585 35.860 1.00 103.87 702 MET A CA 1
ATOM 5505 C C . MET A 1 702 ? -9.756 -11.440 36.435 1.00 106.46 702 MET A C 1
ATOM 5506 O O . MET A 1 702 ? -10.178 -10.582 35.681 1.00 107.57 702 MET A O 1
ATOM 5511 N N . GLU A 1 703 ? -9.991 -11.423 37.747 1.00 110.45 703 GLU A N 1
ATOM 5512 C CA . GLU A 1 703 ? -10.658 -10.269 38.330 1.00 115.81 703 GLU A CA 1
ATOM 5513 C C . GLU A 1 703 ? -9.913 -9.084 37.807 1.00 97.82 703 GLU A C 1
ATOM 5514 O O . GLU A 1 703 ? -10.515 -8.066 37.508 1.00 87.34 703 GLU A O 1
ATOM 5520 N N . ARG A 1 704 ? -8.594 -9.228 37.697 1.00 91.82 704 ARG A N 1
ATOM 5521 C CA . ARG A 1 704 ? -7.760 -8.098 37.308 1.00 102.72 704 ARG A CA 1
ATOM 5522 C C . ARG A 1 704 ? -7.840 -7.776 35.805 1.00 108.96 704 ARG A C 1
ATOM 5523 O O . ARG A 1 704 ? -8.279 -6.680 35.397 1.00 102.47 704 ARG A O 1
ATOM 5531 N N . LEU A 1 705 ? -7.442 -8.750 34.994 1.00 110.75 705 LEU A N 1
ATOM 5532 C CA . LEU A 1 705 ? -7.591 -8.680 33.542 1.00 98.93 705 LEU A CA 1
ATOM 5533 C C . LEU A 1 705 ? -8.895 -8.018 33.124 1.00 89.44 705 LEU A C 1
ATOM 5534 O O . LEU A 1 705 ? -8.912 -7.038 32.404 1.00 78.37 705 LEU A O 1
ATOM 5539 N N . ARG A 1 706 ? -9.987 -8.577 33.612 1.00 102.10 706 ARG A N 1
ATOM 5540 C CA . ARG A 1 706 ? -11.313 -8.056 33.35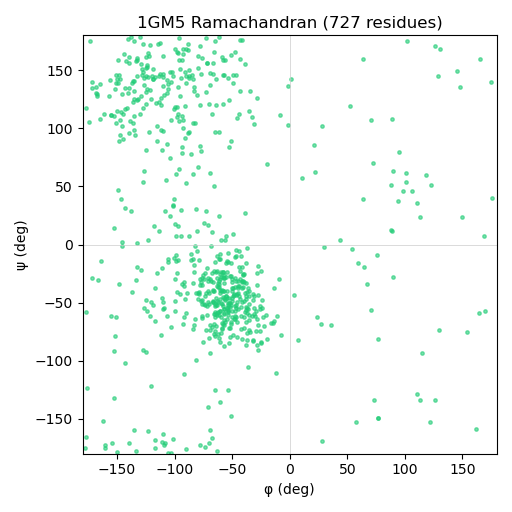2 1.00 105.67 706 ARG A CA 1
ATOM 5541 C C . ARG A 1 706 ? -11.238 -6.583 33.597 1.00 84.41 706 ARG A C 1
ATOM 5542 O O . ARG A 1 706 ? -11.863 -5.776 32.913 1.00 77.51 706 ARG A O 1
ATOM 5550 N N . PHE A 1 707 ? -10.464 -6.220 34.595 1.00 84.00 707 PHE A N 1
ATOM 5551 C CA . PHE A 1 707 ? -10.517 -4.845 34.979 1.00 93.93 707 PHE A CA 1
ATOM 5552 C C . PHE A 1 707 ? -9.678 -4.050 34.005 1.00 91.74 707 PHE A C 1
ATOM 5553 O O . PHE A 1 707 ? -10.059 -2.964 33.559 1.00 72.11 707 PHE A O 1
ATOM 5561 N N . PHE A 1 708 ? -8.533 -4.625 33.668 1.00 101.36 708 PHE A N 1
ATOM 5562 C CA . PHE A 1 708 ? -7.630 -4.021 32.707 1.00 100.67 708 PHE A CA 1
ATOM 5563 C C . PHE A 1 708 ? -8.431 -3.566 31.499 1.00 102.53 708 PHE A C 1
ATOM 5564 O O . PHE A 1 708 ? -8.532 -2.362 31.205 1.00 104.73 708 PHE A O 1
ATOM 5572 N N . THR A 1 709 ? -9.033 -4.556 30.844 1.00 107.14 709 THR A N 1
ATOM 5573 C CA . THR A 1 709 ? -9.709 -4.419 29.552 1.00 97.71 709 THR A CA 1
ATOM 5574 C C . THR A 1 709 ? -10.701 -3.274 29.495 1.00 84.74 709 THR A C 1
ATOM 5575 O O . THR A 1 709 ? -10.936 -2.687 28.458 1.00 82.12 709 THR A O 1
ATOM 5579 N N . LEU A 1 710 ? -11.325 -2.972 30.604 1.00 78.78 710 LEU A N 1
ATOM 5580 C CA . LEU A 1 710 ? -12.233 -1.872 30.559 1.00 94.51 710 LEU A CA 1
ATOM 5581 C C . LEU A 1 710 ? -11.625 -0.650 31.218 1.00 111.42 710 LEU A C 1
ATOM 5582 O O . LEU A 1 710 ? -12.355 0.212 31.686 1.00 114.86 710 LEU A O 1
ATOM 5587 N N . ASN A 1 711 ? -10.298 -0.557 31.270 1.00 121.11 711 ASN A N 1
ATOM 5588 C CA . ASN A 1 711 ? -9.713 0.605 31.924 1.00 120.56 711 ASN A CA 1
ATOM 5589 C C . ASN A 1 711 ? -9.002 1.568 30.975 1.00 123.89 711 ASN A C 1
ATOM 5590 O O . ASN A 1 711 ? -7.791 1.581 30.703 1.00 113.15 711 ASN A O 1
ATOM 5595 N N . THR A 1 712 ? -9.911 2.346 30.419 1.00 136.52 712 THR A N 1
ATOM 5596 C CA . THR A 1 712 ? -9.691 3.362 29.413 1.00 142.74 712 THR A CA 1
ATOM 5597 C C . THR A 1 712 ? -8.460 4.196 29.685 1.00 145.20 712 THR A C 1
ATOM 5598 O O . THR A 1 712 ? -8.050 5.005 28.852 1.00 148.27 712 THR A O 1
ATOM 5602 N N . ASP A 1 713 ? -7.903 4.026 30.876 1.00 138.56 713 ASP A N 1
ATOM 5603 C CA . ASP A 1 713 ? -7.078 5.042 31.497 1.00 123.41 713 ASP A CA 1
ATOM 5604 C C . ASP A 1 713 ? -6.007 4.360 32.271 1.00 108.62 713 ASP A C 1
ATOM 5605 O O . ASP A 1 713 ? -6.284 3.505 33.079 1.00 118.76 713 ASP A O 1
ATOM 5610 N N . GLY A 1 714 ? -4.769 4.749 32.066 1.00 114.06 714 GLY A N 1
ATOM 5611 C CA . GLY A 1 714 ? -3.690 4.021 32.702 1.00 110.93 714 GLY A CA 1
ATOM 5612 C C . GLY A 1 714 ? -3.164 4.517 34.030 1.00 94.63 714 GLY A C 1
ATOM 5613 O O . GLY A 1 714 ? -2.162 4.006 34.499 1.00 76.27 714 GLY A O 1
ATOM 5614 N N . PHE A 1 715 ? -3.808 5.512 34.629 1.00 102.49 715 PHE A N 1
ATOM 5615 C CA . PHE A 1 715 ? -3.468 5.893 35.999 1.00 103.91 715 PHE A CA 1
ATOM 5616 C C . PHE A 1 715 ? -4.355 5.102 36.978 1.00 105.73 715 PHE A C 1
ATOM 5617 O O . PHE A 1 715 ? -3.881 4.522 37.966 1.00 114.79 715 PHE A O 1
ATOM 5625 N N . LYS A 1 716 ? -5.649 5.070 36.678 1.00 99.85 716 LYS A N 1
ATOM 5626 C CA . LYS A 1 716 ? -6.602 4.317 37.478 1.00 109.39 716 LYS A CA 1
ATOM 5627 C C . LYS A 1 716 ? -6.188 2.845 37.414 1.00 97.07 716 LYS A C 1
ATOM 5628 O O . LYS A 1 716 ? -6.635 1.999 38.202 1.00 117.55 716 LYS A O 1
ATOM 5634 N N . ILE A 1 717 ? -5.286 2.583 36.475 1.00 59.38 717 ILE A N 1
ATOM 5635 C CA . ILE A 1 717 ? -4.495 1.397 36.461 1.00 58.64 717 ILE A CA 1
ATOM 5636 C C . ILE A 1 717 ? -3.566 1.312 37.627 1.00 78.61 717 ILE A C 1
ATOM 5637 O O . ILE A 1 717 ? -3.580 0.333 38.372 1.00 89.25 717 ILE A O 1
ATOM 5642 N N . ALA A 1 718 ? -2.712 2.304 37.773 1.00 94.49 718 ALA A N 1
ATOM 5643 C CA . ALA A 1 718 ? -1.834 2.269 38.915 1.00 95.72 718 ALA A CA 1
ATOM 5644 C C . ALA A 1 718 ? -2.678 2.336 40.198 1.00 93.42 718 ALA A C 1
ATOM 5645 O O . ALA A 1 718 ? -2.547 1.518 41.130 1.00 87.77 718 ALA A O 1
ATOM 5647 N N . GLU A 1 719 ? -3.598 3.272 40.252 1.00 80.79 719 GLU A N 1
ATOM 5648 C CA . GLU A 1 719 ? -4.402 3.209 41.401 1.00 83.86 719 GLU A CA 1
ATOM 5649 C C . GLU A 1 719 ? -4.505 1.681 41.568 1.00 89.59 719 GLU A C 1
ATOM 5650 O O . GLU A 1 719 ? -4.153 1.097 42.599 1.00 86.70 719 GLU A O 1
ATOM 5656 N N . TYR A 1 720 ? -4.963 1.013 40.526 1.00 91.98 720 TYR A N 1
ATOM 5657 C CA . TYR A 1 720 ? -5.445 -0.346 40.722 1.00 81.31 720 TYR A CA 1
ATOM 5658 C C . TYR A 1 720 ? -4.292 -1.300 40.899 1.00 76.72 720 TYR A C 1
ATOM 5659 O O . TYR A 1 720 ? -4.457 -2.351 41.487 1.00 93.05 720 TYR A O 1
ATOM 5668 N N . ASP A 1 721 ? -3.125 -0.999 40.368 1.00 75.48 721 ASP A N 1
ATOM 5669 C CA . ASP A 1 721 ? -2.038 -1.953 40.550 1.00 82.13 721 ASP A CA 1
ATOM 5670 C C . ASP A 1 721 ? -1.599 -1.928 42.030 1.00 84.00 721 ASP A C 1
ATOM 5671 O O . ASP A 1 721 ? -1.319 -2.965 42.600 1.00 84.83 721 ASP A O 1
ATOM 5676 N N . LEU A 1 722 ? -1.545 -0.738 42.633 1.00 80.86 722 LEU A N 1
ATOM 5677 C CA . LEU A 1 722 ? -1.244 -0.562 44.046 1.00 66.61 722 LEU A CA 1
ATOM 5678 C C . LEU A 1 722 ? -2.220 -1.343 44.936 1.00 64.58 722 LEU A C 1
ATOM 5679 O O . LEU A 1 722 ? -1.837 -2.253 45.650 1.00 55.41 722 LEU A O 1
ATOM 5684 N N . LYS A 1 723 ? -3.492 -0.956 44.891 1.00 75.32 723 LYS A N 1
ATOM 5685 C CA . LYS A 1 723 ? -4.508 -1.560 45.754 1.00 77.74 723 LYS A CA 1
ATOM 5686 C C . LYS A 1 723 ? -4.418 -3.049 45.690 1.00 65.20 723 LYS A C 1
ATOM 5687 O O . LYS A 1 723 ? -4.500 -3.716 46.685 1.00 90.78 723 LYS A O 1
ATOM 5693 N N . THR A 1 724 ? -4.253 -3.601 44.524 1.00 58.12 724 THR A N 1
ATOM 5694 C CA . THR A 1 724 ? -3.975 -4.996 44.516 1.00 72.56 724 THR A CA 1
ATOM 5695 C C . THR A 1 724 ? -2.498 -5.294 44.790 1.00 87.01 724 THR A C 1
ATOM 5696 O O . THR A 1 724 ? -2.098 -5.291 45.935 1.00 96.73 724 THR A O 1
ATOM 5700 N N . ARG A 1 725 ? -1.671 -5.559 43.790 1.00 93.62 725 ARG A N 1
ATOM 5701 C CA . ARG A 1 725 ? -0.332 -6.043 44.125 1.00 98.12 725 ARG A CA 1
ATOM 5702 C C . ARG A 1 725 ? 0.587 -4.888 44.504 1.00 105.29 725 ARG A C 1
ATOM 5703 O O . ARG A 1 725 ? 0.702 -3.891 43.774 1.00 128.74 725 ARG A O 1
ATOM 5711 N N . GLY A 1 726 ? 1.244 -5.027 45.649 1.00 82.59 726 GLY A N 1
ATOM 5712 C CA . GLY A 1 726 ? 2.152 -4.005 46.125 1.00 85.26 726 GLY A CA 1
ATOM 5713 C C . GLY A 1 726 ? 3.249 -3.747 45.134 1.00 89.24 726 GLY A C 1
ATOM 5714 O O . GLY A 1 726 ? 3.470 -4.560 44.228 1.00 104.94 726 GLY A O 1
ATOM 5715 N N . PRO A 1 727 ? 3.913 -2.604 45.266 1.00 85.67 727 PRO A N 1
ATOM 5716 C CA . PRO A 1 727 ? 4.727 -2.077 44.152 1.00 86.53 727 PRO A CA 1
ATOM 5717 C C . PRO A 1 727 ? 5.768 -3.064 43.561 1.00 82.92 727 PRO A C 1
ATOM 5718 O O . PRO A 1 727 ? 6.940 -3.039 43.939 1.00 69.04 727 PRO A O 1
ATOM 5722 N N . GLY A 1 728 ? 5.328 -3.921 42.631 1.00 89.60 728 GLY A N 1
ATOM 5723 C CA . GLY A 1 728 ? 6.259 -4.722 41.839 1.00 98.54 728 GLY A CA 1
ATOM 5724 C C . GLY A 1 728 ? 7.246 -3.887 41.019 1.00 107.36 728 GLY A C 1
ATOM 5725 O O . GLY A 1 728 ? 8.488 -4.109 41.054 1.00 101.65 728 GLY A O 1
ATOM 5726 N N . GLU A 1 729 ? 6.700 -2.923 40.270 1.00 100.12 729 GLU A N 1
ATOM 5727 C CA . GLU A 1 729 ? 7.538 -1.901 39.656 1.00 101.08 729 GLU A CA 1
ATOM 5728 C C . GLU A 1 729 ? 8.648 -1.488 40.619 1.00 102.38 729 GLU A C 1
ATOM 5729 O O . GLU A 1 729 ? 9.832 -1.643 40.321 1.00 99.86 729 GLU A O 1
ATOM 5735 N N . LYS A 1 734 ? 15.419 -1.879 48.008 1.00 154.71 734 LYS A N 1
ATOM 5736 C CA . LYS A 1 734 ? 14.785 -3.160 47.672 1.00 159.34 734 LYS A CA 1
ATOM 5737 C C . LYS A 1 734 ? 13.708 -3.581 48.704 1.00 152.39 734 LYS A C 1
ATOM 5738 O O . LYS A 1 734 ? 14.015 -3.930 49.853 1.00 130.60 734 LYS A O 1
ATOM 5744 N N . GLN A 1 735 ? 12.449 -3.465 48.262 1.00 154.38 735 GLN A N 1
ATOM 5745 C CA . GLN A 1 735 ? 11.232 -3.977 48.918 1.00 150.87 735 GLN A CA 1
ATOM 5746 C C . GLN A 1 735 ? 10.768 -3.283 50.217 1.00 151.29 735 GLN A C 1
ATOM 5747 O O . GLN A 1 735 ? 11.382 -3.470 51.272 1.00 162.65 735 GLN A O 1
ATOM 5753 N N . HIS A 1 736 ? 9.669 -2.513 50.122 1.00 143.25 736 HIS A N 1
ATOM 5754 C CA . HIS A 1 736 ? 9.014 -1.776 51.244 1.00 129.81 736 HIS A CA 1
ATOM 5755 C C . HIS A 1 736 ? 8.445 -2.709 52.321 1.00 116.47 736 HIS A C 1
ATOM 5756 O O . HIS A 1 736 ? 7.545 -3.495 52.041 1.00 120.06 736 HIS A O 1
ATOM 5763 N N . GLY A 1 737 ? 8.911 -2.595 53.555 1.00 96.37 737 GLY A N 1
ATOM 5764 C CA . GLY A 1 737 ? 8.392 -3.444 54.602 1.00 91.52 737 GLY A CA 1
ATOM 5765 C C . GLY A 1 737 ? 6.947 -3.133 54.983 1.00 96.26 737 GLY A C 1
ATOM 5766 O O . GLY A 1 737 ? 6.221 -4.029 55.388 1.00 92.51 737 GLY A O 1
ATOM 5767 N N . LEU A 1 738 ? 6.499 -1.882 54.856 1.00 100.74 738 LEU A N 1
ATOM 5768 C CA . LEU A 1 738 ? 5.255 -1.541 55.524 1.00 69.08 738 LEU A CA 1
ATOM 5769 C C . LEU A 1 738 ? 4.142 -0.586 55.106 1.00 72.49 738 LEU A C 1
ATOM 5770 O O . LEU A 1 738 ? 3.237 -0.559 55.891 1.00 91.71 738 LEU A O 1
ATOM 5775 N N . SER A 1 739 ? 4.056 0.137 53.982 1.00 68.42 739 SER A N 1
ATOM 5776 C CA . SER A 1 739 ? 2.877 1.056 53.943 1.00 81.32 739 SER A CA 1
ATOM 5777 C C . SER A 1 739 ? 1.757 1.073 52.860 1.00 79.74 739 SER A C 1
ATOM 5778 O O . SER A 1 739 ? 1.842 1.689 51.864 1.00 82.04 739 SER A O 1
ATOM 5781 N N . GLY A 1 740 ? 0.652 0.417 53.139 1.00 97.67 740 GLY A N 1
ATOM 5782 C CA . GLY A 1 740 ? -0.313 0.059 52.115 1.00 111.62 740 GLY A CA 1
ATOM 5783 C C . GLY A 1 740 ? -1.349 1.146 52.057 1.00 124.42 740 GLY A C 1
ATOM 5784 O O . GLY A 1 740 ? -2.430 0.994 52.624 1.00 123.76 740 GLY A O 1
ATOM 5785 N N . PHE A 1 741 ? -0.972 2.246 51.395 1.00 133.67 741 PHE A N 1
ATOM 5786 C CA . PHE A 1 741 ? -1.748 3.500 51.221 1.00 127.42 741 PHE A CA 1
ATOM 5787 C C . PHE A 1 741 ? -2.871 3.917 52.124 1.00 117.08 741 PHE A C 1
ATOM 5788 O O . PHE A 1 741 ? -4.018 3.519 52.022 1.00 114.46 741 PHE A O 1
ATOM 5796 N N . LYS A 1 742 ? -2.342 4.542 53.143 1.00 118.45 742 LYS A N 1
ATOM 5797 C CA . LYS A 1 742 ? -2.810 5.579 53.995 1.00 128.83 742 LYS A CA 1
ATOM 5798 C C . LYS A 1 742 ? -1.700 6.553 53.617 1.00 136.50 742 LYS A C 1
ATOM 5799 O O . LYS A 1 742 ? -0.605 6.105 53.275 1.00 145.18 742 LYS A O 1
ATOM 5805 N N . VAL A 1 743 ? -1.946 7.858 53.663 1.00 123.65 743 VAL A N 1
ATOM 5806 C CA . VAL A 1 743 ? -0.969 8.816 53.173 1.00 88.32 743 VAL A CA 1
ATOM 5807 C C . VAL A 1 743 ? -0.680 9.926 54.177 1.00 80.44 743 VAL A C 1
ATOM 5808 O O . VAL A 1 743 ? 0.358 10.560 54.130 1.00 89.86 743 VAL A O 1
ATOM 5812 N N . ALA A 1 744 ? -1.570 10.174 55.109 1.00 80.19 744 ALA A N 1
ATOM 5813 C CA . ALA A 1 744 ? -1.233 11.163 56.133 1.00 86.83 744 ALA A CA 1
ATOM 5814 C C . ALA A 1 744 ? 0.238 11.030 56.511 1.00 87.48 744 ALA A C 1
ATOM 5815 O O . ALA A 1 744 ? 0.815 11.891 57.158 1.00 86.25 744 ALA A O 1
ATOM 5817 N N . ASP A 1 745 ? 0.847 9.922 56.141 1.00 93.12 745 ASP A N 1
ATOM 5818 C CA . ASP A 1 745 ? 2.221 9.739 56.499 1.00 92.94 745 ASP A CA 1
ATOM 5819 C C . ASP A 1 745 ? 3.021 10.538 55.516 1.00 109.52 745 ASP A C 1
ATOM 5820 O O . ASP A 1 745 ? 3.931 11.288 55.876 1.00 127.19 745 ASP A O 1
ATOM 5825 N N . LEU A 1 746 ? 2.685 10.376 54.248 1.00 105.89 746 LEU A N 1
ATOM 5826 C CA . LEU A 1 746 ? 3.507 10.967 53.225 1.00 97.33 746 LEU A CA 1
ATOM 5827 C C . LEU A 1 746 ? 3.428 12.475 53.372 1.00 111.07 746 LEU A C 1
ATOM 5828 O O . LEU A 1 746 ? 4.249 13.191 52.824 1.00 131.89 746 LEU A O 1
ATOM 5833 N N . TYR A 1 747 ? 2.467 12.979 54.130 1.00 105.15 747 TYR A N 1
ATOM 5834 C CA . TYR A 1 747 ? 2.525 14.394 54.433 1.00 105.70 747 TYR A CA 1
ATOM 5835 C C . TYR A 1 747 ? 3.197 14.560 55.774 1.00 106.13 747 TYR A C 1
ATOM 5836 O O . TYR A 1 747 ? 4.046 15.428 55.940 1.00 110.25 747 TYR A O 1
ATOM 5845 N N . ARG A 1 748 ? 2.840 13.707 56.728 1.00 110.49 748 ARG A N 1
ATOM 5846 C CA . ARG A 1 748 ? 3.481 13.761 58.031 1.00 99.90 748 ARG A CA 1
ATOM 5847 C C . ARG A 1 748 ? 4.954 13.952 57.707 1.00 88.09 748 ARG A C 1
ATOM 5848 O O . ARG A 1 748 ? 5.699 14.594 58.444 1.00 73.51 748 ARG A O 1
ATOM 5856 N N . ASP A 1 749 ? 5.333 13.421 56.553 1.00 75.80 749 ASP A N 1
ATOM 5857 C CA . ASP A 1 749 ? 6.671 13.544 56.060 1.00 85.91 749 ASP A CA 1
ATOM 5858 C C . ASP A 1 749 ? 7.068 14.966 55.802 1.00 113.46 749 ASP A C 1
ATOM 5859 O O . ASP A 1 749 ? 7.846 15.590 56.525 1.00 122.68 749 ASP A O 1
ATOM 5864 N N . LEU A 1 750 ? 6.569 15.462 54.690 1.00 126.02 750 LEU A N 1
ATOM 5865 C CA . LEU A 1 750 ? 7.007 16.739 54.204 1.00 127.02 750 LEU A CA 1
ATOM 5866 C C . LEU A 1 750 ? 7.387 17.609 55.405 1.00 127.27 750 LEU A C 1
ATOM 5867 O O . LEU A 1 750 ? 8.512 18.093 55.511 1.00 126.06 750 LEU A O 1
ATOM 5872 N N . LYS A 1 751 ? 6.448 17.759 56.331 1.00 124.58 751 LYS A N 1
ATOM 5873 C CA . LYS A 1 751 ? 6.550 18.719 57.431 1.00 126.83 751 LYS A CA 1
ATOM 5874 C C . LYS A 1 751 ? 7.720 18.486 58.417 1.00 121.22 751 LYS A C 1
ATOM 5875 O O . LYS A 1 751 ? 8.448 19.415 58.750 1.00 126.48 751 LYS A O 1
ATOM 5881 N N . LEU A 1 752 ? 7.868 17.263 58.910 1.00 116.41 752 LEU A N 1
ATOM 5882 C CA . LEU A 1 752 ? 8.852 16.936 59.957 1.00 105.21 752 LEU A CA 1
ATOM 5883 C C . LEU A 1 752 ? 10.101 16.661 59.180 1.00 87.06 752 LEU A C 1
ATOM 5884 O O . LEU A 1 752 ? 11.255 16.547 59.653 1.00 74.19 752 LEU A O 1
ATOM 5889 N N . LEU A 1 753 ? 9.832 16.522 57.927 1.00 32.28 753 LEU A N 1
ATOM 5890 C CA . LEU A 1 753 ? 10.785 15.798 57.131 1.00 64.85 753 LEU A CA 1
ATOM 5891 C C . LEU A 1 753 ? 11.811 16.754 56.413 1.00 69.73 753 LEU A C 1
ATOM 5892 O O . LEU A 1 753 ? 12.313 16.455 55.279 1.00 41.27 753 LEU A O 1
ATOM 5897 N N . GLU A 1 754 ? 12.096 17.913 57.031 1.00 48.67 754 GLU A N 1
ATOM 5898 C CA . GLU A 1 754 ? 13.043 18.822 56.383 1.00 42.74 754 GLU A CA 1
ATOM 5899 C C . GLU A 1 754 ? 14.339 18.327 56.996 1.00 69.78 754 GLU A C 1
ATOM 5900 O O . GLU A 1 754 ? 15.276 17.883 56.296 1.00 65.74 754 GLU A O 1
ATOM 5906 N N . TRP A 1 755 ? 14.375 18.388 58.327 1.00 55.77 755 TRP A N 1
ATOM 5907 C CA . TRP A 1 755 ? 15.587 18.000 59.054 1.00 61.24 755 TRP A CA 1
ATOM 5908 C C . TRP A 1 755 ? 15.292 16.929 60.132 1.00 75.85 755 TRP A C 1
ATOM 5909 O O . TRP A 1 755 ? 14.366 17.132 60.985 1.00 68.94 755 TRP A O 1
#

CATH classification: 1.20.120.630 (+3 more: 2.40.50.140, 3.40.50.300, 3.40.50.300)